Protein AF-A0A380H6P9-F1 (afdb_monomer)

Mean predicted aligned error: 14.3 Å

Nearest PDB structures (foldseek):
  1qdl-assembly1_A-2  TM=8.528E-01  e=1.010E-17  Saccharolobus solfataricus
  7qu9-assembly2_B  TM=8.407E-01  e=1.527E-17  Bacillus subtilis
  7qu9-assembly1_A  TM=8.412E-01  e=8.476E-17  Bacillus subtilis
  5cwa-assembly1_A  TM=7.622E-01  e=5.605E-17  Mycobacterium tuberculosis CDC1551
  3qja-assembly1_A  TM=8.690E-01  e=1.026E-09  Mycobacterium tuberculosis

Solvent-accessible surface area (backbone atoms only — not comparable to full-atom values): 24903 Å² total; per-residue (Å²): 131,98,77,66,63,50,74,51,74,52,70,44,79,69,37,28,34,75,70,40,62,78,56,60,75,56,84,68,94,78,71,69,97,60,50,63,48,73,44,84,36,36,65,40,78,47,76,40,78,90,79,73,42,78,45,80,42,67,54,47,91,88,50,94,62,50,73,66,60,40,50,51,52,49,52,51,50,54,56,49,62,76,69,59,77,90,77,77,82,83,81,89,73,89,66,88,80,64,58,80,42,59,83,61,55,70,70,56,50,52,50,49,51,53,51,52,52,46,38,36,75,71,62,78,38,88,57,79,69,87,82,83,56,77,46,61,76,78,82,45,73,97,44,42,68,60,55,51,50,51,49,47,54,54,41,54,74,73,55,68,38,88,44,66,49,78,46,73,89,57,88,76,67,45,72,52,57,37,81,71,67,81,73,47,77,55,97,62,30,38,39,38,51,44,72,32,51,80,47,66,56,38,98,43,70,71,50,30,53,50,45,52,53,50,53,74,66,32,65,67,41,46,50,54,32,50,53,38,45,53,39,47,46,54,53,41,56,76,57,20,40,88,88,46,65,42,75,84,38,76,72,38,80,45,80,56,97,63,36,31,31,34,33,30,30,38,36,17,38,50,37,86,93,67,52,72,65,56,52,56,27,63,48,39,65,46,52,90,53,58,55,82,73,66,46,79,46,53,46,88,84,41,54,75,66,55,48,48,52,49,51,54,50,39,50,76,69,75,35,49,54,40,40,32,25,73,41,52,67,39,44,57,58,52,55,75,69,64,48,63,32,36,33,33,42,16,53,38,87,90,75,76,47,68,40,46,59,48,42,36,64,39,35,73,77,65,66,88,87,48,42,34,27,42,26,53,73,52,77,47,40,65,48,49,63,66,28,52,82,41,66,53,73,45,75,47,64,56,69,48,59,74,72,43,94,48,60,84,57,51,60,62,57,51,58,73,80,81,76,84,126

Organism: NCBI:txid33028

Secondary structure (DSSP, 8-state):
---SSEEEEEE-GGGHHHH-GGGTTS--TT--S-SEEEEEE-EEEEEETTTTEEEEEE--SSS---HHHHHHHHHHHHHHHHT--S--PPP----TT---EESS-HHHHHHHHHHHHHHHHHTS-S-------EE-----GGGHHHHHHHHHHHHHHHS--SEEEEE-SSSSPEEEEESS---EEETTEEEE--EEEEEEPPSSHHHHHHHHHHHHT-HHHHHHHHHHHHHHHHHHHHHBPTT--EEEEEEEEEE-SSEEEEEEEEEEEBPTT--HHHHHHHTPSPHHHH--SEEEEEGGGS-HHHHHHHHHHHHHTT-EEEEEESSHHHHHHHHTT--SEEEEE-B-TTT--B-TTHHHHHGGG--TT-EEEEES---SHHHHHHHGGG--SEEE--HHHHT-S-HHHHHHHTPPP----

pLDDT: mean 85.21, std 10.58, range [38.94, 96.44]

Structure (mmCIF, N/CA/C/O backbone):
data_AF-A0A380H6P9-F1
#
_entry.id   AF-A0A380H6P9-F1
#
loop_
_atom_site.group_PDB
_atom_site.id
_atom_site.type_symbol
_atom_site.label_atom_id
_atom_site.label_alt_id
_atom_site.label_comp_id
_atom_site.label_asym_id
_atom_site.label_entity_id
_atom_site.label_seq_id
_atom_site.pdbx_PDB_ins_code
_atom_site.Cartn_x
_atom_site.Cartn_y
_atom_site.Cartn_z
_atom_site.occupancy
_atom_site.B_iso_or_equiv
_atom_site.auth_seq_id
_atom_site.auth_comp_id
_atom_site.auth_asym_id
_atom_site.auth_atom_id
_atom_site.pdbx_PDB_model_num
ATOM 1 N N . MET A 1 1 ? 4.011 -20.689 -13.510 1.00 72.81 1 MET A N 1
ATOM 2 C CA . MET A 1 1 ? 4.773 -19.436 -13.699 1.00 72.81 1 MET A CA 1
ATOM 3 C C . MET A 1 1 ? 3.937 -18.264 -13.203 1.00 72.81 1 MET A C 1
ATOM 5 O O . MET A 1 1 ? 2.733 -18.303 -13.427 1.00 72.81 1 MET A O 1
ATOM 9 N N . PRO A 1 2 ? 4.527 -17.280 -12.504 1.00 80.31 2 PRO A N 1
ATOM 10 C CA . PRO A 1 2 ? 3.781 -16.207 -11.836 1.00 80.31 2 PRO A CA 1
ATOM 11 C C . PRO A 1 2 ? 3.196 -15.144 -12.785 1.00 80.31 2 PRO A C 1
ATOM 13 O O . PRO A 1 2 ? 2.153 -14.583 -12.470 1.00 80.31 2 PRO A O 1
ATOM 16 N N . PHE A 1 3 ? 3.813 -14.895 -13.946 1.00 91.06 3 PHE A N 1
ATOM 17 C CA . PHE A 1 3 ? 3.297 -13.999 -14.989 1.00 91.06 3 PHE A CA 1
ATOM 18 C C . PHE A 1 3 ? 3.565 -14.604 -16.375 1.00 91.06 3 PHE A C 1
ATOM 20 O O . PHE A 1 3 ? 4.654 -15.119 -16.618 1.00 91.06 3 PHE A O 1
ATOM 27 N N . ILE A 1 4 ? 2.565 -14.574 -17.259 1.00 91.75 4 ILE A N 1
ATOM 28 C CA . ILE A 1 4 ? 2.620 -15.147 -18.621 1.00 91.75 4 ILE A CA 1
ATOM 29 C C . ILE A 1 4 ? 2.306 -14.059 -19.650 1.00 91.75 4 ILE A C 1
ATOM 31 O O . ILE A 1 4 ? 3.034 -13.883 -20.620 1.00 91.75 4 ILE A O 1
ATOM 35 N N . SER A 1 5 ? 1.212 -13.330 -19.436 1.00 94.38 5 SER A N 1
ATOM 36 C CA . SER A 1 5 ? 0.759 -12.228 -20.276 1.00 94.38 5 SER A CA 1
ATOM 37 C C . SER A 1 5 ? -0.265 -11.404 -19.501 1.00 94.38 5 SER A C 1
ATOM 39 O O . SER A 1 5 ? -0.934 -11.926 -18.607 1.00 94.38 5 SER A O 1
ATOM 41 N N . GLY A 1 6 ? -0.382 -10.123 -19.829 1.00 94.25 6 GLY A N 1
ATOM 42 C CA . GLY A 1 6 ? -1.300 -9.204 -19.172 1.00 94.25 6 GLY A CA 1
ATOM 43 C C . GLY A 1 6 ? -0.827 -7.768 -19.305 1.00 94.25 6 GLY A C 1
ATOM 44 O O . GLY A 1 6 ? -0.029 -7.448 -20.183 1.00 94.25 6 GLY A O 1
ATOM 45 N N . PHE A 1 7 ? -1.302 -6.910 -18.414 1.00 93.69 7 PHE A N 1
ATOM 46 C CA . PHE A 1 7 ? -0.943 -5.499 -18.391 1.00 93.69 7 PHE A CA 1
ATOM 47 C C . PHE A 1 7 ? 0.126 -5.233 -17.328 1.00 93.69 7 PHE A C 1
ATOM 49 O O . PHE A 1 7 ? 0.004 -5.698 -16.197 1.00 93.69 7 PHE A O 1
ATOM 56 N N . ILE A 1 8 ? 1.170 -4.488 -17.689 1.00 93.50 8 ILE A N 1
ATOM 57 C CA . ILE A 1 8 ? 2.215 -4.009 -16.769 1.00 93.50 8 ILE A CA 1
ATOM 58 C C . ILE A 1 8 ? 2.273 -2.494 -16.874 1.00 93.50 8 ILE A C 1
ATOM 60 O O . ILE A 1 8 ? 2.207 -1.967 -17.977 1.00 93.50 8 ILE A O 1
ATOM 64 N N . GLY A 1 9 ? 2.426 -1.777 -15.767 1.00 92.62 9 GLY A N 1
ATOM 65 C CA . GLY A 1 9 ? 2.562 -0.326 -15.807 1.00 92.62 9 GLY A CA 1
ATOM 66 C C . GLY A 1 9 ? 2.320 0.309 -14.450 1.00 92.62 9 GLY A C 1
ATOM 67 O O . GLY A 1 9 ? 2.651 -0.293 -13.430 1.00 92.62 9 GLY A O 1
ATOM 68 N N . THR A 1 10 ? 1.778 1.521 -14.439 1.00 90.94 10 THR A N 1
ATOM 69 C CA . THR A 1 10 ? 1.689 2.349 -13.236 1.00 90.94 10 THR A CA 1
ATOM 70 C C . THR A 1 10 ? 0.341 3.017 -13.073 1.00 90.94 10 THR A C 1
ATOM 72 O O . THR A 1 10 ? -0.297 3.415 -14.046 1.00 90.94 10 THR A O 1
ATOM 75 N N . CYS A 1 11 ? -0.015 3.213 -11.811 1.00 90.38 11 CYS A N 1
ATOM 76 C CA . CYS A 1 11 ? -1.143 4.009 -11.369 1.00 90.38 11 CYS A CA 1
ATOM 77 C C . CYS A 1 11 ? -0.615 5.195 -10.552 1.00 90.38 11 CYS A C 1
ATOM 79 O O . CYS A 1 11 ? 0.262 5.007 -9.704 1.00 90.38 11 CYS A O 1
ATOM 81 N N . SER A 1 12 ? -1.118 6.400 -10.808 1.00 87.12 12 SER A N 1
ATOM 82 C CA . SER A 1 12 ? -0.819 7.590 -10.014 1.00 87.12 12 SER A CA 1
ATOM 83 C C . SER A 1 12 ? -1.532 7.515 -8.660 1.00 87.12 12 SER A C 1
ATOM 85 O O . SER A 1 12 ? -2.525 6.802 -8.487 1.00 87.12 12 SER A O 1
ATOM 87 N N . PHE A 1 13 ? -1.050 8.299 -7.695 1.00 83.88 13 PHE A N 1
ATOM 88 C CA . PHE A 1 13 ? -1.783 8.521 -6.449 1.00 83.88 13 PHE A CA 1
ATOM 89 C C . PHE A 1 13 ? -3.132 9.214 -6.696 1.00 83.88 13 PHE A C 1
ATOM 91 O O . PHE A 1 13 ? -4.102 8.944 -5.994 1.00 83.88 13 PHE A O 1
ATOM 98 N N . ASP A 1 14 ? -3.208 10.064 -7.724 1.00 83.38 14 ASP A N 1
ATOM 99 C CA . ASP A 1 14 ? -4.380 10.873 -8.061 1.00 83.38 14 ASP A CA 1
ATOM 100 C C . ASP A 1 14 ? -5.599 10.038 -8.497 1.00 83.38 14 ASP A C 1
ATOM 102 O O . ASP A 1 14 ? -6.725 10.537 -8.450 1.00 83.38 14 ASP A O 1
ATOM 106 N N . LEU A 1 15 ? -5.436 8.730 -8.751 1.00 84.69 15 LEU A N 1
ATOM 107 C CA . LEU A 1 15 ? -6.558 7.787 -8.853 1.00 84.69 15 LEU A CA 1
ATOM 108 C C . LEU A 1 15 ? -7.512 7.836 -7.655 1.00 84.69 15 LEU A C 1
ATOM 110 O O . LEU A 1 15 ? -8.713 7.624 -7.825 1.00 84.69 15 LEU A O 1
ATOM 114 N N . VAL A 1 16 ? -7.010 8.159 -6.459 1.00 80.50 16 VAL A N 1
ATOM 115 C CA . VAL A 1 16 ? -7.823 8.333 -5.244 1.00 80.50 16 VAL A CA 1
ATOM 116 C C . VAL A 1 16 ? 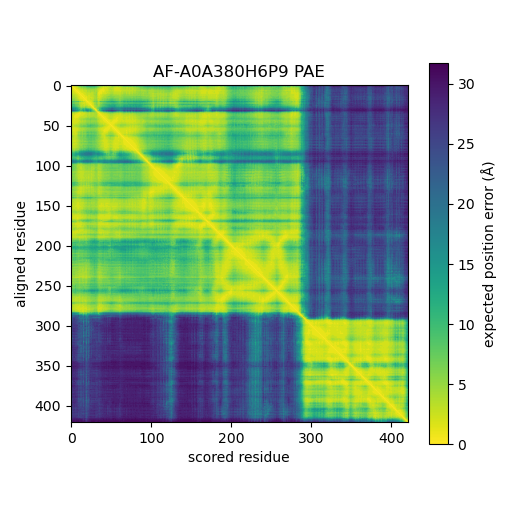-8.967 9.331 -5.450 1.00 80.50 16 VAL A C 1
ATOM 118 O O . VAL A 1 16 ? -10.056 9.195 -4.894 1.00 80.50 16 VAL A O 1
ATOM 121 N N . ARG A 1 17 ? -8.772 10.321 -6.324 1.00 83.12 17 ARG A N 1
ATOM 122 C CA . ARG A 1 17 ? -9.760 11.360 -6.626 1.00 83.12 17 ARG A CA 1
ATOM 123 C C . ARG A 1 17 ? -10.987 10.786 -7.329 1.00 83.12 17 ARG A C 1
ATOM 125 O O . ARG A 1 17 ? -12.057 11.394 -7.285 1.00 83.12 17 ARG A O 1
ATOM 132 N N . HIS A 1 18 ? -10.879 9.613 -7.953 1.00 79.94 18 HIS A N 1
ATOM 133 C CA . HIS A 1 18 ? -12.031 8.923 -8.518 1.00 79.94 18 HIS A CA 1
ATOM 134 C C . HIS A 1 18 ? -12.946 8.330 -7.443 1.00 79.94 18 HIS A C 1
ATOM 136 O O . HIS A 1 18 ? -14.161 8.385 -7.624 1.00 79.94 18 HIS A O 1
ATOM 142 N N . GLU A 1 19 ? -12.402 7.866 -6.321 1.00 76.62 19 GLU A N 1
ATOM 143 C CA . GLU A 1 19 ? -13.194 7.325 -5.208 1.00 76.62 19 GLU A CA 1
ATOM 144 C C . GLU A 1 19 ? -13.699 8.407 -4.250 1.00 76.62 19 GLU A C 1
ATOM 146 O O . GLU A 1 19 ? -14.786 8.273 -3.693 1.00 76.62 19 GLU A O 1
ATOM 151 N N . PHE A 1 20 ? -12.954 9.506 -4.087 1.00 76.25 20 PHE A N 1
ATOM 152 C CA . PHE A 1 20 ? -13.294 10.586 -3.156 1.00 76.25 20 PHE A CA 1
ATOM 153 C C . PHE A 1 20 ? -13.581 11.901 -3.902 1.00 76.25 20 PHE A C 1
ATOM 155 O O . PHE A 1 20 ? -12.661 12.693 -4.132 1.00 76.25 20 PHE A O 1
ATOM 162 N N . PRO A 1 21 ? -14.853 12.192 -4.256 1.00 76.06 21 PRO A N 1
ATOM 163 C CA . PRO A 1 21 ? -15.220 13.349 -5.076 1.00 76.06 21 PRO A CA 1
ATOM 164 C C . PRO A 1 21 ? -14.740 14.702 -4.541 1.00 76.06 21 PRO A C 1
ATOM 166 O O . PRO A 1 21 ? -14.341 15.533 -5.348 1.00 76.06 21 PRO A O 1
ATOM 169 N N . LYS A 1 22 ? -14.680 14.900 -3.211 1.00 76.19 22 LYS A N 1
ATOM 170 C CA . LYS A 1 22 ? -14.146 16.136 -2.592 1.00 76.19 22 LYS A CA 1
ATOM 171 C C . LYS A 1 22 ? -12.708 16.449 -3.050 1.00 76.19 22 LYS A C 1
ATOM 173 O O . LYS A 1 22 ? -12.318 17.608 -3.117 1.00 76.19 22 LYS A O 1
ATOM 178 N N . LEU A 1 23 ? -11.903 15.438 -3.396 1.00 75.75 23 LEU A N 1
ATOM 179 C CA . LEU A 1 23 ? -10.536 15.643 -3.898 1.00 75.75 23 LEU A CA 1
ATOM 180 C C . LEU A 1 23 ? -10.501 16.085 -5.370 1.00 75.75 23 LEU A C 1
ATOM 182 O O . LEU A 1 23 ? -9.478 16.584 -5.848 1.00 75.75 23 LEU A O 1
ATOM 186 N N . ARG A 1 24 ? -11.597 15.918 -6.120 1.00 78.75 24 ARG A N 1
ATOM 187 C CA . ARG A 1 24 ? -11.708 16.423 -7.498 1.00 78.75 24 ARG A CA 1
ATOM 188 C C . ARG A 1 24 ? -11.803 17.946 -7.536 1.00 78.75 24 ARG A C 1
ATOM 190 O O . ARG A 1 24 ? -11.335 18.539 -8.501 1.00 78.75 24 ARG A O 1
ATOM 197 N N . ASP A 1 25 ? -12.289 18.562 -6.461 1.00 80.88 25 ASP A N 1
ATOM 198 C CA . ASP A 1 25 ? -12.392 20.021 -6.328 1.00 80.88 25 ASP A CA 1
ATOM 199 C C . ASP A 1 25 ? -11.017 20.703 -6.176 1.00 80.88 25 ASP A C 1
ATOM 201 O O . ASP A 1 25 ? -10.881 21.911 -6.374 1.00 80.88 25 ASP A O 1
ATOM 205 N N . ILE A 1 26 ? -9.968 19.937 -5.856 1.00 80.00 26 ILE A N 1
ATOM 206 C CA . ILE A 1 26 ? -8.601 20.446 -5.708 1.00 80.00 26 ILE A CA 1
ATOM 207 C C . ILE A 1 26 ? -7.956 20.607 -7.090 1.00 80.00 26 ILE A C 1
ATOM 209 O O . ILE A 1 26 ? -7.712 19.632 -7.799 1.00 80.00 26 ILE A O 1
ATOM 213 N N . HIS A 1 27 ? -7.626 21.836 -7.482 1.00 80.00 27 HIS A N 1
ATOM 214 C CA . HIS A 1 27 ? -6.903 22.074 -8.730 1.00 80.00 27 HIS A CA 1
ATOM 215 C C . HIS A 1 27 ? -5.446 21.591 -8.631 1.00 80.00 27 HIS A C 1
ATOM 217 O O . HIS A 1 27 ? -4.723 21.965 -7.707 1.00 80.00 27 HIS A O 1
ATOM 223 N N . LEU A 1 28 ? -4.999 20.792 -9.604 1.00 75.44 28 LEU A N 1
ATOM 224 C CA . LEU A 1 28 ? -3.625 20.295 -9.675 1.00 75.44 28 LEU A CA 1
ATOM 225 C C . LEU A 1 28 ? -2.847 21.058 -10.744 1.00 75.44 28 LEU A C 1
ATOM 227 O O . LEU A 1 28 ? -3.071 20.878 -11.937 1.00 75.44 28 LEU A O 1
ATOM 231 N N . SER A 1 29 ? -1.899 21.885 -10.310 1.00 68.25 29 SER A N 1
ATOM 232 C CA . SER A 1 29 ? -1.084 22.722 -11.198 1.00 68.25 29 SER A CA 1
ATOM 233 C C . SER A 1 29 ? -0.070 21.940 -12.044 1.00 68.25 29 SER A C 1
ATOM 235 O O . SER A 1 29 ? 0.350 22.434 -13.083 1.00 68.25 29 SER A O 1
ATOM 237 N N . ASN A 1 30 ? 0.313 20.730 -11.614 1.00 64.69 30 ASN A N 1
ATOM 238 C CA . ASN A 1 30 ? 1.366 19.903 -12.222 1.00 64.69 30 ASN A CA 1
ATOM 239 C C . ASN A 1 30 ? 0.916 18.451 -12.486 1.00 64.69 30 ASN A C 1
ATOM 241 O O . ASN A 1 30 ? 1.725 17.526 -12.385 1.00 64.69 30 ASN A O 1
ATOM 245 N N . HIS A 1 31 ? -0.365 18.222 -12.784 1.00 64.88 31 HIS A N 1
ATOM 246 C CA . HIS A 1 31 ? -0.842 16.877 -13.115 1.00 64.88 31 HIS A CA 1
ATOM 247 C C . HIS A 1 31 ? -0.224 16.422 -14.441 1.00 64.88 31 HIS A C 1
ATOM 249 O O . HIS A 1 31 ? -0.501 17.003 -15.491 1.00 64.88 31 HIS A O 1
ATOM 255 N N . ARG A 1 32 ? 0.649 15.409 -14.404 1.00 63.03 32 ARG A N 1
ATOM 256 C CA . ARG A 1 32 ? 1.105 14.757 -15.639 1.00 63.03 32 ARG A CA 1
ATOM 257 C C . ARG A 1 32 ? -0.031 13.917 -16.220 1.00 63.03 32 ARG A C 1
ATOM 259 O O . ARG A 1 32 ? -0.966 13.550 -15.523 1.00 63.03 32 ARG A O 1
ATOM 266 N N . GLU A 1 33 ? 0.049 13.670 -17.520 1.00 61.16 33 GLU A N 1
ATOM 267 C CA . GLU A 1 33 ? -1.098 13.458 -18.413 1.00 61.16 33 GLU A CA 1
ATOM 268 C C . GLU A 1 33 ? -1.995 12.242 -18.102 1.00 61.16 33 GLU A C 1
ATOM 270 O O . GLU A 1 33 ? -3.133 12.215 -18.576 1.00 61.16 33 GLU A O 1
ATOM 275 N N . HIS A 1 34 ? -1.554 11.266 -17.294 1.00 77.69 34 HIS A N 1
ATOM 276 C CA . HIS A 1 34 ? -2.290 10.014 -17.079 1.00 77.69 34 HIS A CA 1
ATOM 277 C C . HIS A 1 34 ? -2.247 9.500 -15.632 1.00 77.69 34 HIS A C 1
ATOM 279 O O . HIS A 1 34 ? -1.174 9.279 -15.071 1.00 77.69 34 HIS A O 1
ATOM 285 N N . ASP A 1 35 ? -3.425 9.197 -15.078 1.00 85.62 35 ASP A N 1
ATOM 286 C CA . ASP A 1 35 ? -3.566 8.497 -13.793 1.00 85.62 35 ASP A CA 1
ATOM 287 C C . ASP A 1 35 ? -3.260 7.002 -13.880 1.00 85.62 35 ASP A C 1
ATOM 289 O O . ASP A 1 35 ? -2.967 6.350 -12.881 1.00 85.62 35 ASP A O 1
ATOM 293 N N . VAL A 1 36 ? -3.325 6.441 -15.085 1.00 89.50 36 VAL A N 1
ATOM 294 C CA . VAL A 1 36 ? -3.056 5.032 -15.359 1.00 89.50 36 VAL A CA 1
ATOM 295 C C . VAL A 1 36 ? -2.320 4.930 -16.679 1.00 89.50 36 VAL A C 1
ATOM 297 O O . VAL A 1 36 ? -2.781 5.451 -17.692 1.00 89.50 36 VAL A O 1
ATOM 300 N N . GLN A 1 37 ? -1.209 4.205 -16.685 1.00 90.69 37 GLN A N 1
ATOM 301 C CA . GLN A 1 37 ? -0.482 3.862 -17.898 1.00 90.69 37 GLN A CA 1
ATOM 302 C C . GLN A 1 37 ? -0.132 2.383 -17.849 1.00 90.69 37 GLN A C 1
ATOM 304 O O . GLN A 1 37 ? 0.648 1.961 -16.999 1.00 90.69 37 GLN A O 1
ATOM 309 N N . PHE A 1 38 ? -0.701 1.597 -18.761 1.00 92.75 38 PHE A N 1
ATOM 310 C CA . PHE A 1 38 ? -0.464 0.161 -18.853 1.00 92.75 38 PHE A CA 1
ATOM 311 C C . PHE A 1 38 ? -0.017 -0.249 -20.252 1.00 92.75 38 PHE A C 1
ATOM 313 O O . PHE A 1 38 ? -0.554 0.199 -21.261 1.00 92.75 38 PHE A O 1
ATOM 320 N N . TYR A 1 39 ? 0.927 -1.178 -20.288 1.00 92.94 39 TYR A N 1
ATOM 321 C CA . TYR A 1 39 ? 1.436 -1.831 -21.478 1.00 92.94 39 TYR A CA 1
ATOM 322 C C . TYR A 1 39 ? 0.857 -3.234 -21.548 1.00 92.94 39 TYR A C 1
ATOM 324 O O . TYR A 1 39 ? 1.022 -4.019 -20.613 1.00 92.94 39 TYR A O 1
ATOM 332 N N . LEU A 1 40 ? 0.209 -3.563 -22.662 1.00 94.50 40 LEU A N 1
ATOM 333 C CA . LEU A 1 40 ? -0.167 -4.938 -22.953 1.00 94.50 40 LEU A CA 1
ATOM 334 C C . LEU A 1 40 ? 1.094 -5.747 -23.280 1.00 94.50 40 LEU A C 1
ATOM 336 O O . LEU A 1 40 ? 1.834 -5.433 -24.214 1.00 94.50 40 LEU A O 1
ATOM 340 N N . VAL A 1 41 ? 1.332 -6.800 -22.508 1.00 94.31 41 VAL A N 1
ATOM 341 C CA . VAL A 1 41 ? 2.491 -7.678 -22.625 1.00 94.31 41 VAL A CA 1
ATOM 342 C C . VAL A 1 41 ? 2.025 -9.075 -23.004 1.00 94.31 41 VAL A C 1
ATOM 344 O O . VAL A 1 41 ? 1.386 -9.778 -22.221 1.00 94.31 41 VAL A O 1
ATOM 347 N N . GLU A 1 42 ? 2.380 -9.495 -24.213 1.00 93.81 42 GLU A N 1
ATOM 348 C CA . GLU A 1 42 ? 2.120 -10.849 -24.718 1.00 93.81 42 GLU A CA 1
ATOM 349 C C . GLU A 1 42 ? 3.383 -11.689 -24.880 1.00 93.81 42 GLU A C 1
ATOM 351 O O . GLU A 1 42 ? 3.300 -12.898 -25.053 1.00 93.81 42 GLU A O 1
ATOM 356 N N . ASN A 1 43 ? 4.559 -11.070 -24.805 1.00 92.31 43 ASN A N 1
ATOM 357 C CA . ASN A 1 43 ? 5.824 -11.780 -24.901 1.00 92.31 43 ASN A CA 1
ATOM 358 C C . ASN A 1 43 ? 6.670 -11.459 -23.673 1.00 92.31 43 ASN A C 1
ATOM 360 O O . ASN A 1 43 ? 6.889 -10.281 -23.376 1.00 92.31 43 ASN A O 1
ATOM 364 N N . VAL A 1 44 ? 7.148 -12.490 -22.979 1.00 94.25 44 VAL A N 1
ATOM 365 C CA . VAL A 1 44 ? 7.920 -12.341 -21.741 1.00 94.25 44 VAL A CA 1
ATOM 366 C C . VAL A 1 44 ? 9.106 -13.292 -21.687 1.00 94.25 44 VAL A C 1
ATOM 368 O O . VAL A 1 44 ? 9.058 -14.414 -22.191 1.00 94.25 44 VAL A O 1
ATOM 371 N N . TYR A 1 45 ? 10.152 -12.826 -21.014 1.00 93.69 45 TYR A N 1
ATOM 372 C CA . TYR A 1 45 ? 11.253 -13.644 -20.531 1.00 93.69 45 TYR A CA 1
ATOM 373 C C . TYR A 1 45 ? 11.090 -13.807 -19.022 1.00 93.69 45 TYR A C 1
ATOM 375 O O . TYR A 1 45 ? 11.006 -12.807 -18.307 1.00 93.69 45 TYR A O 1
ATOM 383 N N . VAL A 1 46 ? 11.029 -15.046 -18.538 1.00 94.75 46 VAL A N 1
ATOM 384 C CA . VAL A 1 46 ? 10.940 -15.346 -17.103 1.00 94.75 46 VAL A CA 1
ATOM 385 C C . VAL A 1 46 ? 12.211 -16.068 -16.685 1.00 94.75 46 VAL A C 1
ATOM 387 O O . VAL A 1 46 ? 12.476 -17.173 -17.147 1.00 94.75 46 VAL A O 1
ATOM 390 N N . PHE A 1 47 ? 12.988 -15.429 -15.816 1.00 93.31 47 PHE A N 1
ATOM 391 C CA . PHE A 1 47 ? 14.183 -16.013 -15.216 1.00 93.31 47 PHE A CA 1
ATOM 392 C C . PHE A 1 47 ? 13.800 -16.651 -13.879 1.00 93.31 47 PHE A C 1
ATOM 394 O O . PHE A 1 47 ? 13.429 -15.946 -12.939 1.00 93.31 47 PHE A O 1
ATOM 401 N N . ASP A 1 48 ? 13.878 -17.976 -13.796 1.00 94.19 48 ASP A N 1
ATOM 402 C CA . ASP A 1 48 ? 13.782 -18.709 -12.536 1.00 94.19 48 ASP A CA 1
ATOM 403 C C . ASP A 1 48 ? 15.196 -18.874 -11.974 1.00 94.19 48 ASP A C 1
ATOM 405 O O . ASP A 1 48 ? 15.942 -19.767 -12.365 1.00 94.19 48 ASP A O 1
ATOM 409 N N . HIS A 1 49 ? 15.585 -17.974 -11.072 1.00 91.00 49 HIS A N 1
ATOM 410 C CA . HIS A 1 49 ? 16.918 -17.990 -10.468 1.00 91.00 49 HIS A CA 1
ATOM 411 C C . HIS A 1 49 ? 17.159 -19.191 -9.548 1.00 91.00 49 HIS A C 1
ATOM 413 O O . HIS A 1 49 ? 18.312 -19.513 -9.295 1.00 91.00 49 HIS A O 1
ATOM 419 N N . TYR A 1 50 ? 16.105 -19.836 -9.038 1.00 90.56 50 TYR A N 1
ATOM 420 C CA . TYR A 1 50 ? 16.256 -21.012 -8.182 1.00 90.56 50 TYR A CA 1
ATOM 421 C C . TYR A 1 50 ? 16.578 -22.257 -9.009 1.00 90.56 50 TYR A C 1
ATOM 423 O O . TYR A 1 50 ? 17.401 -23.072 -8.606 1.00 90.56 50 TYR A O 1
ATOM 431 N N . LYS A 1 51 ? 15.935 -22.392 -10.173 1.00 93.62 51 LYS A N 1
ATOM 432 C CA . LYS A 1 51 ? 16.186 -23.498 -11.109 1.00 93.62 51 LYS A CA 1
ATOM 433 C C . LYS A 1 51 ? 17.274 -23.209 -12.137 1.00 93.62 51 LYS A C 1
ATOM 435 O O . LYS A 1 51 ? 17.637 -24.108 -12.884 1.00 93.62 51 LYS A O 1
ATOM 440 N N . GLU A 1 52 ? 17.748 -21.967 -12.193 1.00 94.19 52 GLU A N 1
ATOM 441 C CA . GLU A 1 52 ? 18.663 -21.466 -13.223 1.00 94.19 52 GLU A CA 1
ATOM 442 C C . GLU A 1 52 ? 18.097 -21.618 -14.651 1.00 94.19 52 GLU A C 1
ATOM 444 O O . GLU A 1 52 ? 18.821 -21.851 -15.616 1.00 94.19 52 GLU A O 1
ATOM 449 N N . GLU A 1 53 ? 16.779 -21.450 -14.803 1.00 94.69 53 GLU A N 1
ATOM 450 C CA . GLU A 1 53 ? 16.068 -21.623 -16.075 1.00 94.69 53 GLU A CA 1
ATOM 451 C C . GLU A 1 53 ? 15.592 -20.281 -16.656 1.00 94.69 53 GLU A C 1
ATOM 453 O O . GLU A 1 53 ? 15.119 -19.395 -15.938 1.00 94.69 53 GLU A O 1
ATOM 458 N N . LEU A 1 54 ? 15.657 -20.150 -17.985 1.00 92.88 54 LEU A N 1
ATOM 459 C CA . LEU A 1 54 ? 15.041 -19.057 -18.740 1.00 92.88 54 LEU A CA 1
ATOM 460 C C . LEU A 1 54 ? 13.863 -19.590 -19.555 1.00 92.88 54 LEU A C 1
ATOM 462 O O . LEU A 1 54 ? 14.034 -20.392 -20.472 1.00 92.88 54 LEU A O 1
ATOM 466 N N . TYR A 1 55 ? 12.672 -19.077 -19.271 1.00 94.38 55 TYR A N 1
ATOM 467 C CA . TYR A 1 55 ? 11.474 -19.340 -20.056 1.00 94.38 55 TYR A CA 1
ATOM 468 C C . TYR A 1 55 ? 11.239 -18.200 -21.048 1.00 94.38 55 TYR A C 1
ATOM 470 O O . TYR A 1 55 ? 11.165 -17.032 -20.660 1.00 94.38 55 TYR A O 1
ATOM 478 N N . ILE A 1 56 ? 11.073 -18.547 -22.324 1.00 94.69 56 ILE A N 1
ATOM 479 C CA . ILE A 1 56 ? 10.684 -17.623 -23.394 1.00 94.69 56 ILE A CA 1
ATOM 480 C C . ILE A 1 56 ? 9.233 -17.916 -23.735 1.00 94.69 56 ILE A C 1
ATOM 482 O O . ILE A 1 56 ? 8.902 -19.014 -24.183 1.00 94.69 56 ILE A O 1
ATOM 486 N N . ILE A 1 57 ? 8.361 -16.944 -23.503 1.00 94.38 57 ILE A N 1
ATOM 487 C CA . ILE A 1 57 ? 6.921 -17.135 -23.633 1.00 94.38 57 ILE A CA 1
ATOM 488 C C . ILE A 1 57 ? 6.388 -16.133 -24.646 1.00 94.38 57 ILE A C 1
ATOM 490 O O . ILE A 1 57 ? 6.628 -14.932 -24.524 1.00 94.38 57 ILE A O 1
ATOM 494 N N . ALA A 1 58 ? 5.634 -16.641 -25.617 1.00 95.06 58 ALA A N 1
ATOM 495 C CA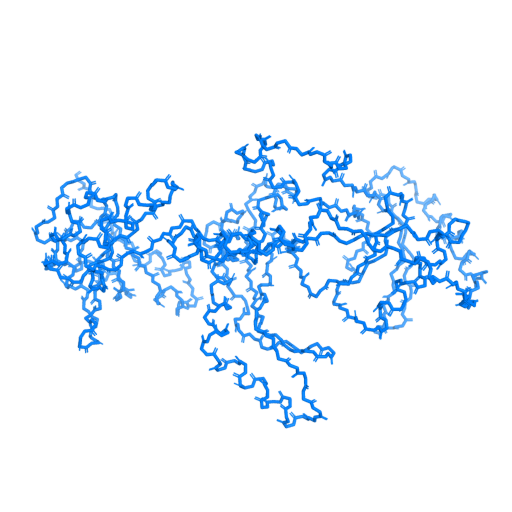 . ALA A 1 58 ? 4.794 -15.854 -26.504 1.00 95.06 58 ALA A CA 1
ATOM 496 C C . ALA A 1 58 ? 3.337 -16.283 -26.304 1.00 95.06 58 ALA A C 1
ATOM 498 O O . ALA A 1 58 ? 3.024 -17.474 -26.282 1.00 95.06 58 ALA A O 1
ATOM 499 N N . SER A 1 59 ? 2.460 -15.302 -26.140 1.00 93.75 59 SER A N 1
ATOM 500 C CA . SER A 1 59 ? 1.037 -15.453 -25.860 1.00 93.75 59 SER A CA 1
ATOM 501 C C . SER A 1 59 ? 0.211 -14.787 -26.959 1.00 93.75 59 SER A C 1
ATOM 503 O O . SER A 1 59 ? 0.662 -13.853 -27.620 1.00 93.75 59 SER A O 1
ATOM 505 N N . ASN A 1 60 ? -1.010 -15.277 -27.136 1.00 93.56 60 ASN A N 1
ATOM 506 C CA . ASN A 1 60 ? -2.070 -14.669 -27.937 1.00 93.56 60 ASN A CA 1
ATOM 507 C C . ASN A 1 60 ? -3.356 -14.524 -27.103 1.00 93.56 60 ASN A C 1
ATOM 509 O O . ASN A 1 60 ? -4.463 -14.661 -27.610 1.00 93.56 60 ASN A O 1
ATOM 513 N N . LEU A 1 61 ? 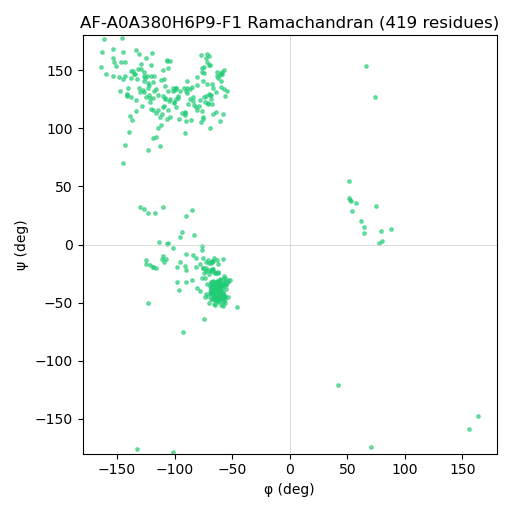-3.218 -14.329 -25.787 1.00 92.62 61 LEU A N 1
ATOM 514 C CA . LEU A 1 61 ? -4.362 -14.192 -24.880 1.00 92.62 61 LEU A CA 1
ATOM 515 C C . LEU A 1 61 ? -5.194 -12.933 -25.160 1.00 92.62 61 LEU A C 1
ATOM 517 O O . LEU A 1 61 ? -6.375 -12.906 -24.823 1.00 92.62 61 LEU A O 1
ATOM 521 N N . PHE A 1 62 ? -4.588 -11.906 -25.757 1.00 92.44 62 PHE A N 1
ATOM 522 C CA . PHE A 1 62 ? -5.243 -10.633 -26.052 1.00 92.44 62 PHE A CA 1
ATOM 523 C C . PHE A 1 62 ? -5.229 -10.294 -27.547 1.00 92.44 62 PHE A C 1
ATOM 525 O O . PHE A 1 62 ? -6.016 -9.460 -27.992 1.00 92.44 62 PHE A O 1
ATOM 532 N N . SER A 1 63 ? -4.360 -10.933 -28.329 1.00 90.44 63 SER A N 1
ATOM 533 C CA . SER A 1 63 ? -4.293 -10.793 -29.781 1.00 90.44 63 SER A CA 1
ATOM 534 C C . SER A 1 63 ? -4.826 -12.019 -30.520 1.00 90.44 63 SER A C 1
ATOM 536 O O . SER A 1 63 ? -4.792 -13.143 -30.040 1.00 90.44 63 SER A O 1
ATOM 538 N N . ASN A 1 64 ? -5.235 -11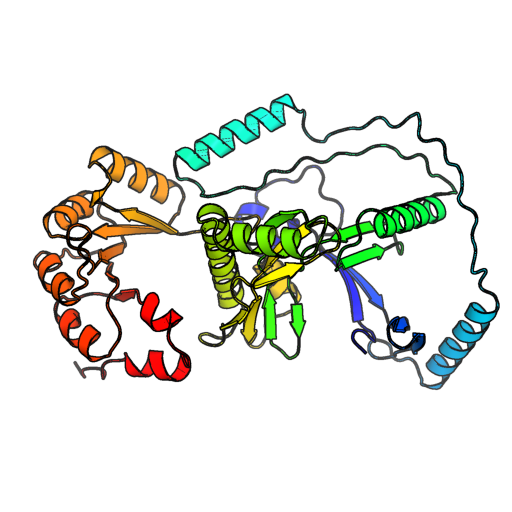.827 -31.773 1.00 93.19 64 ASN A N 1
ATOM 539 C CA . ASN A 1 64 ? -5.671 -12.921 -32.649 1.00 93.19 64 ASN A CA 1
ATOM 540 C C . ASN A 1 64 ? -4.496 -13.613 -33.370 1.00 93.19 64 ASN A C 1
ATOM 542 O O . ASN A 1 64 ? -4.640 -14.079 -34.500 1.00 93.19 64 ASN A O 1
ATOM 546 N N . ARG A 1 65 ? -3.302 -13.638 -32.762 1.00 93.19 65 ARG A N 1
ATOM 547 C CA . ARG A 1 65 ? -2.104 -14.224 -33.380 1.00 93.19 65 ARG A CA 1
ATOM 548 C C . ARG A 1 65 ? -2.243 -15.740 -33.509 1.00 93.19 65 ARG A C 1
ATOM 550 O O . ARG A 1 65 ? -2.704 -16.418 -32.590 1.00 93.19 65 ARG A O 1
ATOM 557 N N . THR A 1 66 ? -1.814 -16.272 -34.650 1.00 96.31 66 THR A N 1
ATOM 558 C CA . THR A 1 66 ? -1.841 -17.717 -34.926 1.00 96.31 66 THR A CA 1
ATOM 559 C C . THR A 1 66 ? -0.705 -18.444 -34.206 1.00 96.31 66 THR A C 1
ATOM 561 O O . THR A 1 66 ? 0.280 -17.828 -33.791 1.00 96.31 66 THR A O 1
ATOM 564 N N . LYS A 1 67 ? -0.803 -19.775 -34.082 1.00 94.88 67 LYS A N 1
ATOM 565 C CA . LYS A 1 67 ? 0.275 -20.595 -33.498 1.00 94.88 67 LYS A CA 1
ATOM 566 C C . LYS A 1 67 ? 1.573 -20.466 -34.292 1.00 94.88 67 LYS A C 1
ATOM 568 O O . LYS A 1 67 ? 2.652 -20.505 -33.708 1.00 94.88 67 LYS A O 1
ATOM 573 N N . GLU A 1 68 ? 1.466 -20.299 -35.602 1.00 96.19 68 GLU A N 1
ATOM 574 C CA . GLU A 1 68 ? 2.578 -20.087 -36.520 1.00 96.19 68 GLU A CA 1
ATOM 575 C C . GLU A 1 68 ? 3.288 -18.768 -36.187 1.00 96.19 68 GLU A C 1
ATOM 577 O O . GLU A 1 68 ? 4.492 -18.780 -35.940 1.00 96.19 68 GLU A O 1
ATOM 582 N N . ASN A 1 69 ? 2.540 -17.668 -36.021 1.00 95.00 69 ASN A N 1
ATOM 583 C CA . ASN A 1 69 ? 3.123 -16.381 -35.624 1.00 95.00 69 ASN A CA 1
ATOM 584 C C . ASN A 1 69 ? 3.784 -16.426 -34.240 1.00 95.00 69 ASN A C 1
ATOM 586 O O . ASN A 1 69 ? 4.758 -15.714 -34.011 1.00 95.00 69 ASN A O 1
ATOM 590 N N . LEU A 1 70 ? 3.252 -17.214 -33.298 1.00 95.56 70 LEU A N 1
ATOM 591 C CA . LEU A 1 70 ? 3.869 -17.389 -31.977 1.00 95.56 70 LEU A CA 1
ATOM 592 C C . LEU A 1 70 ? 5.191 -18.160 -32.072 1.00 95.56 70 LEU A C 1
ATOM 594 O O . LEU A 1 70 ? 6.168 -17.776 -31.433 1.00 95.56 70 LEU A O 1
ATOM 598 N N . LYS A 1 71 ? 5.244 -19.221 -32.888 1.00 96.12 71 LYS A N 1
ATOM 599 C CA . LYS A 1 71 ? 6.473 -19.995 -33.126 1.00 96.12 71 LYS A CA 1
ATOM 600 C C . LYS A 1 71 ? 7.559 -19.148 -33.777 1.00 96.12 71 LYS A C 1
ATOM 602 O O . LYS A 1 71 ? 8.702 -19.195 -33.332 1.00 96.12 71 LYS A O 1
ATOM 607 N N . GLU A 1 72 ? 7.208 -18.365 -34.794 1.00 95.12 72 GLU A N 1
ATOM 608 C CA . GLU A 1 72 ? 8.136 -17.431 -35.444 1.00 95.12 72 GLU A CA 1
ATOM 609 C C . GLU A 1 72 ? 8.730 -16.443 -34.436 1.00 95.12 72 GLU A C 1
ATOM 611 O O . GLU A 1 72 ? 9.941 -16.237 -34.404 1.00 95.12 72 GLU A O 1
ATOM 616 N N . ASP A 1 73 ? 7.898 -15.897 -33.551 1.00 93.12 73 ASP A N 1
ATOM 617 C CA . ASP A 1 73 ? 8.322 -14.946 -32.528 1.00 93.12 73 ASP A CA 1
ATOM 618 C C . ASP A 1 73 ? 9.225 -15.551 -31.451 1.00 93.12 73 ASP A C 1
ATOM 620 O O . ASP A 1 73 ? 10.117 -14.865 -30.943 1.00 93.12 73 ASP A O 1
ATOM 624 N N . ILE A 1 74 ? 8.984 -16.809 -31.076 1.00 95.94 74 ILE A N 1
ATOM 625 C CA . ILE A 1 74 ? 9.856 -17.556 -30.163 1.00 95.94 74 ILE A CA 1
ATOM 626 C C . ILE A 1 74 ? 11.200 -17.817 -30.843 1.00 95.94 74 ILE A C 1
ATOM 628 O O . ILE A 1 74 ? 12.241 -17.544 -30.249 1.00 95.94 74 ILE A O 1
ATOM 632 N N . ASN A 1 75 ? 11.190 -18.279 -32.096 1.00 95.12 75 ASN A N 1
ATOM 633 C CA . ASN A 1 75 ? 12.410 -18.542 -32.858 1.00 95.12 75 ASN A CA 1
ATOM 634 C C . ASN A 1 75 ? 13.241 -17.268 -33.039 1.00 95.12 75 ASN A C 1
ATOM 636 O O . ASN A 1 75 ? 14.440 -17.281 -32.785 1.00 95.12 75 ASN A O 1
ATOM 640 N N . LYS A 1 76 ? 12.604 -16.145 -33.390 1.00 93.50 76 LYS A N 1
ATOM 641 C CA . LYS A 1 76 ? 13.274 -14.845 -33.500 1.00 93.50 76 LYS A CA 1
ATOM 642 C C . LYS A 1 76 ? 13.979 -14.462 -32.196 1.00 93.50 76 LYS A C 1
ATOM 644 O O . LYS A 1 76 ? 15.143 -14.081 -32.215 1.00 93.50 76 LYS A O 1
ATOM 649 N N . ARG A 1 77 ? 13.291 -14.602 -31.063 1.00 92.38 77 ARG A N 1
ATOM 650 C CA . ARG A 1 77 ? 13.833 -14.306 -29.729 1.00 92.38 77 ARG A CA 1
ATOM 651 C C . ARG A 1 77 ? 14.979 -15.231 -29.331 1.00 92.38 77 ARG A C 1
ATOM 653 O O . ARG A 1 77 ? 15.944 -14.780 -28.726 1.00 92.38 77 ARG A O 1
ATOM 660 N N . LEU A 1 78 ? 14.894 -16.510 -29.692 1.00 93.81 78 LEU A N 1
ATOM 661 C CA . LEU A 1 78 ? 15.988 -17.462 -29.504 1.00 93.81 78 LEU A CA 1
ATOM 662 C C . LEU A 1 78 ? 17.235 -17.047 -30.287 1.00 93.81 78 LEU A C 1
ATOM 664 O O . LEU A 1 78 ? 18.331 -17.096 -29.735 1.00 93.81 78 LEU A O 1
ATOM 668 N N . GLU A 1 79 ? 17.079 -16.612 -31.539 1.00 93.12 79 GLU A N 1
ATOM 669 C CA . GLU A 1 79 ? 18.207 -16.099 -32.322 1.00 93.12 79 GLU A CA 1
ATOM 670 C C . GLU A 1 79 ? 18.768 -14.796 -31.737 1.00 93.12 79 GLU A C 1
ATOM 672 O O . GLU A 1 79 ? 19.984 -14.659 -31.626 1.00 93.12 79 GLU A O 1
ATOM 677 N N . GLU A 1 80 ? 17.912 -13.875 -31.277 1.00 90.31 80 GLU A N 1
ATOM 678 C CA . GLU A 1 80 ? 18.351 -12.651 -30.593 1.00 90.31 80 GLU A CA 1
ATOM 679 C C . GLU A 1 80 ? 19.219 -12.985 -29.370 1.00 90.31 80 GLU A C 1
ATOM 681 O O . GLU A 1 80 ? 20.341 -12.490 -29.278 1.00 90.31 80 GLU A O 1
ATOM 686 N N . LEU A 1 81 ? 18.762 -13.884 -28.485 1.00 89.12 81 LEU A N 1
ATOM 687 C CA . LEU A 1 81 ? 19.492 -14.293 -27.275 1.00 89.12 81 LEU A CA 1
ATOM 688 C C . LEU A 1 81 ? 20.891 -14.859 -27.561 1.00 89.12 81 LEU A C 1
ATOM 690 O O . LEU A 1 81 ? 21.796 -14.646 -26.759 1.00 89.12 81 LEU A O 1
ATOM 694 N N . LYS A 1 82 ? 21.093 -15.547 -28.694 1.00 88.50 82 LYS A N 1
ATOM 695 C CA . LYS A 1 82 ? 22.413 -16.082 -29.089 1.00 88.50 82 LYS A CA 1
ATOM 696 C C . LYS A 1 82 ? 23.425 -14.988 -29.425 1.00 88.50 82 LYS A C 1
ATOM 698 O O . LYS A 1 82 ? 24.625 -15.239 -29.402 1.00 88.50 82 LYS A O 1
ATOM 703 N N . THR A 1 83 ? 22.938 -13.800 -29.767 1.00 88.44 83 THR A N 1
ATOM 704 C CA . THR A 1 83 ? 23.750 -12.657 -30.206 1.00 88.44 83 THR A CA 1
ATOM 705 C C . THR A 1 83 ? 23.851 -11.553 -29.156 1.00 88.44 83 THR A C 1
ATOM 707 O O . THR A 1 83 ? 24.497 -10.535 -29.403 1.00 88.44 83 THR A O 1
ATOM 710 N N . ILE A 1 84 ? 23.218 -11.728 -27.990 1.00 85.81 84 ILE A N 1
ATOM 711 C CA . ILE A 1 84 ? 23.267 -10.737 -26.916 1.00 85.81 84 ILE A CA 1
ATOM 712 C C . ILE A 1 84 ? 24.672 -10.678 -26.331 1.00 85.81 84 ILE A C 1
ATOM 714 O O . ILE A 1 84 ? 25.234 -11.679 -25.893 1.00 85.81 84 ILE A O 1
ATOM 718 N N . ASP A 1 85 ? 25.192 -9.459 -26.251 1.00 81.06 85 ASP A N 1
ATOM 719 C CA . ASP A 1 85 ? 26.354 -9.167 -25.434 1.00 81.06 85 ASP A CA 1
ATOM 720 C C . ASP A 1 85 ? 25.951 -9.112 -23.954 1.00 81.06 85 ASP A C 1
ATOM 722 O O . ASP A 1 85 ? 25.151 -8.265 -23.534 1.00 81.06 85 ASP A O 1
ATOM 726 N N . PHE A 1 86 ? 26.477 -10.053 -23.169 1.00 72.38 86 PHE A N 1
ATOM 727 C CA . PHE A 1 86 ? 26.179 -10.189 -21.744 1.00 72.38 86 PHE A CA 1
ATOM 728 C C . PHE A 1 86 ? 26.836 -9.096 -20.898 1.00 72.38 86 PHE A C 1
ATOM 730 O O . PHE A 1 86 ? 26.365 -8.815 -19.793 1.00 72.38 86 PHE A O 1
ATOM 737 N N . TRP A 1 87 ? 27.910 -8.483 -21.401 1.00 74.50 87 TRP A N 1
ATOM 738 C CA . TRP A 1 87 ? 28.697 -7.507 -20.664 1.00 74.50 87 TRP A CA 1
ATOM 739 C C . TRP A 1 87 ? 28.679 -6.163 -21.372 1.00 74.50 87 TRP A C 1
ATOM 741 O O . TRP A 1 87 ? 29.206 -5.997 -22.461 1.00 74.50 87 TRP A O 1
ATOM 751 N N . ARG A 1 88 ? 28.093 -5.165 -20.712 1.00 74.50 88 ARG A N 1
ATOM 752 C CA . ARG A 1 88 ? 28.227 -3.770 -21.128 1.00 74.50 88 ARG A CA 1
ATOM 753 C C . ARG A 1 88 ? 29.079 -3.040 -20.118 1.00 74.50 88 ARG A C 1
ATOM 755 O O . ARG A 1 88 ? 28.776 -3.078 -18.924 1.00 74.50 88 ARG A O 1
ATOM 762 N N . ASP A 1 89 ? 30.105 -2.362 -20.611 1.00 80.88 89 ASP A N 1
ATOM 763 C CA . ASP A 1 89 ? 30.939 -1.521 -19.770 1.00 80.88 89 ASP A CA 1
ATOM 764 C C . ASP A 1 89 ? 30.128 -0.383 -19.151 1.00 80.88 89 ASP A C 1
ATOM 766 O O . ASP A 1 89 ? 29.230 0.214 -19.763 1.00 80.88 89 ASP A O 1
ATOM 770 N N . ASP A 1 90 ? 30.479 -0.076 -17.906 1.00 85.50 90 ASP A N 1
ATOM 771 C CA . ASP A 1 90 ? 29.911 1.053 -17.201 1.00 85.50 90 ASP A CA 1
ATOM 772 C C . ASP A 1 90 ? 30.383 2.359 -17.856 1.00 85.50 90 ASP A C 1
ATOM 774 O O . ASP A 1 90 ? 31.575 2.675 -17.857 1.00 85.50 90 ASP A O 1
ATOM 778 N N . ILE A 1 91 ? 29.445 3.183 -18.332 1.00 87.94 91 ILE A N 1
ATOM 779 C CA . ILE A 1 91 ? 29.777 4.554 -18.723 1.00 87.94 91 ILE A CA 1
ATOM 780 C C . ILE A 1 91 ? 30.123 5.345 -17.463 1.00 87.94 91 ILE A C 1
ATOM 782 O O . ILE A 1 91 ? 29.329 5.442 -16.519 1.00 87.94 91 ILE A O 1
ATOM 786 N N . LYS A 1 92 ? 31.307 5.961 -17.468 1.00 86.81 92 LYS A N 1
ATOM 787 C CA . LYS A 1 92 ? 31.644 7.029 -16.527 1.00 86.81 92 LYS A CA 1
ATOM 788 C C . LYS A 1 92 ? 30.958 8.306 -16.994 1.00 86.81 92 LYS A C 1
ATOM 790 O O . LYS A 1 92 ? 31.380 8.918 -17.967 1.00 86.81 92 LYS A O 1
ATOM 795 N N . PHE A 1 93 ? 29.894 8.687 -16.300 1.00 85.56 93 PHE A N 1
ATOM 796 C CA . PHE A 1 93 ? 29.173 9.925 -16.560 1.00 85.56 93 PHE A CA 1
ATOM 797 C C . PHE A 1 93 ? 29.425 10.909 -15.421 1.00 85.56 93 PHE A C 1
ATOM 799 O O . PHE A 1 93 ? 29.108 10.605 -14.266 1.00 85.56 93 PHE A O 1
ATOM 806 N N . ASP A 1 94 ? 30.019 12.061 -15.740 1.00 80.81 94 ASP A N 1
ATOM 807 C CA . ASP A 1 94 ? 30.199 13.123 -14.759 1.00 80.81 94 ASP A CA 1
ATOM 808 C C . ASP A 1 94 ? 28.856 13.794 -14.479 1.00 80.81 94 ASP A C 1
ATOM 810 O O . ASP A 1 94 ? 28.183 14.313 -15.363 1.00 80.81 94 ASP A O 1
ATOM 814 N N . SER A 1 95 ? 28.472 13.774 -13.212 1.00 72.62 95 SER A N 1
ATOM 815 C CA . SER A 1 95 ? 27.257 14.403 -12.730 1.00 72.62 95 SER A CA 1
ATOM 816 C C . SER A 1 95 ? 27.551 15.523 -11.736 1.00 72.62 95 SER A C 1
ATOM 818 O O . SER A 1 95 ? 26.746 15.781 -10.841 1.00 72.62 95 SER A O 1
ATOM 820 N N . SER A 1 96 ? 28.724 16.144 -11.837 1.00 71.06 96 SER A N 1
ATOM 821 C CA . SER A 1 96 ? 29.183 17.230 -10.968 1.00 71.06 96 SER A CA 1
ATOM 822 C C . SER A 1 96 ? 28.228 18.433 -10.946 1.00 71.06 96 SER A C 1
ATOM 824 O O . SER A 1 96 ? 28.109 19.101 -9.924 1.00 71.06 96 SER A O 1
ATOM 826 N N . GLN A 1 97 ? 27.464 18.665 -12.019 1.00 71.12 97 GLN A N 1
ATOM 827 C CA . GLN A 1 97 ? 26.533 1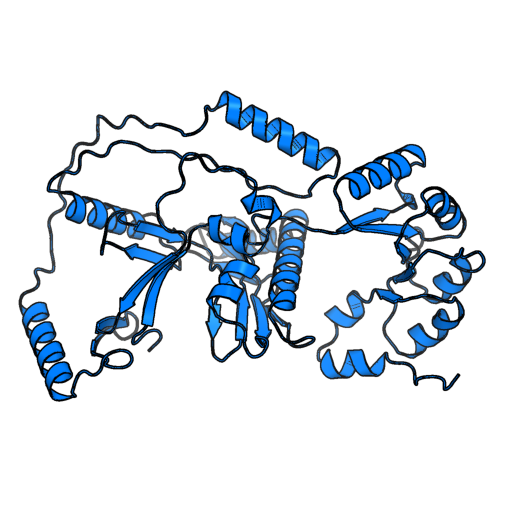9.796 -12.152 1.00 71.12 97 GLN A CA 1
ATOM 828 C C . GLN A 1 97 ? 25.095 19.524 -11.658 1.00 71.12 97 GLN A C 1
ATOM 830 O O . GLN A 1 97 ? 24.142 20.166 -12.102 1.00 71.12 97 GLN A O 1
ATOM 835 N N . ARG A 1 98 ? 24.884 18.578 -10.733 1.00 84.75 98 ARG A N 1
ATOM 836 C CA . ARG A 1 98 ? 23.540 18.301 -10.190 1.00 84.75 98 ARG A CA 1
ATOM 837 C C . ARG A 1 98 ? 23.035 19.450 -9.315 1.00 84.75 98 ARG A C 1
ATOM 839 O O . ARG A 1 98 ? 23.343 19.525 -8.128 1.00 84.75 98 ARG A O 1
ATOM 846 N N . ARG A 1 99 ? 22.168 20.294 -9.874 1.00 89.75 99 ARG A N 1
ATOM 847 C CA . ARG A 1 99 ? 21.367 21.244 -9.094 1.00 89.75 99 ARG A CA 1
ATOM 848 C C . ARG A 1 99 ? 20.044 20.602 -8.687 1.00 89.75 99 ARG A C 1
ATOM 850 O O . ARG A 1 99 ? 19.152 20.436 -9.515 1.00 89.75 99 ARG A O 1
ATOM 857 N N . ILE A 1 100 ? 19.926 20.259 -7.406 1.00 91.19 100 ILE A N 1
ATOM 858 C CA . ILE A 1 100 ? 18.688 19.726 -6.833 1.00 91.19 100 ILE A CA 1
ATOM 859 C C . ILE A 1 100 ? 17.675 20.867 -6.664 1.00 91.19 100 ILE A C 1
ATOM 861 O O . ILE A 1 100 ? 17.966 21.895 -6.055 1.00 91.19 100 ILE A O 1
ATOM 865 N N . LEU A 1 101 ? 16.484 20.665 -7.212 1.00 92.62 101 LEU A N 1
ATOM 866 C CA . LEU A 1 101 ? 15.308 21.519 -7.116 1.00 92.62 101 LEU A CA 1
ATOM 867 C C . LEU A 1 101 ? 14.252 20.830 -6.253 1.00 92.62 101 LEU A C 1
ATOM 869 O O . LEU A 1 101 ? 14.150 19.601 -6.251 1.00 92.62 101 LEU A O 1
ATOM 873 N N . THR A 1 102 ? 13.432 21.619 -5.565 1.00 93.00 102 THR A N 1
ATOM 874 C CA . THR A 1 102 ? 12.305 21.119 -4.773 1.00 93.00 102 THR A CA 1
ATOM 875 C C . THR A 1 102 ? 11.006 21.805 -5.167 1.00 93.00 102 THR A C 1
ATOM 877 O O . THR A 1 102 ? 11.008 22.973 -5.548 1.00 93.00 102 THR A O 1
ATOM 880 N N . ASN A 1 103 ? 9.882 21.090 -5.069 1.00 90.94 103 ASN A N 1
ATOM 881 C CA . ASN A 1 103 ? 8.555 21.669 -5.333 1.00 90.94 103 ASN A CA 1
ATOM 882 C C . ASN A 1 103 ? 8.083 22.623 -4.220 1.00 90.94 103 ASN A C 1
ATOM 884 O O . ASN A 1 103 ? 7.202 23.446 -4.435 1.00 90.94 103 ASN A O 1
ATOM 888 N N . ILE A 1 104 ? 8.661 22.495 -3.028 1.00 91.50 104 ILE A N 1
ATOM 889 C CA . ILE A 1 104 ? 8.365 23.291 -1.838 1.00 91.50 104 ILE A CA 1
ATOM 890 C C . ILE A 1 104 ? 9.684 23.653 -1.149 1.00 91.50 104 ILE A C 1
ATOM 892 O O . ILE A 1 104 ? 10.628 22.855 -1.142 1.00 91.50 104 ILE A O 1
ATOM 896 N N . SER A 1 105 ? 9.778 24.862 -0.591 1.00 93.81 105 SER A N 1
ATOM 897 C CA . SER A 1 105 ? 10.954 25.264 0.185 1.00 93.81 105 SER A CA 1
ATOM 898 C C . SER A 1 105 ? 11.004 24.511 1.515 1.00 93.81 105 SER A C 1
ATOM 900 O O . SER A 1 105 ? 9.978 24.090 2.050 1.00 93.81 105 SER A O 1
ATOM 902 N N . GLU A 1 106 ? 12.196 24.355 2.083 1.00 93.88 106 GLU A N 1
ATOM 903 C CA . GLU A 1 106 ? 12.357 23.693 3.379 1.00 93.88 106 GLU A CA 1
ATOM 904 C C . GLU A 1 106 ? 11.575 24.401 4.492 1.00 93.88 106 GLU A C 1
ATOM 906 O O . GLU A 1 106 ? 10.843 23.753 5.237 1.00 93.88 106 GLU A O 1
ATOM 911 N N . ASN A 1 107 ? 11.644 25.734 4.543 1.00 95.88 107 ASN A N 1
ATOM 912 C CA . ASN A 1 107 ? 10.900 26.531 5.517 1.00 95.88 107 ASN A CA 1
ATOM 913 C C . ASN A 1 107 ? 9.388 26.318 5.397 1.00 95.88 107 ASN A C 1
ATOM 915 O O . ASN A 1 107 ? 8.719 26.125 6.413 1.00 95.88 107 ASN A O 1
ATOM 919 N N . GLN A 1 108 ? 8.856 26.302 4.170 1.00 93.81 108 GLN A N 1
ATOM 920 C CA . GLN A 1 108 ? 7.435 26.053 3.945 1.00 93.81 108 GLN A CA 1
ATOM 921 C C . GLN A 1 108 ? 7.057 24.617 4.322 1.00 93.81 108 GLN A C 1
ATOM 923 O O . GLN A 1 108 ? 6.033 24.402 4.963 1.00 93.81 108 GLN A O 1
ATOM 928 N N . PHE A 1 109 ? 7.897 23.630 3.994 1.00 92.38 109 PHE A N 1
ATOM 929 C CA . PHE A 1 109 ? 7.658 22.242 4.384 1.00 92.38 109 PHE A CA 1
ATOM 930 C C . PHE A 1 109 ? 7.608 22.100 5.910 1.00 92.38 109 PHE A C 1
ATOM 932 O O . PHE A 1 109 ? 6.648 21.549 6.437 1.00 92.38 109 PHE A O 1
ATOM 939 N N . ILE A 1 110 ? 8.563 22.685 6.641 1.00 92.88 110 ILE A N 1
ATOM 940 C CA . ILE A 1 110 ? 8.579 22.683 8.112 1.00 92.88 110 ILE A CA 1
ATOM 941 C C . ILE A 1 110 ? 7.334 23.375 8.686 1.00 92.88 110 ILE A C 1
ATOM 943 O O . ILE A 1 110 ? 6.764 22.897 9.669 1.00 92.88 110 ILE A O 1
ATOM 947 N N . GLN A 1 111 ? 6.887 24.486 8.097 1.00 94.44 111 GLN A N 1
ATOM 948 C CA . GLN A 1 111 ? 5.641 25.143 8.506 1.00 94.44 111 GLN A CA 1
ATOM 949 C C . GLN A 1 111 ? 4.426 24.230 8.301 1.00 94.44 111 GLN A C 1
ATOM 951 O O . GLN A 1 111 ? 3.617 24.103 9.220 1.00 94.44 111 GLN A O 1
ATOM 956 N N . ASN A 1 112 ? 4.345 23.528 7.167 1.00 86.62 112 ASN A N 1
ATOM 957 C CA . ASN A 1 112 ? 3.294 22.542 6.916 1.00 86.62 112 ASN A CA 1
ATOM 958 C C . ASN A 1 112 ? 3.338 21.411 7.957 1.00 86.62 112 ASN A C 1
ATOM 960 O O . ASN A 1 112 ? 2.302 21.074 8.520 1.00 86.62 112 ASN A O 1
ATOM 964 N N . ILE A 1 113 ? 4.525 20.888 8.299 1.00 88.25 113 ILE A N 1
ATOM 965 C CA . ILE A 1 113 ? 4.677 19.893 9.377 1.00 88.25 113 ILE A CA 1
ATOM 966 C C . ILE A 1 113 ? 4.155 20.436 10.711 1.00 88.25 113 ILE A C 1
ATOM 968 O O . ILE A 1 113 ? 3.461 19.724 11.430 1.00 88.25 113 ILE A O 1
ATOM 972 N N . ARG A 1 114 ? 4.469 21.688 11.071 1.00 90.12 114 ARG A N 1
ATOM 973 C CA . ARG A 1 114 ? 3.971 22.294 12.319 1.00 90.12 114 ARG A CA 1
ATOM 974 C C . ARG A 1 114 ? 2.449 22.411 12.324 1.00 90.12 114 ARG A C 1
ATOM 976 O O . ARG A 1 114 ? 1.840 22.107 13.346 1.00 90.12 114 ARG A O 1
ATOM 983 N N . ALA A 1 115 ? 1.851 22.809 11.203 1.00 82.50 115 ALA A N 1
ATOM 984 C CA . ALA A 1 115 ? 0.400 22.875 11.057 1.00 82.50 115 ALA A CA 1
ATOM 985 C C . ALA A 1 115 ? -0.240 21.484 11.194 1.00 82.50 115 ALA A C 1
ATOM 987 O O . ALA A 1 115 ? -1.163 21.318 11.980 1.00 82.50 115 ALA A O 1
ATOM 988 N N . LEU A 1 116 ? 0.304 20.467 10.521 1.00 79.19 116 LEU A N 1
ATOM 989 C CA . LEU A 1 116 ? -0.165 19.082 10.622 1.00 79.19 116 LEU A CA 1
ATOM 990 C C . LEU A 1 116 ? -0.017 18.515 12.042 1.00 79.19 116 LEU A C 1
ATOM 992 O O . LEU A 1 116 ? -0.936 17.894 12.560 1.00 79.19 116 LEU A O 1
ATOM 996 N N . LYS A 1 117 ? 1.097 18.793 12.727 1.00 74.75 117 LYS A N 1
ATOM 997 C CA . LYS A 1 117 ? 1.280 18.415 14.139 1.00 74.75 117 LYS A CA 1
ATOM 998 C C . LYS A 1 117 ? 0.278 19.101 15.060 1.00 74.75 117 LYS A C 1
ATOM 1000 O O . LYS A 1 117 ? -0.135 18.503 16.047 1.00 74.75 117 LYS A O 1
ATOM 1005 N N . LYS A 1 118 ? -0.081 20.354 14.773 1.00 74.50 118 LYS A N 1
ATOM 1006 C CA . LYS A 1 118 ? -1.126 21.065 15.511 1.00 74.50 118 LYS A CA 1
ATOM 1007 C C . LYS A 1 118 ? -2.473 20.358 15.322 1.00 74.50 118 LYS A C 1
ATOM 1009 O O . LYS A 1 118 ? -3.084 20.016 16.321 1.00 74.50 118 LYS A O 1
ATOM 1014 N N . LYS A 1 119 ? -2.827 20.014 14.082 1.00 61.94 119 LYS A N 1
ATOM 1015 C CA . LYS A 1 119 ? -4.026 19.229 13.756 1.00 61.94 119 LYS A CA 1
ATOM 1016 C C . LYS A 1 119 ? -4.075 17.878 14.478 1.00 61.94 119 LYS A C 1
ATOM 1018 O O . LYS A 1 119 ? -5.093 17.542 15.069 1.00 61.94 119 LYS A O 1
ATOM 1023 N N . ILE A 1 120 ? -2.956 17.148 14.524 1.00 64.69 120 ILE A N 1
ATOM 1024 C CA . ILE A 1 120 ? -2.853 15.899 15.302 1.00 64.69 120 ILE A CA 1
ATOM 1025 C C . ILE A 1 120 ? -3.129 16.149 16.791 1.00 64.69 120 ILE A C 1
ATOM 1027 O O . ILE A 1 120 ? -3.897 15.421 17.409 1.00 64.69 120 ILE A O 1
ATOM 1031 N N . LYS A 1 121 ? -2.540 17.201 17.375 1.00 61.47 121 LYS A N 1
ATOM 1032 C CA . LYS A 1 121 ? -2.767 17.564 18.786 1.00 61.47 121 LYS A CA 1
ATOM 1033 C C . LYS A 1 121 ? -4.201 18.001 19.077 1.00 61.47 121 LYS A C 1
ATOM 1035 O O . LYS A 1 121 ? -4.669 17.792 20.188 1.00 61.47 121 LYS A O 1
ATOM 1040 N N . GLU A 1 122 ? -4.858 18.631 18.109 1.00 64.38 122 GLU A N 1
ATOM 1041 C CA . GLU A 1 122 ? -6.264 19.037 18.189 1.00 64.38 122 GLU A CA 1
ATOM 1042 C C . GLU A 1 122 ? -7.218 17.842 18.010 1.00 64.38 122 GLU A C 1
ATOM 1044 O O . GLU A 1 122 ? -8.401 17.962 18.301 1.00 64.38 122 GLU A O 1
ATOM 1049 N N . GLY A 1 123 ? -6.707 16.679 17.588 1.00 53.34 123 GLY A N 1
ATOM 1050 C CA . GLY A 1 123 ? -7.498 15.468 17.378 1.00 53.34 123 GLY A CA 1
ATOM 1051 C C . GLY A 1 123 ? -8.118 15.349 15.983 1.00 53.34 123 GLY A C 1
ATOM 1052 O O . GLY A 1 123 ? -8.958 14.481 15.783 1.00 53.34 123 GLY A O 1
ATOM 1053 N N . ASP A 1 124 ? -7.697 16.169 15.008 1.00 52.00 124 ASP A N 1
ATOM 1054 C CA . ASP A 1 124 ? -8.184 16.093 13.613 1.00 52.00 124 ASP A CA 1
ATOM 1055 C C . ASP A 1 124 ? -7.862 14.763 12.934 1.00 52.00 124 ASP A C 1
ATOM 1057 O O . ASP A 1 124 ? -8.548 14.328 12.013 1.00 52.00 124 ASP A O 1
ATOM 1061 N N . MET A 1 125 ? -6.703 14.210 13.280 1.00 58.59 125 MET A N 1
ATOM 1062 C CA . MET A 1 125 ? -6.103 13.060 12.623 1.00 58.59 125 MET A CA 1
ATOM 1063 C C . MET A 1 125 ? -5.092 12.421 13.568 1.00 58.59 125 MET A C 1
ATOM 1065 O O . MET A 1 125 ? -4.412 13.115 14.320 1.00 58.59 125 MET A O 1
ATOM 1069 N N . PHE A 1 126 ? -4.946 11.103 13.496 1.00 58.22 126 PHE A N 1
ATOM 1070 C CA . PHE A 1 126 ? -3.954 10.382 14.298 1.00 58.22 126 PHE A CA 1
ATOM 1071 C C . PHE A 1 126 ? -2.550 10.466 13.686 1.00 58.22 126 PHE A C 1
ATOM 1073 O O . PHE A 1 126 ? -1.560 10.620 14.396 1.00 58.22 126 PHE A O 1
ATOM 1080 N N . GLN A 1 127 ? -2.470 10.415 12.355 1.00 63.59 127 GLN A N 1
ATOM 1081 C CA . GLN A 1 127 ? -1.222 10.390 11.600 1.00 63.59 127 GLN A CA 1
ATOM 1082 C C . GLN A 1 127 ? -1.412 11.028 10.222 1.00 63.59 127 GLN A C 1
ATOM 1084 O O . GLN A 1 127 ? -2.503 11.012 9.656 1.00 63.59 127 GLN A O 1
ATOM 1089 N N . VAL A 1 128 ? -0.321 11.559 9.667 1.00 69.94 128 VAL A N 1
ATOM 1090 C CA . VAL A 1 128 ? -0.227 12.012 8.275 1.00 69.94 128 VAL A CA 1
ATOM 1091 C C . VAL A 1 128 ? 1.197 11.814 7.764 1.00 69.94 128 VAL A C 1
ATOM 1093 O O . VAL A 1 128 ? 2.156 12.024 8.508 1.00 69.94 128 VAL A O 1
ATOM 1096 N N . VAL A 1 129 ? 1.339 11.452 6.486 1.00 76.00 129 VAL A N 1
ATOM 1097 C CA . VAL A 1 129 ? 2.639 11.249 5.825 1.00 76.00 129 VAL A CA 1
ATOM 1098 C C . VAL A 1 129 ? 2.862 12.319 4.747 1.00 76.00 129 VAL A C 1
ATOM 1100 O O . VAL A 1 129 ? 2.555 12.111 3.574 1.00 76.00 129 VAL A O 1
ATOM 1103 N N . PRO A 1 130 ? 3.367 13.508 5.120 1.00 80.38 130 PRO A N 1
ATOM 1104 C CA . PRO A 1 130 ? 3.667 14.567 4.167 1.00 80.38 130 PRO A CA 1
ATOM 1105 C C . PRO A 1 130 ? 4.948 14.258 3.387 1.00 80.38 130 PRO A C 1
ATOM 1107 O O . PRO A 1 130 ? 5.951 13.821 3.951 1.00 80.38 130 PRO A O 1
ATOM 1110 N N . SER A 1 131 ? 4.951 14.567 2.091 1.00 83.56 131 SER A N 1
ATOM 1111 C CA . SER A 1 131 ? 6.107 14.375 1.214 1.00 83.56 131 SER A CA 1
ATOM 1112 C C . SER A 1 131 ? 6.511 15.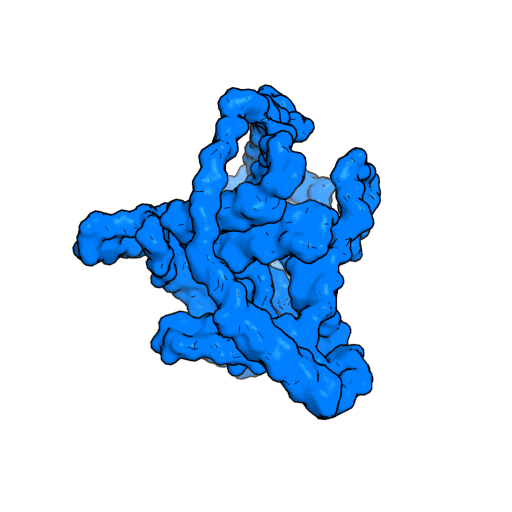669 0.501 1.00 83.56 131 SER A C 1
ATOM 1114 O O . SER A 1 131 ? 5.746 16.632 0.400 1.00 83.56 131 SER A O 1
ATOM 1116 N N . ARG A 1 132 ? 7.756 15.706 0.018 1.00 89.38 132 ARG A N 1
ATOM 1117 C CA . ARG A 1 132 ? 8.277 16.749 -0.875 1.00 89.38 132 ARG A CA 1
ATOM 1118 C C . ARG A 1 132 ? 9.070 16.104 -2.001 1.00 89.38 132 ARG A C 1
ATOM 1120 O O . ARG A 1 132 ? 9.729 15.088 -1.798 1.00 89.38 132 ARG A O 1
ATOM 1127 N N . ILE A 1 133 ? 9.022 16.713 -3.176 1.00 90.56 133 ILE A N 1
ATOM 1128 C CA . ILE A 1 133 ? 9.654 16.207 -4.392 1.00 90.56 133 ILE A CA 1
ATOM 1129 C C . ILE A 1 133 ? 11.019 16.866 -4.544 1.00 90.56 133 ILE A C 1
ATOM 1131 O O . ILE A 1 133 ? 11.137 18.089 -4.460 1.00 90.56 133 ILE A O 1
ATOM 1135 N N . TYR A 1 134 ? 12.032 16.047 -4.816 1.00 91.94 134 TYR A N 1
ATOM 1136 C CA . TYR A 1 134 ? 13.351 16.484 -5.255 1.00 91.94 134 TYR A CA 1
ATOM 1137 C C . TYR A 1 134 ? 13.530 16.116 -6.725 1.00 91.94 134 TYR A C 1
ATOM 1139 O O . TYR A 1 134 ? 13.187 15.012 -7.141 1.00 91.94 134 TYR A O 1
ATOM 1147 N N . SER A 1 135 ? 14.076 17.030 -7.515 1.00 92.31 135 SER A N 1
ATOM 1148 C CA . SER A 1 135 ? 14.321 16.821 -8.943 1.00 92.31 135 SER A CA 1
ATOM 1149 C C . SER A 1 135 ? 15.623 17.490 -9.364 1.00 92.31 135 SER A C 1
ATOM 1151 O O . SER A 1 135 ? 16.104 18.392 -8.690 1.00 92.31 135 SER A O 1
ATOM 1153 N N . TYR A 1 136 ? 16.228 17.042 -10.456 1.00 92.56 136 TYR A N 1
ATOM 1154 C CA . TYR A 1 136 ? 17.379 17.702 -11.068 1.00 92.56 136 TYR A CA 1
ATOM 1155 C C . TYR A 1 136 ? 17.397 17.384 -12.563 1.00 92.56 136 TYR A C 1
ATOM 1157 O O . TYR A 1 136 ? 16.831 16.378 -12.995 1.00 92.56 136 TYR A O 1
ATOM 1165 N N . ILE A 1 137 ? 18.054 18.232 -13.351 1.00 90.81 137 ILE A N 1
ATOM 1166 C CA . ILE A 1 137 ? 18.272 17.970 -14.775 1.00 90.81 137 ILE A CA 1
ATOM 1167 C C . ILE A 1 137 ? 19.503 17.071 -14.895 1.00 90.81 137 ILE A C 1
ATOM 1169 O O . ILE A 1 137 ? 20.583 17.416 -14.420 1.00 90.81 137 ILE A O 1
ATOM 1173 N N . HIS A 1 138 ? 19.322 15.885 -15.471 1.00 90.62 138 HIS A N 1
ATOM 1174 C CA . HIS A 1 138 ? 20.346 14.839 -15.472 1.00 90.62 138 HIS A CA 1
ATOM 1175 C C . HIS A 1 138 ? 21.285 14.880 -16.689 1.00 90.62 138 HIS A C 1
ATOM 1177 O O . HIS A 1 138 ? 22.354 14.283 -16.615 1.00 90.62 138 HIS A O 1
ATOM 1183 N N . HIS A 1 139 ? 20.905 15.558 -17.782 1.00 89.56 139 HIS A N 1
ATOM 1184 C CA . HIS A 1 139 ? 21.704 15.700 -19.015 1.00 89.56 139 HIS A CA 1
ATOM 1185 C C . HIS A 1 139 ? 22.205 14.366 -19.599 1.00 89.56 139 HIS A C 1
ATOM 1187 O O . HIS A 1 139 ? 23.334 14.252 -20.057 1.00 89.56 139 HIS A O 1
ATOM 1193 N N . PHE A 1 140 ? 21.379 13.315 -19.538 1.00 90.88 140 PHE A N 1
ATOM 1194 C CA . PHE A 1 140 ? 21.799 11.999 -20.039 1.00 90.88 140 PHE A CA 1
ATOM 1195 C C . PHE A 1 140 ? 21.783 11.930 -21.567 1.00 90.88 140 PHE A C 1
ATOM 1197 O O . PHE A 1 140 ? 22.453 11.061 -22.109 1.00 90.88 140 PHE A O 1
ATOM 1204 N N . ASP A 1 141 ? 21.046 12.816 -22.242 1.00 88.44 141 ASP A N 1
ATOM 1205 C CA . ASP A 1 141 ? 21.000 12.959 -23.700 1.00 88.44 141 ASP A CA 1
ATOM 1206 C C . ASP A 1 141 ? 20.961 11.600 -24.431 1.00 88.44 141 ASP A C 1
ATOM 1208 O O . ASP A 1 141 ? 20.073 10.782 -24.176 1.00 88.44 141 ASP A O 1
ATOM 1212 N N . CYS A 1 142 ? 21.936 11.315 -25.300 1.00 90.94 142 CYS A N 1
ATOM 1213 C CA . CYS A 1 142 ? 22.021 10.055 -26.044 1.00 90.94 142 CYS A CA 1
ATOM 1214 C C . CYS A 1 142 ? 22.303 8.815 -25.170 1.00 90.94 142 CYS A C 1
ATOM 1216 O O . CYS A 1 142 ? 22.079 7.690 -25.615 1.00 90.94 142 CYS A O 1
ATOM 1218 N N . TYR A 1 143 ? 22.740 8.995 -23.922 1.00 91.62 143 TYR A N 1
ATOM 1219 C CA . TYR A 1 143 ? 23.024 7.930 -22.958 1.00 91.62 143 TYR A CA 1
ATOM 1220 C C . TYR A 1 143 ? 21.850 7.622 -22.013 1.00 91.62 143 TYR A C 1
ATOM 1222 O O . TYR A 1 143 ? 22.011 6.815 -21.095 1.00 91.62 143 TYR A O 1
ATOM 1230 N N . LEU A 1 144 ? 20.668 8.223 -22.220 1.00 92.06 144 LEU A N 1
ATOM 1231 C CA . LEU A 1 144 ? 19.493 8.086 -21.346 1.00 92.06 144 LEU A CA 1
ATOM 1232 C C . LEU A 1 144 ? 19.203 6.636 -20.932 1.00 92.06 144 LEU A C 1
ATOM 1234 O O . LEU A 1 144 ? 19.120 6.336 -19.740 1.00 92.06 144 LEU A O 1
ATOM 1238 N N . HIS A 1 145 ? 19.074 5.719 -21.891 1.00 92.19 145 HIS A N 1
ATOM 1239 C CA . HIS A 1 145 ? 18.725 4.326 -21.596 1.00 92.19 145 HIS A CA 1
ATOM 1240 C C . HIS A 1 145 ? 19.849 3.573 -20.877 1.00 92.19 145 HIS A C 1
ATOM 1242 O O . HIS A 1 145 ? 19.584 2.833 -19.931 1.00 92.19 145 HIS A O 1
ATOM 1248 N N . GLN A 1 146 ? 21.104 3.783 -21.279 1.00 91.75 146 GLN A N 1
ATOM 1249 C CA . GLN A 1 146 ? 22.241 3.103 -20.661 1.00 91.75 146 GLN A CA 1
ATOM 1250 C C . GLN A 1 146 ? 22.455 3.578 -19.221 1.00 91.75 146 GLN A C 1
ATOM 1252 O O . GLN A 1 146 ? 22.538 2.753 -18.316 1.00 91.75 146 GLN A O 1
ATOM 1257 N N . LEU A 1 147 ? 22.436 4.892 -18.979 1.00 93.00 147 LEU A N 1
ATOM 1258 C CA . LEU A 1 147 ? 22.630 5.457 -17.642 1.00 93.00 147 LEU A CA 1
ATOM 1259 C C . LEU A 1 147 ? 21.458 5.168 -16.701 1.00 93.00 147 LEU A C 1
ATOM 1261 O O . LEU A 1 147 ? 21.681 4.920 -15.516 1.00 93.00 147 LEU A O 1
ATOM 1265 N N . THR A 1 148 ? 20.216 5.144 -17.197 1.00 94.62 148 THR A N 1
ATOM 1266 C CA . THR A 1 148 ? 19.057 4.739 -16.378 1.00 94.62 148 THR A CA 1
ATOM 1267 C C . THR A 1 148 ? 19.090 3.252 -16.033 1.00 94.62 148 THR A C 1
ATOM 1269 O O . THR A 1 148 ? 18.800 2.887 -14.894 1.00 94.62 148 THR A O 1
ATOM 1272 N N . PHE A 1 149 ? 19.518 2.387 -16.953 1.00 93.75 149 PHE A N 1
ATOM 1273 C CA . PHE A 1 149 ? 19.718 0.973 -16.641 1.00 93.75 149 PHE A CA 1
ATOM 1274 C C . PHE A 1 149 ? 20.866 0.759 -15.640 1.00 93.75 149 PHE A C 1
ATOM 1276 O O . PHE A 1 149 ? 20.696 0.034 -14.660 1.00 93.75 149 PHE A O 1
ATOM 1283 N N . GLN A 1 150 ? 21.997 1.456 -15.801 1.00 93.12 150 GLN A N 1
ATOM 1284 C CA . GLN A 1 150 ? 23.088 1.438 -14.818 1.00 93.12 150 GLN A CA 1
ATOM 1285 C C . GLN A 1 150 ? 22.636 1.957 -13.445 1.00 93.12 150 GLN A C 1
ATOM 1287 O O . GLN A 1 150 ? 23.051 1.431 -12.411 1.00 93.12 150 GLN A O 1
ATOM 1292 N N . LEU A 1 151 ? 21.769 2.976 -13.407 1.00 93.38 151 LEU A N 1
ATOM 1293 C CA . LEU A 1 151 ? 21.166 3.470 -12.170 1.00 93.38 151 LEU A CA 1
ATOM 1294 C C . LEU A 1 151 ? 20.314 2.384 -11.498 1.00 93.38 151 LEU A C 1
ATOM 1296 O O . LEU A 1 151 ? 20.473 2.156 -10.301 1.00 93.38 151 LEU A O 1
ATOM 1300 N N . TYR A 1 152 ? 19.485 1.669 -12.262 1.00 95.25 152 TYR A N 1
ATOM 1301 C CA . TYR A 1 152 ? 18.728 0.518 -11.764 1.00 95.25 152 TYR A CA 1
ATOM 1302 C C . TYR A 1 152 ? 19.644 -0.593 -11.224 1.00 95.25 152 TYR A C 1
ATOM 1304 O O . TYR A 1 152 ? 19.425 -1.088 -10.119 1.00 95.25 152 TYR A O 1
ATOM 1312 N N . GLN A 1 153 ? 20.712 -0.952 -11.943 1.00 92.81 153 GLN A N 1
ATOM 1313 C CA . GLN A 1 153 ? 21.678 -1.960 -11.488 1.00 92.81 153 GLN A CA 1
ATOM 1314 C C . GLN A 1 153 ? 22.366 -1.547 -10.179 1.00 92.81 153 GLN A C 1
ATOM 1316 O O . GLN A 1 153 ? 22.515 -2.364 -9.269 1.00 92.81 153 GLN A O 1
ATOM 1321 N N . LYS A 1 154 ? 22.763 -0.273 -10.058 1.00 92.00 154 LYS A N 1
ATOM 1322 C CA . LYS A 1 154 ? 23.352 0.281 -8.829 1.00 92.00 154 LYS A CA 1
ATOM 1323 C C . LYS A 1 154 ? 22.349 0.294 -7.677 1.00 92.00 154 LYS A C 1
ATOM 1325 O O . LYS A 1 154 ? 22.741 -0.029 -6.559 1.00 92.00 154 LYS A O 1
ATOM 1330 N N . LEU A 1 155 ? 21.080 0.616 -7.941 1.00 92.50 155 LEU A N 1
ATOM 1331 C CA . LEU A 1 155 ? 20.005 0.553 -6.949 1.00 92.50 155 LEU A CA 1
ATOM 1332 C C . LEU A 1 155 ? 19.798 -0.885 -6.459 1.00 92.50 155 LEU A C 1
ATOM 1334 O O . LEU A 1 155 ? 19.867 -1.119 -5.258 1.00 92.50 155 LEU A O 1
ATOM 1338 N N . LYS A 1 156 ? 19.676 -1.852 -7.379 1.00 90.62 156 LYS A N 1
ATOM 1339 C CA . LYS A 1 156 ? 19.524 -3.282 -7.066 1.00 90.62 156 LYS A CA 1
ATOM 1340 C C . LYS A 1 156 ? 20.649 -3.820 -6.180 1.00 90.62 156 LYS A C 1
ATOM 1342 O O . LYS A 1 156 ? 20.393 -4.641 -5.315 1.00 90.62 156 LYS A O 1
ATOM 1347 N N . ARG A 1 157 ? 21.892 -3.375 -6.403 1.00 89.00 157 ARG A N 1
ATOM 1348 C CA . ARG A 1 157 ? 23.057 -3.796 -5.605 1.00 89.00 157 ARG A CA 1
ATOM 1349 C C . ARG A 1 157 ? 23.135 -3.128 -4.230 1.00 89.00 157 ARG A C 1
ATOM 1351 O O . ARG A 1 157 ? 23.754 -3.693 -3.344 1.00 89.00 157 ARG A O 1
ATOM 1358 N N . ARG A 1 158 ? 22.614 -1.904 -4.079 1.00 87.25 158 ARG A N 1
ATOM 1359 C CA . ARG A 1 158 ? 22.760 -1.105 -2.846 1.00 87.25 158 ARG A CA 1
ATOM 1360 C C . ARG A 1 158 ? 21.566 -1.187 -1.907 1.00 87.25 158 ARG A C 1
ATOM 1362 O O . ARG A 1 158 ? 21.745 -1.006 -0.714 1.00 87.25 158 ARG A O 1
ATOM 1369 N N . ASN A 1 159 ? 20.368 -1.345 -2.450 1.00 80.81 159 ASN A N 1
ATOM 1370 C CA . ASN A 1 159 ? 19.137 -1.420 -1.679 1.00 80.81 159 ASN A CA 1
ATOM 1371 C C . ASN A 1 159 ? 18.182 -2.400 -2.370 1.00 80.81 159 ASN A C 1
ATOM 1373 O O . ASN A 1 159 ? 17.231 -1.961 -3.012 1.00 80.81 159 ASN A O 1
ATOM 1377 N N . PRO A 1 160 ? 18.475 -3.708 -2.348 1.00 84.44 160 PRO A N 1
ATOM 1378 C CA . PRO A 1 160 ? 17.563 -4.695 -2.898 1.00 84.44 160 PRO A CA 1
ATOM 1379 C C . PRO A 1 160 ? 16.282 -4.742 -2.065 1.00 84.44 160 PRO A C 1
ATOM 1381 O O . PRO A 1 160 ? 16.303 -4.770 -0.835 1.00 84.44 160 PRO A O 1
ATOM 1384 N N . SER A 1 161 ? 15.144 -4.763 -2.746 1.00 84.75 161 SER A N 1
ATOM 1385 C CA . SER A 1 161 ? 13.831 -4.902 -2.119 1.00 84.75 161 SER A CA 1
ATOM 1386 C C . SER A 1 161 ? 13.012 -5.986 -2.828 1.00 84.75 161 SER A C 1
ATOM 1388 O O . SER A 1 161 ? 13.358 -6.372 -3.949 1.00 84.75 161 SER A O 1
ATOM 1390 N N . PRO A 1 162 ? 11.923 -6.493 -2.219 1.00 84.38 162 PRO A N 1
ATOM 1391 C CA . PRO A 1 162 ? 11.095 -7.534 -2.828 1.00 84.38 162 PRO A CA 1
ATOM 1392 C C . PRO A 1 162 ? 10.512 -7.129 -4.189 1.00 84.38 162 PRO A C 1
ATOM 1394 O O . PRO A 1 162 ? 10.322 -7.983 -5.054 1.00 84.38 162 PRO A O 1
ATOM 1397 N N . TYR A 1 163 ? 10.265 -5.830 -4.397 1.00 90.19 163 TYR A N 1
ATOM 1398 C CA . TYR A 1 163 ? 9.689 -5.292 -5.626 1.00 90.19 163 TYR A CA 1
ATOM 1399 C C . TYR A 1 163 ? 10.656 -4.311 -6.299 1.00 90.19 163 TYR A C 1
ATOM 1401 O O . TYR A 1 163 ? 10.655 -3.110 -6.034 1.00 90.19 163 TYR A O 1
ATOM 1409 N N . MET A 1 164 ? 11.479 -4.834 -7.205 1.00 93.62 164 MET A N 1
ATOM 1410 C CA . MET A 1 164 ? 12.383 -4.055 -8.057 1.00 93.62 164 MET A CA 1
ATOM 1411 C C . MET A 1 164 ? 11.762 -3.858 -9.440 1.00 93.62 164 MET A C 1
ATOM 1413 O O . MET A 1 164 ? 11.283 -4.823 -10.037 1.00 93.62 164 MET A O 1
ATOM 1417 N N . TYR A 1 165 ? 11.816 -2.644 -9.990 1.00 94.94 165 TYR A N 1
ATOM 1418 C CA . TYR A 1 165 ? 11.270 -2.377 -11.322 1.00 94.94 165 TYR A CA 1
ATOM 1419 C C . TYR A 1 165 ? 12.083 -1.350 -12.116 1.00 94.94 165 TYR A C 1
ATOM 1421 O O . TYR A 1 165 ? 12.591 -0.360 -11.587 1.00 94.94 165 TYR A O 1
ATOM 1429 N N . TYR A 1 166 ? 12.174 -1.610 -13.421 1.00 96.44 166 TYR A N 1
ATOM 1430 C CA . TYR A 1 166 ? 12.726 -0.729 -14.446 1.00 96.44 166 TYR A CA 1
ATOM 1431 C C . TYR A 1 166 ? 11.791 -0.775 -15.657 1.00 96.44 166 TYR A C 1
ATOM 1433 O O . TYR A 1 166 ? 11.726 -1.786 -16.356 1.00 96.44 166 TYR A O 1
ATOM 1441 N N . ILE A 1 167 ? 11.035 0.298 -15.878 1.00 94.62 167 ILE A N 1
ATOM 1442 C CA . ILE A 1 167 ? 10.078 0.422 -16.981 1.00 94.62 167 ILE A CA 1
ATOM 1443 C C . ILE A 1 167 ? 10.614 1.488 -17.930 1.00 94.62 167 ILE A C 1
ATOM 1445 O O . ILE A 1 167 ? 10.639 2.668 -17.590 1.00 94.62 167 ILE A O 1
ATOM 1449 N N . ASN A 1 168 ? 11.061 1.067 -19.113 1.00 93.62 168 ASN A N 1
ATOM 1450 C CA . ASN A 1 168 ? 11.693 1.929 -20.116 1.00 93.62 168 ASN A CA 1
ATOM 1451 C C . ASN A 1 168 ? 10.982 1.897 -21.476 1.00 93.62 168 ASN A C 1
ATOM 1453 O O . ASN A 1 168 ? 11.629 2.067 -22.509 1.00 93.62 168 ASN A O 1
ATOM 1457 N N . LYS A 1 169 ? 9.674 1.616 -21.477 1.00 89.44 169 LYS A N 1
ATOM 1458 C CA . LYS A 1 169 ? 8.878 1.533 -22.705 1.00 89.44 169 LYS A CA 1
ATOM 1459 C C . LYS A 1 169 ? 8.608 2.904 -23.318 1.00 89.44 169 LYS A C 1
ATOM 1461 O O . LYS A 1 169 ? 8.849 3.046 -24.508 1.00 89.44 169 LYS A O 1
ATOM 1466 N N . ASP A 1 170 ? 8.231 3.878 -22.493 1.00 85.44 170 ASP A N 1
ATOM 1467 C CA . ASP A 1 170 ? 8.023 5.277 -22.877 1.00 85.44 170 ASP A CA 1
ATOM 1468 C C . ASP A 1 170 ? 8.719 6.229 -21.887 1.00 85.44 170 ASP A C 1
ATOM 1470 O O . ASP A 1 170 ? 9.416 5.809 -20.957 1.00 85.44 170 ASP A O 1
ATOM 1474 N N . ILE A 1 171 ? 8.526 7.533 -22.092 1.00 83.31 171 ILE A N 1
ATOM 1475 C CA . ILE A 1 171 ? 8.871 8.579 -21.129 1.00 83.31 171 ILE A CA 1
ATOM 1476 C C . ILE A 1 171 ? 7.636 8.847 -20.246 1.00 83.31 171 ILE A C 1
ATOM 1478 O O . ILE A 1 171 ? 6.546 9.020 -20.787 1.00 83.31 171 ILE A O 1
ATOM 1482 N N . PRO A 1 172 ? 7.784 8.946 -18.911 1.00 88.69 172 PRO A N 1
ATOM 1483 C CA . PRO A 1 172 ? 9.033 8.836 -18.159 1.00 88.69 172 PRO A CA 1
ATOM 1484 C C . PRO A 1 172 ? 9.521 7.387 -18.006 1.00 88.69 172 PRO A C 1
ATOM 1486 O O . PRO A 1 172 ? 8.731 6.463 -17.848 1.00 88.69 172 PRO A O 1
ATOM 1489 N N . ILE A 1 173 ? 10.847 7.216 -17.952 1.00 92.94 173 ILE A N 1
ATOM 1490 C CA . ILE A 1 173 ? 11.461 5.962 -17.499 1.00 92.94 173 ILE A CA 1
ATOM 1491 C C . ILE A 1 173 ? 11.281 5.868 -15.984 1.00 92.94 173 ILE A C 1
ATOM 1493 O O . ILE A 1 173 ? 11.660 6.787 -15.253 1.00 92.94 173 ILE A O 1
ATOM 1497 N N . ILE A 1 174 ? 10.736 4.749 -15.515 1.00 93.62 174 ILE A N 1
ATOM 1498 C CA . ILE A 1 174 ? 10.423 4.533 -14.101 1.00 93.62 174 ILE A CA 1
ATOM 1499 C C . ILE A 1 174 ? 11.399 3.517 -13.525 1.00 93.62 174 ILE A C 1
ATOM 1501 O O . ILE A 1 174 ? 11.558 2.416 -14.051 1.00 93.62 174 ILE A O 1
ATOM 1505 N N . ILE A 1 175 ? 12.051 3.899 -12.432 1.00 95.75 175 ILE A N 1
ATOM 1506 C CA . ILE A 1 175 ? 13.032 3.082 -11.722 1.00 95.75 175 ILE A CA 1
ATOM 1507 C C . ILE A 1 175 ? 12.654 3.093 -10.252 1.00 95.75 175 ILE A C 1
ATOM 1509 O O . ILE A 1 175 ? 12.447 4.168 -9.688 1.00 95.75 175 ILE A O 1
ATOM 1513 N N . GLY A 1 176 ? 12.595 1.928 -9.619 1.00 93.69 176 GLY A N 1
ATOM 1514 C CA . GLY A 1 176 ? 12.312 1.873 -8.195 1.00 93.69 176 GLY A CA 1
ATOM 1515 C C . GLY A 1 176 ? 12.673 0.557 -7.531 1.00 93.69 176 GLY A C 1
ATOM 1516 O O . GLY A 1 176 ? 12.952 -0.455 -8.178 1.00 93.69 176 GLY A O 1
ATOM 1517 N N . SER A 1 177 ? 12.686 0.642 -6.207 1.00 90.56 177 SER A N 1
ATOM 1518 C CA . SER A 1 177 ? 12.924 -0.443 -5.269 1.00 90.56 177 SER A CA 1
ATOM 1519 C C . SER A 1 177 ? 11.943 -0.257 -4.119 1.00 90.56 177 SER A C 1
ATOM 1521 O O . SER A 1 177 ? 12.168 0.594 -3.259 1.00 90.56 177 SER A O 1
ATOM 1523 N N . SER A 1 178 ? 10.817 -0.970 -4.165 1.00 86.69 178 SER A N 1
ATOM 1524 C CA . SER A 1 178 ? 9.776 -0.880 -3.140 1.00 86.69 178 SER A CA 1
ATOM 1525 C C . SER A 1 178 ? 9.927 -2.019 -2.127 1.00 86.69 178 SER A C 1
ATOM 1527 O O . SER A 1 178 ? 9.961 -3.188 -2.536 1.00 86.69 178 SER A O 1
ATOM 1529 N N . PRO A 1 179 ? 10.005 -1.709 -0.820 1.00 77.06 179 PRO A N 1
ATOM 1530 C CA . PRO A 1 179 ? 10.021 -2.716 0.238 1.00 77.06 179 PRO A CA 1
ATOM 1531 C C . PRO A 1 179 ? 8.636 -3.335 0.477 1.00 77.06 179 PRO A C 1
ATOM 1533 O O . PRO A 1 179 ? 8.548 -4.474 0.927 1.00 77.06 179 PRO A O 1
ATOM 1536 N N . GLU A 1 180 ? 7.564 -2.616 0.137 1.00 76.00 180 GLU A N 1
ATOM 1537 C CA . GLU A 1 180 ? 6.192 -2.950 0.520 1.00 76.00 180 GLU A CA 1
ATOM 1538 C C . GLU A 1 180 ? 5.306 -3.218 -0.706 1.00 76.00 180 GLU A C 1
ATOM 1540 O O . GLU A 1 180 ? 5.466 -2.605 -1.770 1.00 76.00 180 GLU A O 1
ATOM 1545 N N . SER A 1 181 ? 4.379 -4.168 -0.547 1.00 84.44 181 SER A N 1
ATOM 1546 C CA . SER A 1 181 ? 3.336 -4.475 -1.528 1.00 84.44 181 SER A CA 1
ATOM 1547 C C . SER A 1 181 ? 2.108 -3.618 -1.260 1.00 84.44 181 SER A C 1
ATOM 1549 O O . SER A 1 181 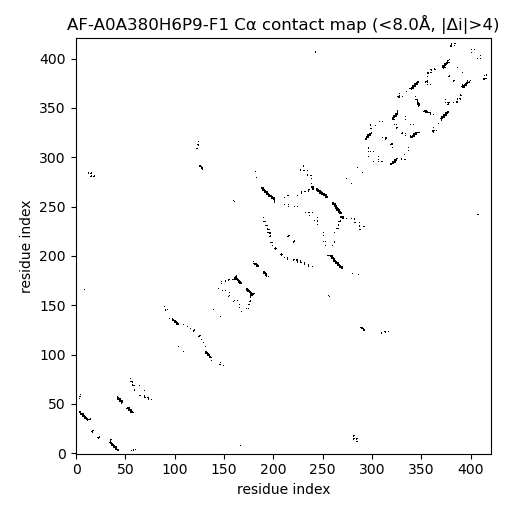? 1.658 -3.552 -0.123 1.00 84.44 181 SER A O 1
ATOM 1551 N N . PHE A 1 182 ? 1.524 -3.020 -2.297 1.00 86.75 182 PHE A N 1
ATOM 1552 C CA . PHE A 1 182 ? 0.276 -2.272 -2.141 1.00 86.75 182 PHE A CA 1
ATOM 1553 C C . PHE A 1 182 ? -0.931 -3.204 -1.954 1.00 86.75 182 PHE A C 1
ATOM 1555 O O . PHE A 1 182 ? -1.589 -3.206 -0.918 1.00 86.75 182 PHE A O 1
ATOM 1562 N N . VAL A 1 183 ? -1.227 -4.006 -2.977 1.00 90.31 183 VAL A N 1
ATOM 1563 C CA . VAL A 1 183 ? -2.316 -4.981 -2.973 1.00 90.31 183 VAL A CA 1
ATOM 1564 C C . VAL A 1 183 ? -1.977 -6.111 -3.930 1.00 90.31 183 VAL A C 1
ATOM 1566 O O . VAL A 1 183 ? -1.407 -5.897 -5.003 1.00 90.31 183 VAL A O 1
ATOM 1569 N N . LYS A 1 184 ? -2.380 -7.325 -3.571 1.00 92.56 184 LYS A N 1
ATOM 1570 C CA . LYS A 1 184 ? -2.314 -8.493 -4.447 1.00 92.56 184 LYS A CA 1
ATOM 1571 C C . LYS A 1 184 ? -3.701 -9.095 -4.584 1.00 92.56 184 LYS A C 1
ATOM 1573 O O . LYS A 1 184 ? -4.389 -9.286 -3.592 1.00 92.56 184 LYS A O 1
ATOM 1578 N N . VAL A 1 185 ? -4.095 -9.438 -5.807 1.00 93.12 185 VAL A N 1
ATOM 1579 C CA . VAL A 1 185 ? -5.328 -10.190 -6.069 1.00 93.12 185 VAL A CA 1
ATOM 1580 C C . VAL A 1 185 ? -4.966 -11.508 -6.736 1.00 93.12 185 VAL A C 1
ATOM 1582 O O . VAL A 1 185 ? -4.263 -11.519 -7.745 1.00 93.12 185 VAL A O 1
ATOM 1585 N N . LYS A 1 186 ? -5.419 -12.625 -6.167 1.00 92.94 186 LYS A N 1
ATOM 1586 C CA . LYS A 1 186 ? -5.185 -13.969 -6.701 1.00 92.94 186 LYS A CA 1
ATOM 1587 C C . LYS A 1 186 ? -6.379 -14.865 -6.392 1.00 92.94 186 LYS A C 1
ATOM 1589 O O . LYS A 1 186 ? -6.823 -14.895 -5.254 1.00 92.94 186 LYS A O 1
ATOM 1594 N N . ASP A 1 187 ? -6.877 -15.594 -7.390 1.00 91.94 187 ASP A N 1
ATOM 1595 C CA . ASP A 1 187 ? -7.977 -16.559 -7.234 1.00 91.94 187 ASP A CA 1
ATOM 1596 C C . ASP A 1 187 ? -9.218 -15.959 -6.531 1.00 91.94 187 ASP A C 1
ATOM 1598 O O . ASP A 1 187 ? -9.838 -16.596 -5.688 1.00 91.94 187 ASP A O 1
ATOM 1602 N N . ASN A 1 188 ? -9.568 -14.707 -6.866 1.00 92.38 188 ASN A N 1
ATOM 1603 C CA . ASN A 1 188 ? -10.609 -13.884 -6.222 1.00 92.38 188 ASN A CA 1
ATOM 1604 C C . ASN A 1 188 ? -10.364 -13.504 -4.751 1.00 92.38 188 ASN A C 1
ATOM 1606 O O . ASN A 1 188 ? -11.249 -12.930 -4.122 1.00 92.38 188 ASN A O 1
ATOM 1610 N N . PHE A 1 189 ? -9.176 -13.747 -4.207 1.00 94.81 189 PHE A N 1
ATOM 1611 C CA . PHE A 1 189 ? -8.766 -13.246 -2.899 1.00 94.81 189 PHE A CA 1
ATOM 1612 C C . PHE A 1 189 ? -7.904 -11.998 -3.045 1.00 94.81 189 PHE A C 1
ATOM 1614 O O . PHE A 1 189 ? -6.992 -11.956 -3.873 1.00 94.81 189 PHE A O 1
ATOM 1621 N N . VAL A 1 190 ? -8.197 -10.985 -2.235 1.00 94.19 190 VAL A N 1
ATOM 1622 C CA . VAL A 1 190 ? -7.402 -9.762 -2.112 1.00 94.19 190 VAL A CA 1
ATOM 1623 C C . VAL A 1 190 ? -6.557 -9.864 -0.857 1.00 94.19 190 VAL A C 1
ATOM 1625 O O . VAL A 1 190 ? -7.071 -10.248 0.189 1.00 94.19 190 VAL A O 1
ATOM 1628 N N . TYR A 1 191 ? -5.287 -9.502 -0.969 1.00 93.06 191 TYR A N 1
ATOM 1629 C CA . TYR A 1 191 ? -4.302 -9.528 0.099 1.00 93.06 191 TYR A CA 1
ATOM 1630 C C . TYR A 1 191 ? -3.721 -8.129 0.277 1.00 93.06 191 TYR A C 1
ATOM 1632 O O . TYR A 1 191 ? -3.388 -7.463 -0.710 1.00 93.06 191 TYR A O 1
ATOM 1640 N N . THR A 1 192 ? -3.565 -7.723 1.530 1.00 89.31 192 THR A N 1
ATOM 1641 C CA . THR A 1 192 ? -2.747 -6.582 1.943 1.00 89.31 192 THR A CA 1
ATOM 1642 C C . THR A 1 192 ? -1.771 -7.041 3.020 1.00 89.31 192 THR A C 1
ATOM 1644 O O . THR A 1 192 ? -2.093 -7.919 3.828 1.00 89.31 192 THR A O 1
ATOM 1647 N N . ASN A 1 193 ? -0.571 -6.469 3.017 1.00 87.75 193 ASN A N 1
ATOM 1648 C CA . ASN A 1 193 ? 0.512 -6.846 3.913 1.00 87.75 193 ASN A CA 1
ATOM 1649 C C . ASN A 1 193 ? 0.964 -5.612 4.700 1.00 87.75 193 ASN A C 1
ATOM 1651 O O . ASN A 1 193 ? 1.941 -4.994 4.293 1.00 87.75 193 ASN A O 1
ATOM 1655 N N . PRO A 1 194 ? 0.263 -5.225 5.783 1.00 84.56 194 PRO A N 1
ATOM 1656 C CA . PRO A 1 194 ? 0.703 -4.126 6.632 1.00 84.56 194 PRO A CA 1
ATOM 1657 C C . PRO A 1 194 ? 2.118 -4.383 7.157 1.00 84.56 194 PRO A C 1
ATOM 1659 O O . PRO A 1 194 ? 2.384 -5.447 7.729 1.00 84.56 194 PRO A O 1
ATOM 1662 N N . ILE A 1 195 ? 3.007 -3.405 6.976 1.00 82.50 195 ILE A N 1
ATOM 1663 C CA . ILE A 1 195 ? 4.382 -3.423 7.484 1.00 82.50 195 ILE A CA 1
ATOM 1664 C C . ILE A 1 195 ? 4.578 -2.212 8.395 1.00 82.50 195 ILE A C 1
ATOM 1666 O O . ILE A 1 195 ? 4.321 -1.079 7.998 1.00 82.50 195 ILE A O 1
ATOM 1670 N N . ALA A 1 196 ? 5.025 -2.453 9.627 1.00 79.12 196 ALA A N 1
ATOM 1671 C CA . ALA A 1 196 ? 5.352 -1.399 10.588 1.00 79.12 196 ALA A CA 1
ATOM 1672 C C . ALA A 1 196 ? 6.398 -1.910 11.578 1.00 79.12 196 ALA A C 1
ATOM 1674 O O . ALA A 1 196 ? 6.568 -3.120 11.715 1.00 79.12 196 ALA A O 1
ATOM 1675 N N . GLY A 1 197 ? 7.100 -1.013 12.260 1.00 80.88 197 GLY A N 1
ATOM 1676 C CA . GLY A 1 197 ? 8.231 -1.391 13.097 1.00 80.88 197 GLY A CA 1
ATOM 1677 C C . GLY A 1 197 ? 9.455 -1.770 12.282 1.00 80.88 197 GLY A C 1
ATOM 1678 O O . GLY A 1 197 ? 9.406 -2.584 11.361 1.00 80.88 197 GLY A O 1
ATOM 1679 N N . THR A 1 198 ? 10.579 -1.133 12.587 1.00 84.56 198 THR A N 1
ATOM 1680 C CA . THR A 1 198 ? 11.834 -1.339 11.862 1.00 84.56 198 THR A CA 1
ATOM 1681 C C . THR A 1 198 ? 12.984 -1.415 12.841 1.00 84.56 198 THR A C 1
ATOM 1683 O O . THR A 1 198 ? 13.201 -0.493 13.619 1.00 84.56 198 THR A O 1
ATOM 1686 N N . VAL A 1 199 ? 13.775 -2.481 12.753 1.00 90.62 199 VAL A N 1
ATOM 1687 C CA . VAL A 1 199 ? 15.059 -2.565 13.454 1.00 90.62 199 VAL A CA 1
ATOM 1688 C C . VAL A 1 199 ? 16.133 -3.103 12.516 1.00 90.62 199 VAL A C 1
ATOM 1690 O O . VAL A 1 199 ? 15.858 -3.906 11.621 1.00 90.62 199 VAL A O 1
ATOM 1693 N N . GLU A 1 200 ? 17.368 -2.644 12.695 1.00 91.19 200 GLU A N 1
ATOM 1694 C CA . GLU A 1 200 ? 18.517 -3.132 11.932 1.00 91.19 200 GLU A CA 1
ATOM 1695 C C . GLU A 1 200 ? 18.774 -4.624 12.196 1.00 91.19 200 GLU A C 1
ATOM 1697 O O . GLU A 1 200 ? 18.554 -5.144 13.300 1.00 91.19 200 GLU A O 1
ATOM 1702 N N . ARG A 1 201 ? 19.281 -5.324 11.176 1.00 91.81 201 ARG A N 1
ATOM 1703 C CA . ARG A 1 201 ? 19.767 -6.703 11.322 1.00 91.81 201 ARG A CA 1
ATOM 1704 C C . ARG A 1 201 ? 20.956 -6.753 12.282 1.00 91.81 201 ARG A C 1
ATOM 1706 O O . ARG A 1 201 ? 21.782 -5.846 12.332 1.00 91.81 201 ARG A O 1
ATOM 1713 N N . GLY A 1 202 ? 21.058 -7.834 13.048 1.00 90.19 202 GLY A N 1
ATOM 1714 C CA . GLY A 1 202 ? 22.184 -8.049 13.951 1.00 90.19 202 GLY A CA 1
ATOM 1715 C C . GLY A 1 202 ? 23.462 -8.440 13.205 1.00 90.19 202 GLY A C 1
ATOM 1716 O O . GLY A 1 202 ? 23.422 -9.184 12.229 1.00 90.19 202 GLY A O 1
ATOM 1717 N N . ASN A 1 203 ? 24.620 -8.029 13.731 1.00 91.50 203 ASN A N 1
ATOM 1718 C CA . ASN A 1 203 ? 25.939 -8.439 13.217 1.00 91.50 203 ASN A CA 1
ATOM 1719 C C . ASN A 1 203 ? 26.205 -9.955 13.340 1.00 91.50 203 ASN A C 1
ATOM 1721 O O . ASN A 1 203 ? 27.172 -10.471 12.786 1.00 91.50 203 ASN A O 1
ATOM 1725 N N . ASN A 1 204 ? 25.389 -10.666 14.119 1.00 94.50 204 ASN A N 1
ATOM 1726 C CA . ASN A 1 204 ? 25.423 -12.111 14.304 1.00 94.50 204 ASN A CA 1
ATOM 1727 C C . ASN A 1 204 ? 24.022 -12.618 14.688 1.00 94.50 204 ASN A C 1
ATOM 1729 O O . ASN A 1 204 ? 23.147 -11.823 15.031 1.00 94.50 204 ASN A O 1
ATOM 1733 N N . VAL A 1 205 ? 23.821 -13.940 14.661 1.00 94.94 205 VAL A N 1
ATOM 1734 C CA . VAL A 1 205 ? 22.517 -14.583 14.917 1.00 94.94 205 VAL A CA 1
ATOM 1735 C C . VAL A 1 205 ? 21.937 -14.202 16.284 1.00 94.94 205 VAL A C 1
ATOM 1737 O O . VAL A 1 205 ? 20.774 -13.826 16.359 1.00 94.94 205 VAL A O 1
ATOM 1740 N N . ALA A 1 206 ? 22.751 -14.214 17.343 1.00 96.19 206 ALA A N 1
ATOM 1741 C CA . ALA A 1 206 ? 22.290 -13.895 18.695 1.00 96.19 206 ALA A CA 1
ATOM 1742 C C . ALA A 1 206 ? 21.813 -12.437 18.821 1.00 96.19 206 ALA A C 1
ATOM 1744 O O . ALA A 1 206 ? 20.782 -12.159 19.432 1.00 96.19 206 ALA A O 1
ATOM 1745 N N . GLN A 1 207 ? 22.540 -11.494 18.215 1.00 94.75 207 GLN A N 1
ATOM 1746 C CA . GLN A 1 207 ? 22.132 -10.093 18.177 1.00 94.75 207 GLN A CA 1
ATOM 1747 C C . GLN A 1 207 ? 20.880 -9.897 17.311 1.00 94.75 207 GLN A C 1
ATOM 1749 O O . GLN A 1 207 ? 20.024 -9.091 17.657 1.00 94.75 207 GLN A O 1
ATOM 1754 N N . ASP A 1 208 ? 20.758 -10.638 16.209 1.00 94.69 208 ASP A N 1
ATOM 1755 C CA . ASP A 1 208 ? 19.612 -10.573 15.298 1.00 94.69 208 ASP A CA 1
ATOM 1756 C C . ASP A 1 208 ? 18.321 -11.056 15.980 1.00 94.69 208 ASP A C 1
ATOM 1758 O O . ASP A 1 208 ? 17.276 -10.421 15.869 1.00 94.69 208 ASP A O 1
ATOM 1762 N N . GLU A 1 209 ? 18.401 -12.145 16.746 1.00 95.38 209 GLU A N 1
ATOM 1763 C CA . GLU A 1 209 ? 17.296 -12.658 17.565 1.00 95.38 209 GLU A CA 1
ATOM 1764 C C . GLU A 1 209 ? 16.940 -11.711 18.712 1.00 95.38 209 GLU A C 1
ATOM 1766 O O . GLU A 1 209 ? 15.759 -11.486 18.990 1.00 95.38 209 GLU A O 1
ATOM 1771 N N . LYS A 1 210 ? 17.946 -11.096 19.346 1.00 95.75 210 LYS A N 1
ATOM 1772 C CA . LYS A 1 210 ? 17.722 -10.072 20.369 1.00 95.75 210 LYS A CA 1
ATOM 1773 C C . LYS A 1 210 ? 16.997 -8.856 19.790 1.00 95.75 210 LYS A C 1
ATOM 1775 O O . LYS A 1 210 ? 16.030 -8.405 20.394 1.00 95.75 210 LYS A O 1
ATOM 1780 N N . ASN A 1 211 ? 17.422 -8.354 18.630 1.00 94.12 211 ASN A N 1
ATOM 1781 C CA . ASN A 1 211 ? 16.770 -7.229 17.953 1.00 94.12 211 ASN A CA 1
ATOM 1782 C C . ASN A 1 211 ? 15.318 -7.567 17.587 1.00 94.12 211 ASN A C 1
ATOM 1784 O O . ASN A 1 211 ? 14.425 -6.776 17.874 1.00 94.12 211 ASN A O 1
ATOM 1788 N N . ALA A 1 212 ? 15.070 -8.761 17.037 1.00 93.81 212 ALA A N 1
ATOM 1789 C CA . ALA A 1 212 ? 13.720 -9.236 16.728 1.00 93.81 212 ALA A CA 1
ATOM 1790 C C . ALA A 1 212 ? 12.827 -9.304 17.977 1.00 93.81 212 ALA A C 1
ATOM 1792 O O . ALA A 1 212 ? 11.672 -8.885 17.946 1.00 93.81 212 ALA A O 1
ATOM 1793 N N . THR A 1 213 ? 13.381 -9.803 19.086 1.00 93.44 213 THR A N 1
ATOM 1794 C CA . THR A 1 213 ? 12.673 -9.909 20.368 1.00 93.44 213 THR A CA 1
ATOM 1795 C C . THR A 1 213 ? 12.376 -8.535 20.961 1.00 93.44 213 THR A C 1
ATOM 1797 O O . THR A 1 213 ? 11.303 -8.337 21.517 1.00 93.44 213 THR A O 1
ATOM 1800 N N . LEU A 1 214 ? 13.298 -7.577 20.849 1.00 92.38 214 LEU A N 1
ATOM 1801 C CA . LEU A 1 214 ? 13.055 -6.203 21.290 1.00 92.38 214 LEU A CA 1
ATOM 1802 C C . LEU A 1 214 ? 11.949 -5.549 20.461 1.00 92.38 214 LEU A C 1
ATOM 1804 O O . LEU A 1 214 ? 11.036 -4.979 21.040 1.00 92.38 214 LEU A O 1
ATOM 1808 N N . LEU A 1 215 ? 11.993 -5.698 19.135 1.00 91.75 215 LEU A N 1
ATOM 1809 C CA . LEU A 1 215 ? 11.011 -5.094 18.238 1.00 91.75 215 LEU A CA 1
ATOM 1810 C C . LEU A 1 215 ? 9.589 -5.615 18.494 1.00 91.75 215 LEU A C 1
ATOM 1812 O O . LEU A 1 215 ? 8.662 -4.824 18.601 1.00 91.75 215 LEU A O 1
ATOM 1816 N N . ILE A 1 216 ? 9.405 -6.933 18.631 1.00 91.44 216 ILE A N 1
ATOM 1817 C CA . ILE A 1 216 ? 8.064 -7.512 18.835 1.00 91.44 216 ILE A CA 1
ATOM 1818 C C . ILE A 1 216 ? 7.484 -7.248 20.235 1.00 91.44 216 ILE A C 1
ATOM 1820 O O . ILE A 1 216 ? 6.293 -7.448 20.445 1.00 91.44 216 ILE A O 1
ATOM 1824 N N . ASN A 1 217 ? 8.317 -6.827 21.192 1.00 89.88 217 ASN A N 1
ATOM 1825 C CA . ASN A 1 217 ? 7.894 -6.478 22.550 1.00 89.88 217 ASN A CA 1
ATOM 1826 C C . ASN A 1 217 ? 7.889 -4.960 22.802 1.00 89.88 217 ASN A C 1
ATOM 1828 O O . ASN A 1 217 ? 7.598 -4.542 23.921 1.00 89.88 217 ASN A O 1
ATOM 1832 N N . ASP A 1 218 ? 8.222 -4.135 21.805 1.00 89.88 218 ASP A N 1
ATOM 1833 C CA . ASP A 1 218 ? 8.100 -2.684 21.919 1.00 89.88 218 ASP A CA 1
ATOM 1834 C C . ASP A 1 218 ? 6.621 -2.299 21.810 1.00 89.88 218 ASP A C 1
ATOM 1836 O O . ASP A 1 218 ? 6.002 -2.422 20.753 1.00 89.88 218 ASP A O 1
ATOM 1840 N N . GLU A 1 219 ? 6.040 -1.851 22.924 1.00 84.00 219 GLU A N 1
ATOM 1841 C CA . GLU A 1 219 ? 4.619 -1.503 23.006 1.00 84.00 219 GLU A CA 1
ATOM 1842 C C . GLU A 1 219 ? 4.216 -0.420 21.997 1.00 84.00 219 GLU A C 1
ATOM 1844 O O . GLU A 1 219 ? 3.106 -0.476 21.464 1.00 84.00 219 GLU A O 1
ATOM 1849 N N . ASN A 1 220 ? 5.105 0.531 21.689 1.00 77.69 220 ASN A N 1
ATOM 1850 C CA . ASN A 1 220 ? 4.802 1.585 20.725 1.00 77.69 220 ASN A CA 1
ATOM 1851 C C . ASN A 1 220 ? 4.722 1.001 19.313 1.00 77.69 220 ASN A C 1
ATOM 1853 O O . ASN A 1 220 ? 3.711 1.190 18.637 1.00 77.69 220 ASN A O 1
ATOM 1857 N N . GLU A 1 221 ? 5.729 0.229 18.903 1.00 81.44 221 GLU A N 1
ATOM 1858 C CA . GLU A 1 221 ? 5.788 -0.376 17.564 1.00 81.44 221 GLU A CA 1
ATOM 1859 C C . GLU A 1 221 ? 4.655 -1.388 17.350 1.00 81.44 221 GLU A C 1
ATOM 1861 O O . GLU A 1 221 ? 4.013 -1.417 16.298 1.00 81.44 221 GLU A O 1
ATOM 1866 N N . VAL A 1 222 ? 4.343 -2.188 18.374 1.00 82.88 222 VAL A N 1
ATOM 1867 C CA . VAL A 1 222 ? 3.214 -3.127 18.353 1.00 82.88 222 VAL A CA 1
ATOM 1868 C C . VAL A 1 222 ? 1.882 -2.383 18.251 1.00 82.88 222 VAL A C 1
ATOM 1870 O O . VAL A 1 222 ? 0.995 -2.823 17.511 1.00 82.88 222 VAL A O 1
ATOM 1873 N N . SER A 1 223 ? 1.720 -1.260 18.957 1.00 74.25 223 SER A N 1
ATOM 1874 C CA . SER A 1 223 ? 0.495 -0.456 18.886 1.00 74.25 223 SER A CA 1
ATOM 1875 C C . SER A 1 223 ? 0.302 0.184 17.506 1.00 74.25 223 SER A C 1
ATOM 1877 O O . SER A 1 223 ? -0.787 0.083 16.934 1.00 74.25 223 SER A O 1
ATOM 1879 N N . GLU A 1 224 ? 1.364 0.746 16.922 1.00 76.50 224 GLU A N 1
ATOM 1880 C CA . GLU A 1 224 ? 1.346 1.329 15.579 1.00 76.50 224 GLU A CA 1
ATOM 1881 C C . GLU A 1 224 ? 1.050 0.256 14.525 1.00 76.50 224 GLU A C 1
ATOM 1883 O O . GLU A 1 224 ? 0.174 0.428 13.671 1.00 76.50 224 GLU A O 1
ATOM 1888 N N . HIS A 1 225 ? 1.703 -0.904 14.632 1.00 85.00 225 HIS A N 1
ATOM 1889 C CA . HIS A 1 225 ? 1.444 -2.024 13.737 1.00 85.00 225 HIS A CA 1
ATOM 1890 C C . HIS A 1 225 ? -0.003 -2.521 13.842 1.00 85.00 225 HIS A C 1
ATOM 1892 O O . HIS A 1 225 ? -0.648 -2.754 12.822 1.00 85.00 225 HIS A O 1
ATOM 1898 N N . SER A 1 226 ? -0.543 -2.651 15.059 1.00 83.00 226 SER A N 1
ATOM 1899 C CA . SER A 1 226 ? -1.934 -3.076 15.284 1.00 83.00 226 SER A CA 1
ATOM 1900 C C . SER A 1 226 ? -2.930 -2.145 14.596 1.00 83.00 226 SER A C 1
ATOM 1902 O O . SER A 1 226 ? -3.841 -2.609 13.910 1.00 83.00 226 SER A O 1
ATOM 1904 N N . MET A 1 227 ? -2.717 -0.831 14.715 1.00 81.12 227 MET A N 1
ATOM 1905 C CA . MET A 1 227 ? -3.530 0.177 14.035 1.00 81.12 227 MET A CA 1
ATOM 1906 C C . MET A 1 227 ? -3.505 -0.014 12.511 1.00 81.12 227 MET A C 1
ATOM 1908 O O . MET A 1 227 ? -4.554 0.038 11.865 1.00 81.12 227 MET A O 1
ATOM 1912 N N . LEU A 1 228 ? -2.332 -0.275 11.924 1.00 80.88 228 LEU A N 1
ATOM 1913 C CA . LEU A 1 228 ? -2.197 -0.513 10.482 1.00 80.88 228 LEU A CA 1
ATOM 1914 C C . LEU A 1 228 ? -2.843 -1.828 10.034 1.00 80.88 228 LEU A C 1
ATOM 1916 O O . LEU A 1 228 ? -3.414 -1.887 8.944 1.00 80.88 228 LEU A O 1
ATOM 1920 N N . VAL A 1 229 ? -2.821 -2.864 10.877 1.00 85.44 229 VAL A N 1
ATOM 1921 C CA . VAL A 1 229 ? -3.565 -4.108 10.632 1.00 85.44 229 VAL A CA 1
ATOM 1922 C C . VAL A 1 229 ? -5.064 -3.847 10.591 1.00 85.44 229 VAL A C 1
ATOM 1924 O O . VAL A 1 229 ? -5.733 -4.299 9.660 1.00 85.44 229 VAL A O 1
ATOM 1927 N N . ASP A 1 230 ? -5.602 -3.097 11.550 1.00 82.56 230 ASP A N 1
ATOM 1928 C CA . ASP A 1 230 ? -7.025 -2.759 11.561 1.00 82.56 230 ASP A CA 1
ATOM 1929 C C . ASP A 1 230 ? -7.425 -1.883 10.373 1.00 82.56 230 ASP A C 1
ATOM 1931 O O . ASP A 1 230 ? -8.488 -2.084 9.778 1.00 82.56 230 ASP A O 1
ATOM 1935 N N . LEU A 1 231 ? -6.547 -0.978 9.949 1.00 79.00 231 LEU A N 1
ATOM 1936 C CA . LEU A 1 231 ? -6.768 -0.180 8.753 1.00 79.00 231 LEU A CA 1
ATOM 1937 C C . LEU A 1 231 ? -6.778 -1.048 7.489 1.00 79.00 231 LEU A C 1
ATOM 1939 O O . LEU A 1 231 ? -7.724 -0.972 6.706 1.00 79.00 231 LEU A O 1
ATOM 1943 N N . GLY A 1 232 ? -5.821 -1.973 7.362 1.00 82.69 232 GLY A N 1
ATOM 1944 C CA . GLY A 1 232 ? -5.806 -2.982 6.302 1.00 82.69 232 GLY A CA 1
ATOM 1945 C C . GLY A 1 232 ? -7.061 -3.867 6.299 1.00 82.69 232 GLY A C 1
ATOM 1946 O O . GLY A 1 232 ? -7.593 -4.197 5.238 1.00 82.69 232 GLY A O 1
ATOM 1947 N N . ARG A 1 233 ? -7.610 -4.210 7.473 1.00 85.44 233 ARG A N 1
ATOM 1948 C CA . ARG A 1 233 ? -8.893 -4.930 7.584 1.00 85.44 233 ARG A CA 1
ATOM 1949 C C . ARG A 1 233 ? -10.067 -4.101 7.088 1.00 85.44 233 ARG A C 1
ATOM 1951 O O . ARG A 1 233 ? -10.906 -4.639 6.364 1.00 85.44 233 ARG A O 1
ATOM 1958 N N . ASN A 1 234 ? -10.138 -2.826 7.461 1.00 79.62 234 ASN A N 1
ATOM 1959 C CA . ASN A 1 234 ? -11.188 -1.914 7.001 1.00 79.62 234 ASN A CA 1
ATOM 1960 C C . ASN A 1 234 ? -11.155 -1.753 5.479 1.00 79.62 234 ASN A C 1
ATOM 1962 O O . ASN A 1 234 ? -12.188 -1.841 4.809 1.00 79.62 234 ASN A O 1
ATOM 1966 N N . ASP A 1 235 ? -9.952 -1.623 4.935 1.00 83.06 235 ASP A N 1
ATOM 1967 C CA . ASP A 1 235 ? -9.681 -1.565 3.508 1.00 83.06 235 ASP A CA 1
ATOM 1968 C C . ASP A 1 235 ? -10.174 -2.820 2.770 1.00 83.06 235 ASP A C 1
ATOM 1970 O O . ASP A 1 235 ? -10.941 -2.717 1.804 1.00 83.06 235 ASP A O 1
ATOM 1974 N N . ILE A 1 236 ? -9.829 -4.010 3.275 1.00 87.12 236 ILE A N 1
ATOM 1975 C CA . ILE A 1 236 ? -10.309 -5.295 2.751 1.00 87.12 236 ILE A CA 1
ATOM 1976 C C . ILE A 1 236 ? -11.839 -5.398 2.855 1.00 87.12 236 ILE A C 1
ATOM 1978 O O . ILE A 1 236 ? -12.488 -5.814 1.893 1.00 87.12 236 ILE A O 1
ATOM 1982 N N . HIS A 1 237 ? -12.453 -4.980 3.968 1.00 84.69 237 HIS A N 1
ATOM 1983 C CA . HIS A 1 237 ? -13.910 -5.037 4.160 1.00 84.69 237 HIS A CA 1
ATOM 1984 C C . HIS A 1 237 ? -14.701 -4.218 3.135 1.00 84.69 237 HIS A C 1
ATOM 1986 O O . HIS A 1 237 ? -15.804 -4.619 2.748 1.00 84.69 237 HIS A O 1
ATOM 1992 N N . ARG A 1 238 ? -14.158 -3.092 2.658 1.00 82.25 238 ARG A N 1
ATOM 1993 C CA . ARG A 1 238 ? -14.840 -2.256 1.660 1.00 82.25 238 ARG A CA 1
ATOM 1994 C C . ARG A 1 238 ? -15.070 -3.014 0.348 1.00 82.25 238 ARG A C 1
ATOM 1996 O O . ARG A 1 238 ? -16.146 -2.904 -0.247 1.00 82.25 238 ARG A O 1
ATOM 2003 N N . ILE A 1 239 ? -14.110 -3.840 -0.064 1.00 86.75 239 ILE A N 1
ATOM 2004 C CA . ILE A 1 239 ? -14.094 -4.520 -1.371 1.00 86.75 239 ILE A CA 1
ATOM 2005 C C . ILE A 1 239 ? -14.377 -6.031 -1.301 1.00 86.75 239 ILE A C 1
ATOM 2007 O O . ILE A 1 239 ? -14.676 -6.646 -2.324 1.00 86.75 239 ILE A O 1
ATOM 2011 N N . CYS A 1 240 ? -14.350 -6.637 -0.113 1.00 89.56 240 CYS A N 1
ATOM 2012 C CA . CYS A 1 240 ? -14.551 -8.077 0.072 1.00 89.56 240 CYS A CA 1
ATOM 2013 C C . CYS A 1 240 ? -15.940 -8.435 0.614 1.00 89.56 240 CYS A C 1
ATOM 2015 O O . CYS A 1 240 ? -16.645 -7.620 1.213 1.00 89.56 240 CYS A O 1
ATOM 2017 N N . LYS A 1 241 ? -16.363 -9.681 0.394 1.00 87.62 241 LYS A N 1
ATOM 2018 C CA . LYS A 1 241 ? -17.607 -10.236 0.934 1.00 87.62 241 LYS A CA 1
ATOM 2019 C C . LYS A 1 241 ? -17.575 -10.193 2.462 1.00 87.62 241 LYS A C 1
ATOM 2021 O O . LYS A 1 241 ? -16.581 -10.570 3.090 1.00 87.62 241 LYS A O 1
ATOM 2026 N N . THR A 1 242 ? -18.682 -9.773 3.067 1.00 82.44 242 THR A N 1
ATOM 2027 C CA . THR A 1 242 ? -18.825 -9.708 4.525 1.00 82.44 242 THR A CA 1
ATOM 2028 C C . THR A 1 242 ? -18.516 -11.063 5.165 1.00 82.44 242 THR A C 1
ATOM 2030 O O . THR A 1 242 ? -19.021 -12.090 4.722 1.00 82.44 242 THR A O 1
ATOM 2033 N N . GLY A 1 243 ? -17.684 -11.063 6.210 1.00 82.44 243 GLY A N 1
ATOM 2034 C CA . GLY A 1 243 ? -17.309 -12.274 6.949 1.00 82.44 243 GLY A CA 1
ATOM 2035 C C . GLY A 1 243 ? -16.214 -13.135 6.305 1.00 82.44 243 GLY A C 1
ATOM 2036 O O . GLY A 1 243 ? -15.884 -14.179 6.858 1.00 82.44 243 GLY A O 1
ATOM 2037 N N . THR A 1 244 ? -15.637 -12.720 5.170 1.00 88.00 244 THR A N 1
ATOM 2038 C CA . THR A 1 244 ? -14.532 -13.457 4.516 1.00 88.00 244 THR A CA 1
ATOM 2039 C C . THR A 1 244 ? -13.141 -12.945 4.882 1.00 88.00 244 THR A C 1
ATOM 2041 O O . THR A 1 244 ? -12.165 -13.652 4.644 1.00 88.00 244 THR A O 1
ATOM 2044 N N . SER A 1 245 ? -13.054 -11.748 5.473 1.00 88.62 245 SER A N 1
ATOM 2045 C CA . SER A 1 245 ? -11.796 -11.152 5.926 1.00 88.62 245 SER A CA 1
ATOM 2046 C C . SER A 1 245 ? -11.159 -11.980 7.041 1.00 88.62 245 SER A C 1
ATOM 2048 O O . SER A 1 245 ? -11.837 -12.354 8.002 1.00 88.62 245 SER A O 1
ATOM 2050 N N . LYS A 1 246 ? -9.865 -12.271 6.911 1.00 91.19 246 LYS A N 1
ATOM 2051 C CA . LYS A 1 246 ? -9.064 -13.047 7.861 1.00 91.19 246 LYS A CA 1
ATOM 2052 C C . LYS A 1 246 ? -7.655 -12.475 7.940 1.00 91.19 246 LYS A C 1
ATOM 2054 O O . LYS A 1 246 ? -7.103 -12.053 6.929 1.00 91.19 246 LYS A O 1
ATOM 2059 N N . ILE A 1 247 ? -7.066 -12.515 9.130 1.00 91.69 247 ILE A N 1
ATOM 2060 C CA . ILE A 1 247 ? -5.632 -12.286 9.308 1.00 91.69 247 ILE A CA 1
ATOM 2061 C C . ILE A 1 247 ? -4.950 -13.653 9.207 1.00 91.69 247 ILE A C 1
ATOM 2063 O O . ILE A 1 247 ? -5.194 -14.524 10.039 1.00 91.69 247 ILE A O 1
ATOM 2067 N N . THR A 1 248 ? -4.151 -13.871 8.169 1.00 91.38 248 THR A N 1
ATOM 2068 C CA . THR A 1 248 ? -3.418 -15.132 7.939 1.00 91.38 248 THR A CA 1
ATOM 2069 C C . THR A 1 248 ? -2.035 -15.122 8.576 1.00 91.38 248 THR A C 1
ATOM 2071 O O . THR A 1 248 ? -1.476 -16.182 8.852 1.00 91.38 248 THR A O 1
ATOM 2074 N N . LYS A 1 249 ? -1.499 -13.929 8.837 1.00 91.19 249 LYS A N 1
ATOM 2075 C CA . LYS A 1 249 ? -0.218 -13.696 9.499 1.00 91.19 249 LYS A CA 1
ATOM 2076 C C . LYS A 1 249 ? -0.370 -12.487 10.415 1.00 91.19 249 LYS A C 1
ATOM 2078 O O . LYS A 1 249 ? -0.848 -11.458 9.946 1.00 91.19 249 LYS A O 1
ATOM 2083 N N . LEU A 1 250 ? -0.005 -12.597 11.690 1.00 91.69 250 LEU A N 1
ATOM 2084 C CA . LEU A 1 250 ? -0.165 -11.511 12.660 1.00 91.69 250 LEU A CA 1
ATOM 2085 C C . LEU A 1 250 ? 1.156 -11.260 13.378 1.00 91.69 250 LEU A C 1
ATOM 2087 O O . LEU A 1 250 ? 1.656 -12.142 14.071 1.00 91.69 250 LEU A O 1
ATOM 2091 N N . MET A 1 251 ? 1.674 -10.041 13.236 1.00 88.31 251 MET A N 1
ATOM 2092 C CA . MET A 1 251 ? 2.859 -9.547 13.942 1.00 88.31 251 MET A CA 1
ATOM 2093 C C . MET A 1 251 ? 4.099 -10.440 13.798 1.00 88.31 251 MET A C 1
ATOM 2095 O O . MET A 1 251 ? 4.880 -10.625 14.728 1.00 88.31 251 MET A O 1
ATOM 2099 N N . ASN A 1 252 ? 4.304 -11.017 12.619 1.00 91.38 252 ASN A N 1
ATOM 2100 C CA . ASN A 1 252 ? 5.465 -11.856 12.369 1.00 91.38 252 ASN A CA 1
ATOM 2101 C C . ASN A 1 252 ? 6.669 -11.002 11.973 1.00 91.38 252 ASN A C 1
ATOM 2103 O O . ASN A 1 252 ? 6.563 -10.166 11.080 1.00 91.38 252 ASN A O 1
ATOM 2107 N N . ILE A 1 253 ? 7.838 -11.297 12.539 1.00 91.62 253 ILE A N 1
ATOM 2108 C CA . ILE A 1 253 ? 9.090 -10.675 12.100 1.00 91.62 253 ILE A CA 1
ATOM 2109 C C . ILE A 1 253 ? 9.494 -11.217 10.723 1.00 91.62 253 ILE A C 1
ATOM 2111 O O . ILE A 1 253 ? 9.723 -12.419 10.563 1.00 91.62 253 ILE A O 1
ATOM 2115 N N . GLU A 1 254 ? 9.615 -10.330 9.735 1.00 89.56 254 GLU A N 1
ATOM 2116 C CA . GLU A 1 254 ? 10.255 -10.621 8.449 1.00 89.56 254 GLU A CA 1
ATOM 2117 C C . GLU A 1 254 ? 11.630 -9.974 8.369 1.00 89.56 254 GLU A C 1
ATOM 2119 O O . GLU A 1 254 ? 11.803 -8.798 8.683 1.00 89.56 254 GLU A O 1
ATOM 2124 N N . LYS A 1 255 ? 12.619 -10.760 7.942 1.00 87.62 255 LYS A N 1
ATOM 2125 C CA . LYS A 1 255 ? 14.013 -10.334 7.834 1.00 87.62 255 LYS A CA 1
ATOM 2126 C C . LYS A 1 255 ? 14.333 -9.994 6.383 1.00 87.62 255 LYS A C 1
ATOM 2128 O O . LYS A 1 255 ? 14.252 -10.859 5.514 1.00 87.62 255 LYS A O 1
ATOM 2133 N N . TYR A 1 256 ? 14.760 -8.761 6.156 1.00 82.19 256 TYR A N 1
ATOM 2134 C CA . TYR A 1 256 ? 15.323 -8.278 4.900 1.00 82.19 256 TYR A CA 1
ATOM 2135 C C . TYR A 1 256 ? 16.852 -8.213 5.019 1.00 82.19 256 TYR A C 1
ATOM 2137 O O . TYR A 1 256 ? 17.431 -8.595 6.044 1.00 82.19 256 TYR A O 1
ATOM 2145 N N . GLU A 1 257 ? 17.531 -7.766 3.962 1.00 79.75 257 GLU A N 1
ATOM 2146 C CA . GLU A 1 257 ? 18.998 -7.777 3.924 1.00 79.75 257 GLU A CA 1
ATOM 2147 C C . GLU A 1 257 ? 19.626 -6.911 5.027 1.00 79.75 257 GLU A C 1
ATOM 2149 O O . GLU A 1 257 ? 20.565 -7.350 5.687 1.00 79.75 257 GLU A O 1
ATOM 2154 N N . HIS A 1 258 ? 19.076 -5.719 5.275 1.00 82.12 258 HIS A N 1
ATOM 2155 C CA . HIS A 1 258 ? 19.639 -4.754 6.232 1.00 82.12 258 HIS A CA 1
ATOM 2156 C C . HIS A 1 258 ? 18.738 -4.454 7.432 1.00 82.12 258 HIS A C 1
ATOM 2158 O O . HIS A 1 258 ? 19.226 -4.037 8.480 1.00 82.12 258 HIS A O 1
ATOM 2164 N N . VAL A 1 259 ? 17.436 -4.718 7.319 1.00 86.50 259 VAL A N 1
ATOM 2165 C CA . VAL A 1 259 ? 16.444 -4.453 8.371 1.00 86.50 259 VAL A CA 1
ATOM 2166 C C . VAL A 1 259 ? 15.515 -5.646 8.572 1.00 86.50 259 VAL A C 1
ATOM 2168 O O . VAL A 1 259 ? 15.488 -6.572 7.761 1.00 86.50 259 VAL A O 1
ATOM 2171 N N . MET A 1 260 ? 14.748 -5.638 9.653 1.00 89.75 260 MET A N 1
ATOM 2172 C CA . MET A 1 260 ? 13.601 -6.518 9.851 1.00 89.75 260 MET A CA 1
ATOM 2173 C C . MET A 1 260 ? 12.377 -5.700 10.267 1.00 89.75 260 MET A C 1
ATOM 2175 O O . MET A 1 260 ? 12.527 -4.648 10.895 1.00 89.75 260 MET A O 1
ATOM 2179 N N . HIS A 1 261 ? 11.191 -6.198 9.921 1.00 89.44 261 HIS A N 1
ATOM 2180 C CA . HIS A 1 261 ? 9.921 -5.522 10.176 1.00 89.44 261 HIS A CA 1
ATOM 2181 C C . HIS A 1 261 ? 8.902 -6.430 10.854 1.00 89.44 261 HIS A C 1
ATOM 2183 O O . HIS A 1 261 ? 8.948 -7.650 10.674 1.00 89.44 261 HIS A O 1
ATOM 2189 N N . ILE A 1 262 ? 7.951 -5.833 11.578 1.00 90.31 262 ILE A N 1
ATOM 2190 C CA . ILE A 1 262 ? 6.721 -6.521 11.970 1.00 90.31 262 ILE A CA 1
ATOM 2191 C C . ILE A 1 262 ? 5.810 -6.524 10.737 1.00 90.31 262 ILE A C 1
ATOM 2193 O O . ILE A 1 262 ? 5.525 -5.479 10.150 1.00 90.31 262 ILE A O 1
ATOM 2197 N N . VAL A 1 263 ? 5.380 -7.712 10.316 1.00 89.81 263 VAL A N 1
ATOM 2198 C CA . VAL A 1 263 ? 4.548 -7.909 9.125 1.00 89.81 263 VAL A CA 1
ATOM 2199 C C . VAL A 1 263 ? 3.321 -8.727 9.486 1.00 89.81 263 VAL A C 1
ATOM 2201 O O . VAL A 1 263 ? 3.415 -9.798 10.095 1.00 89.81 263 VAL A O 1
ATOM 2204 N N . SER A 1 264 ? 2.172 -8.251 9.025 1.00 90.81 264 SER A N 1
ATOM 2205 C CA . SER A 1 264 ? 0.916 -8.991 9.055 1.00 90.81 264 SER A CA 1
ATOM 2206 C C . SER A 1 264 ? 0.385 -9.197 7.638 1.00 90.81 264 SER A C 1
ATOM 2208 O O . SER A 1 264 ? 0.835 -8.566 6.686 1.00 90.81 264 SER A O 1
ATOM 2210 N N . GLU A 1 265 ? -0.570 -10.105 7.480 1.00 92.38 265 GLU A N 1
ATOM 2211 C CA . GLU A 1 265 ? -1.265 -10.348 6.219 1.00 92.38 265 GLU A CA 1
ATOM 2212 C C . GLU A 1 265 ? -2.764 -10.426 6.481 1.00 92.38 265 GLU A C 1
ATOM 2214 O O . GLU A 1 265 ? -3.225 -11.226 7.299 1.00 92.38 265 GLU A O 1
ATOM 2219 N N . VAL A 1 266 ? -3.515 -9.591 5.767 1.00 91.69 266 VAL A N 1
ATOM 2220 C CA . VAL A 1 266 ? -4.975 -9.585 5.788 1.00 91.69 266 VAL A CA 1
ATOM 2221 C C . VAL A 1 266 ? -5.473 -9.998 4.412 1.00 91.69 266 VAL A C 1
ATOM 2223 O O . VAL A 1 266 ? -5.074 -9.427 3.397 1.00 91.69 266 VAL A O 1
ATOM 2226 N N . VAL A 1 267 ? -6.366 -10.982 4.384 1.00 94.81 267 VAL A N 1
ATOM 2227 C CA . VAL A 1 267 ? -6.961 -11.528 3.165 1.00 94.81 267 VAL A CA 1
ATOM 2228 C C . VAL A 1 267 ? -8.480 -11.453 3.229 1.00 94.81 267 VAL A C 1
ATOM 2230 O O . VAL A 1 267 ? -9.063 -11.650 4.290 1.00 94.81 267 VAL A O 1
ATOM 2233 N N . GLY A 1 268 ? -9.140 -11.221 2.098 1.00 94.31 268 GLY A N 1
ATOM 2234 C CA . GLY A 1 268 ? -10.593 -11.343 1.969 1.00 94.31 268 GLY A CA 1
ATOM 2235 C C . GLY A 1 268 ? -11.007 -11.826 0.583 1.00 94.31 268 GLY A C 1
ATOM 2236 O O . GLY A 1 268 ? -10.258 -11.688 -0.382 1.00 94.31 268 GLY A O 1
ATOM 2237 N N . GLU A 1 269 ? -12.197 -12.412 0.475 1.00 94.94 269 GLU A N 1
ATOM 2238 C CA . GLU A 1 269 ? -12.748 -12.833 -0.816 1.00 94.94 269 GLU A CA 1
ATOM 2239 C C . GLU A 1 269 ? -13.436 -11.642 -1.490 1.00 94.94 269 GLU A C 1
ATOM 2241 O O . GLU A 1 269 ? -14.357 -11.050 -0.923 1.00 94.94 269 GLU A O 1
ATOM 2246 N N . LEU A 1 270 ? -13.021 -11.290 -2.704 1.00 93.88 270 LEU A N 1
ATOM 2247 C CA . LEU A 1 270 ? -13.533 -10.139 -3.441 1.00 93.88 270 LEU A CA 1
ATOM 2248 C C . LEU A 1 270 ? -15.051 -10.256 -3.683 1.00 93.88 270 LEU A C 1
ATOM 2250 O O . LEU A 1 270 ? -15.584 -11.332 -3.981 1.00 93.88 270 LEU A O 1
ATOM 2254 N N . LYS A 1 271 ? -15.776 -9.134 -3.574 1.00 90.00 271 LYS A N 1
ATOM 2255 C CA . LYS A 1 271 ? -17.190 -9.073 -3.982 1.00 90.00 271 LYS A CA 1
ATOM 2256 C C . LYS A 1 271 ? -17.320 -9.391 -5.482 1.00 90.00 271 LYS A C 1
ATOM 2258 O O . LYS A 1 271 ? -16.447 -9.016 -6.267 1.00 90.00 271 LYS A O 1
ATOM 2263 N N . PRO A 1 272 ? -18.416 -10.044 -5.910 1.00 88.50 272 PRO A N 1
ATOM 2264 C CA . PRO A 1 272 ? -18.657 -10.249 -7.333 1.00 88.50 272 PRO A CA 1
ATOM 2265 C C . PRO A 1 272 ? -18.753 -8.897 -8.055 1.00 88.50 272 PRO A C 1
ATOM 2267 O O . PRO A 1 272 ? -19.243 -7.922 -7.487 1.00 88.50 272 PRO A O 1
ATOM 2270 N N . ASN A 1 273 ? -18.322 -8.862 -9.316 1.00 86.38 273 ASN A N 1
ATOM 2271 C CA . ASN A 1 273 ? -18.394 -7.694 -10.205 1.00 86.38 273 ASN A CA 1
ATOM 2272 C C . ASN A 1 273 ? -17.551 -6.473 -9.789 1.00 86.38 273 ASN A C 1
ATOM 2274 O O . ASN A 1 273 ? -17.751 -5.392 -10.338 1.00 86.38 273 ASN A O 1
ATOM 2278 N N . ILE A 1 274 ? -16.593 -6.617 -8.867 1.00 85.94 274 ILE A N 1
ATOM 2279 C CA . ILE A 1 274 ? -15.590 -5.571 -8.628 1.00 85.94 274 ILE A CA 1
ATOM 2280 C C . ILE A 1 274 ? -14.448 -5.711 -9.637 1.00 85.94 274 ILE A C 1
ATOM 2282 O O . ILE A 1 274 ? -13.850 -6.777 -9.777 1.00 85.94 274 ILE A O 1
ATOM 2286 N N . SER A 1 275 ? -14.137 -4.616 -10.334 1.00 89.06 275 SER A N 1
ATOM 2287 C CA . SER A 1 275 ? -12.983 -4.552 -11.233 1.00 89.06 275 SER A CA 1
ATOM 2288 C C . SER A 1 275 ? -11.676 -4.397 -10.447 1.00 89.06 275 SER A C 1
ATOM 2290 O O . SER A 1 275 ? -11.656 -3.791 -9.376 1.00 89.06 275 SER A O 1
ATOM 2292 N N . LEU A 1 276 ? -10.554 -4.872 -10.997 1.00 89.31 276 LEU A N 1
ATOM 2293 C CA . LEU A 1 276 ? -9.235 -4.674 -10.377 1.00 89.31 276 LEU A CA 1
ATOM 2294 C C . LEU A 1 276 ? -8.867 -3.188 -10.241 1.00 89.31 276 LEU A C 1
ATOM 2296 O O . LEU A 1 276 ? -8.208 -2.806 -9.279 1.00 89.31 276 LEU A O 1
ATOM 2300 N N . MET A 1 277 ? -9.338 -2.336 -11.156 1.00 87.88 277 MET A N 1
ATOM 2301 C CA . MET A 1 277 ? -9.147 -0.887 -11.044 1.00 87.88 277 MET A CA 1
ATOM 2302 C C . MET A 1 277 ? -9.908 -0.301 -9.861 1.00 87.88 277 MET A C 1
ATOM 2304 O O . MET A 1 277 ? -9.365 0.534 -9.148 1.00 87.88 277 MET A O 1
ATOM 2308 N N . SER A 1 278 ? -11.127 -0.780 -9.609 1.00 85.94 278 SER A N 1
ATOM 2309 C CA . SER A 1 278 ? -11.894 -0.402 -8.421 1.00 85.94 278 SER A CA 1
ATOM 2310 C C . SER A 1 278 ? -11.202 -0.865 -7.140 1.00 85.94 278 SER A C 1
ATOM 2312 O O . SER A 1 278 ? -11.222 -0.134 -6.162 1.00 85.94 278 SER A O 1
ATOM 2314 N N . VAL A 1 279 ? -10.547 -2.036 -7.142 1.00 89.94 279 VAL A N 1
ATOM 2315 C CA . VAL A 1 279 ? -9.720 -2.481 -6.003 1.00 89.94 279 VAL A CA 1
ATOM 2316 C C . VAL A 1 279 ? -8.590 -1.490 -5.737 1.00 89.94 279 VAL A C 1
ATOM 2318 O O . VAL A 1 279 ? -8.460 -1.020 -4.612 1.00 89.94 279 VAL A O 1
ATOM 2321 N N . ILE A 1 280 ? -7.807 -1.146 -6.765 1.00 89.31 280 ILE A N 1
ATOM 2322 C CA . ILE A 1 280 ? -6.691 -0.196 -6.645 1.00 89.31 280 ILE A CA 1
ATOM 2323 C C . ILE A 1 280 ? -7.194 1.154 -6.135 1.00 89.31 280 ILE A C 1
ATOM 2325 O O . ILE A 1 280 ? -6.677 1.656 -5.146 1.00 89.31 280 ILE A O 1
ATOM 2329 N N . ALA A 1 281 ? -8.206 1.726 -6.790 1.00 84.69 281 ALA A N 1
ATOM 2330 C CA . ALA A 1 281 ? -8.711 3.049 -6.457 1.00 84.69 281 ALA A CA 1
ATOM 2331 C C . ALA A 1 281 ? -9.315 3.082 -5.047 1.00 84.69 281 ALA A C 1
ATOM 2333 O O . ALA A 1 281 ? -9.016 3.997 -4.287 1.00 84.69 281 ALA A O 1
ATOM 2334 N N . SER A 1 282 ? -10.093 2.055 -4.673 1.00 81.94 282 SER A N 1
ATOM 2335 C CA . SER A 1 282 ? -10.670 1.923 -3.331 1.00 81.94 282 SER A CA 1
ATOM 2336 C C . SER A 1 282 ? -9.588 1.933 -2.262 1.00 81.94 282 SER A C 1
ATOM 2338 O O . SER A 1 282 ? -9.711 2.666 -1.296 1.00 81.94 282 SER A O 1
ATOM 2340 N N . LEU A 1 283 ? -8.534 1.135 -2.430 1.00 82.69 283 LEU A N 1
ATOM 2341 C CA . LEU A 1 283 ? -7.468 0.982 -1.437 1.00 82.69 283 LEU A CA 1
ATOM 2342 C C . LEU A 1 283 ? -6.484 2.159 -1.389 1.00 82.69 283 LEU A C 1
ATOM 2344 O O . LEU A 1 283 ? -5.550 2.130 -0.593 1.00 82.69 283 LEU A O 1
ATOM 2348 N N . LEU A 1 284 ? -6.657 3.174 -2.240 1.00 78.44 284 LEU A N 1
ATOM 2349 C CA . LEU A 1 284 ? -5.917 4.423 -2.132 1.00 78.44 284 LEU A CA 1
ATOM 2350 C C . LEU A 1 284 ? -6.672 5.414 -1.222 1.00 78.44 284 LEU A C 1
ATOM 2352 O O . LEU A 1 284 ? -7.890 5.530 -1.334 1.00 78.44 284 LEU A O 1
ATOM 2356 N N . PRO A 1 285 ? -5.967 6.186 -0.377 1.00 65.19 285 PRO A N 1
ATOM 2357 C CA . PRO A 1 285 ? -4.565 5.995 -0.008 1.00 65.19 285 PRO A CA 1
ATOM 2358 C C . PRO A 1 285 ? -4.430 4.736 0.857 1.00 65.19 285 PRO A C 1
ATOM 2360 O O . PRO A 1 285 ? -5.373 4.369 1.553 1.00 65.19 285 PRO A O 1
ATOM 2363 N N . THR A 1 286 ? -3.256 4.103 0.858 1.00 59.47 286 THR A N 1
ATOM 2364 C CA . THR A 1 286 ? -2.989 3.051 1.844 1.00 59.47 286 THR A CA 1
ATOM 2365 C C . THR A 1 286 ? -3.158 3.603 3.248 1.00 59.47 286 THR A C 1
ATOM 2367 O O . THR A 1 286 ? -2.868 4.771 3.504 1.00 59.47 286 THR A O 1
ATOM 2370 N N . GLY A 1 287 ? -3.548 2.749 4.188 1.00 52.88 287 GLY A N 1
ATOM 2371 C CA . GLY A 1 287 ? -3.657 3.134 5.586 1.00 52.88 287 GLY A CA 1
ATOM 2372 C C . GLY A 1 287 ? -2.404 3.766 6.200 1.00 52.88 287 GLY A C 1
ATOM 2373 O O . GLY A 1 287 ? -2.498 4.697 7.000 1.00 52.88 287 GLY A O 1
ATOM 2374 N N . THR A 1 288 ? -1.229 3.334 5.733 1.00 43.28 288 THR A N 1
ATOM 2375 C CA . THR A 1 288 ? 0.078 3.941 6.029 1.00 43.28 288 THR A CA 1
ATOM 2376 C C . THR A 1 288 ? 0.170 5.419 5.619 1.00 43.28 288 THR A C 1
ATOM 2378 O O . THR A 1 288 ? 1.083 6.118 6.046 1.00 43.28 288 THR A O 1
ATOM 2381 N N . VAL A 1 289 ? -0.791 5.920 4.836 1.00 39.12 289 VAL A N 1
ATOM 2382 C CA . VAL A 1 289 ? -0.831 7.247 4.214 1.00 39.12 289 VAL A CA 1
ATOM 2383 C C . VAL A 1 289 ? -2.112 8.050 4.559 1.00 39.12 289 VAL A C 1
ATOM 2385 O O . VAL A 1 289 ? -2.070 9.272 4.409 1.00 39.12 289 VAL A O 1
ATOM 2388 N N . SER A 1 290 ? -3.217 7.457 5.065 1.00 44.44 290 SER A N 1
ATOM 2389 C CA . SER A 1 290 ? -4.527 8.161 5.204 1.00 44.44 290 SER A CA 1
ATOM 2390 C C . SER A 1 290 ? -5.255 8.228 6.560 1.00 44.44 290 SER A C 1
ATOM 2392 O O . SER A 1 290 ? -6.169 9.044 6.664 1.00 44.44 290 SER A O 1
ATOM 2394 N N . GLY A 1 291 ? -4.907 7.458 7.598 1.00 49.22 291 GLY A N 1
ATOM 2395 C CA . GLY A 1 291 ? -5.553 7.570 8.929 1.00 49.22 291 GLY A CA 1
ATOM 2396 C C . GLY A 1 291 ? -7.017 7.067 9.037 1.00 49.22 291 GLY A C 1
ATOM 2397 O O . GLY A 1 291 ? -7.542 6.452 8.110 1.00 49.22 291 GLY A O 1
ATOM 2398 N N . ALA A 1 292 ? -7.661 7.275 10.203 1.00 49.47 292 ALA A N 1
ATOM 2399 C CA . ALA A 1 292 ? -8.960 6.691 10.607 1.00 49.47 292 ALA A CA 1
ATOM 2400 C C . ALA A 1 292 ? -10.150 7.686 10.592 1.00 49.47 292 ALA A C 1
ATOM 2402 O O . ALA A 1 292 ? -9.950 8.893 10.673 1.00 49.47 292 ALA A O 1
ATOM 2403 N N . SER A 1 293 ? -11.388 7.169 10.511 1.00 59.66 293 SER A N 1
ATOM 2404 C CA . SER A 1 293 ? -12.641 7.914 10.231 1.00 59.66 293 SER A CA 1
ATOM 2405 C C . SER A 1 293 ? -13.671 7.973 11.378 1.00 59.66 293 SER A C 1
ATOM 2407 O O . SER A 1 293 ? -14.745 8.548 11.208 1.00 59.66 293 SER A O 1
ATOM 2409 N N . ILE A 1 294 ? -13.353 7.406 12.545 1.00 74.62 294 ILE A N 1
ATOM 2410 C CA . ILE A 1 294 ? -14.148 7.499 13.781 1.00 74.62 294 ILE A CA 1
ATOM 2411 C C . ILE A 1 294 ? -13.213 7.857 14.937 1.00 74.62 294 ILE A C 1
ATOM 2413 O O . ILE A 1 294 ? -12.078 7.375 14.979 1.00 74.62 294 ILE A O 1
ATOM 2417 N N . ILE A 1 295 ? -13.675 8.691 15.867 1.00 78.88 295 ILE A N 1
ATOM 2418 C CA . ILE A 1 295 ? -12.926 9.039 17.079 1.00 78.88 295 ILE A CA 1
ATOM 2419 C C . ILE A 1 295 ? -13.690 8.602 18.330 1.00 78.88 295 ILE A C 1
ATOM 2421 O O . ILE A 1 295 ? -14.914 8.712 18.409 1.00 78.88 295 ILE A O 1
ATOM 2425 N N . LEU A 1 296 ? -12.948 8.079 19.304 1.00 84.56 296 LEU A N 1
ATOM 2426 C CA . LEU A 1 296 ? -13.455 7.664 20.607 1.00 84.56 296 LEU A CA 1
ATOM 2427 C C . LEU A 1 296 ? -13.184 8.769 21.629 1.00 84.56 296 LEU A C 1
ATOM 2429 O O . LEU A 1 296 ? -12.033 9.161 21.821 1.00 84.56 296 LEU A O 1
ATOM 2433 N N . LEU A 1 297 ? -14.223 9.238 22.317 1.00 86.38 297 LEU A N 1
ATOM 2434 C CA . LEU A 1 297 ? -14.091 10.144 23.456 1.00 86.38 297 LEU A CA 1
ATOM 2435 C C . LEU A 1 297 ? -14.479 9.410 24.735 1.00 86.38 297 LEU A C 1
ATOM 2437 O O . LEU A 1 297 ? -15.644 9.079 24.936 1.00 86.38 297 LEU A O 1
ATOM 2441 N N . ILE A 1 298 ? -13.504 9.180 25.611 1.00 86.81 298 ILE A N 1
ATOM 2442 C CA . ILE A 1 298 ? -13.715 8.482 26.881 1.00 86.81 298 ILE A CA 1
ATOM 2443 C C . ILE A 1 298 ? -14.055 9.513 27.958 1.00 86.81 298 ILE A C 1
ATOM 2445 O O . ILE A 1 298 ? -13.207 10.304 28.373 1.00 86.81 298 ILE A O 1
ATOM 2449 N N . VAL A 1 299 ? -15.296 9.505 28.445 1.00 87.69 299 VAL A N 1
ATOM 2450 C CA . VAL A 1 299 ? -15.793 10.533 29.377 1.00 87.69 299 VAL A CA 1
ATOM 2451 C C . VAL A 1 299 ? -15.032 10.536 30.705 1.00 87.69 299 VAL A C 1
ATOM 2453 O O . VAL A 1 299 ? -14.845 11.592 31.310 1.00 87.69 299 VAL A O 1
ATOM 2456 N N . ASN A 1 300 ? -14.557 9.373 31.157 1.00 83.88 300 ASN A N 1
ATOM 2457 C CA . ASN A 1 300 ? -13.838 9.225 32.424 1.00 83.88 300 ASN A CA 1
ATOM 2458 C C . ASN A 1 300 ? -12.558 10.077 32.506 1.00 83.88 300 ASN A C 1
ATOM 2460 O O . ASN A 1 300 ? -12.231 10.585 33.577 1.00 83.88 300 ASN A O 1
ATOM 2464 N N . ILE A 1 301 ? -11.852 10.245 31.384 1.00 72.75 301 ILE A N 1
ATOM 2465 C CA . ILE A 1 301 ? -10.522 10.877 31.342 1.00 72.75 301 ILE A CA 1
ATOM 2466 C C . ILE A 1 301 ? -10.553 12.330 30.853 1.00 72.75 301 ILE A C 1
ATOM 2468 O O . ILE A 1 301 ? -9.514 12.984 30.815 1.00 72.75 301 ILE A O 1
ATOM 2472 N N . LEU A 1 302 ? -11.729 12.831 30.470 1.00 75.00 302 LEU A N 1
ATOM 2473 C CA . LEU A 1 302 ? -11.926 14.178 29.937 1.00 75.00 302 LEU A CA 1
ATOM 2474 C C . LEU A 1 302 ? -12.735 15.022 30.923 1.00 75.00 302 LEU A C 1
ATOM 2476 O O . LEU A 1 302 ? -13.690 14.534 31.530 1.00 75.00 302 LEU A O 1
ATOM 2480 N N . THR A 1 303 ? -12.398 16.305 31.062 1.00 86.06 303 THR A N 1
ATOM 2481 C CA . THR A 1 303 ? -13.278 17.277 31.735 1.00 86.06 303 THR A CA 1
ATOM 2482 C C . THR A 1 303 ? -14.494 17.605 30.861 1.00 86.06 303 THR A C 1
ATOM 2484 O O . THR A 1 303 ? -14.495 17.318 29.667 1.00 86.06 303 THR A O 1
ATOM 2487 N N . ASP A 1 304 ? -15.545 18.207 31.429 1.00 88.94 304 ASP A N 1
ATOM 2488 C CA . ASP A 1 304 ? -16.741 18.595 30.652 1.00 88.94 304 ASP A CA 1
ATOM 2489 C C . ASP A 1 304 ? -16.420 19.596 29.537 1.00 88.94 304 ASP A C 1
ATOM 2491 O O . ASP A 1 304 ? -16.970 19.505 28.441 1.00 88.94 304 ASP A O 1
ATOM 2495 N N . GLU A 1 305 ? -15.493 20.518 29.801 1.00 83.06 305 GLU A N 1
ATOM 2496 C CA . GLU A 1 305 ? -15.004 21.484 28.817 1.00 83.06 305 GLU A CA 1
ATOM 2497 C C . GLU A 1 305 ? -14.250 20.778 27.683 1.00 83.06 305 GLU A C 1
ATOM 2499 O O . GLU A 1 305 ? -14.626 20.915 26.523 1.00 83.06 305 GLU A O 1
ATOM 2504 N N . GLN A 1 306 ? -13.278 19.917 28.015 1.00 75.38 306 GLN A N 1
ATOM 2505 C CA . GLN A 1 306 ? -12.524 19.145 27.019 1.00 75.38 306 GLN A CA 1
ATOM 2506 C C . GLN A 1 306 ? -13.429 18.244 26.179 1.00 75.38 306 GLN A C 1
ATOM 2508 O O . GLN A 1 306 ? -13.270 18.159 24.966 1.00 75.38 306 GLN A O 1
ATOM 2513 N N . LEU A 1 307 ? -14.380 17.565 26.819 1.00 83.75 307 LEU A N 1
ATOM 2514 C CA . LEU A 1 307 ? -15.312 16.667 26.153 1.00 83.75 307 LEU A CA 1
ATOM 2515 C C . LEU A 1 307 ? -16.195 17.430 25.154 1.00 83.75 307 LEU A C 1
ATOM 2517 O O . LEU A 1 307 ? -16.393 16.964 24.033 1.00 83.75 307 LEU A O 1
ATOM 2521 N N . LYS A 1 308 ? -16.689 18.613 25.538 1.00 92.06 308 LYS A N 1
ATOM 2522 C CA . LYS A 1 308 ? -17.489 19.480 24.668 1.00 92.06 308 LYS A CA 1
ATOM 2523 C C . LYS A 1 308 ? -16.682 20.020 23.495 1.00 92.06 308 LYS A C 1
ATOM 2525 O O . LYS A 1 308 ? -17.167 19.965 22.365 1.00 92.06 308 LYS A O 1
ATOM 2530 N N . ASP A 1 309 ? -15.472 20.500 23.756 1.00 85.81 309 ASP A N 1
ATOM 2531 C CA . ASP A 1 309 ? -14.604 21.072 22.730 1.00 85.81 309 ASP A CA 1
ATOM 2532 C C . ASP A 1 309 ? -14.179 20.010 21.713 1.00 85.81 309 ASP A C 1
ATOM 2534 O O . ASP A 1 309 ? -14.329 20.220 20.512 1.00 85.81 309 ASP A O 1
ATOM 2538 N N . LEU A 1 310 ? -13.743 18.834 22.176 1.00 78.06 310 LEU A N 1
ATOM 2539 C CA . LEU A 1 310 ? -13.338 17.729 21.303 1.00 78.06 310 LEU A CA 1
ATOM 2540 C C . LEU A 1 310 ? -14.513 17.163 20.500 1.00 78.06 310 LEU A C 1
ATOM 2542 O O . LEU A 1 310 ? -14.356 16.873 19.316 1.00 78.06 310 LEU A O 1
ATOM 2546 N N . TYR A 1 311 ? -15.700 17.037 21.104 1.00 90.50 311 TYR A N 1
ATOM 2547 C CA . TYR A 1 311 ? -16.895 16.580 20.391 1.00 90.50 311 TYR A CA 1
ATOM 2548 C C . TYR A 1 311 ? -17.319 17.577 19.301 1.00 90.50 311 TYR A C 1
ATOM 2550 O O . TYR A 1 311 ? -17.577 17.186 18.160 1.00 90.50 311 TYR A O 1
ATOM 2558 N N . ALA A 1 312 ? -17.362 18.875 19.625 1.00 88.38 312 ALA A N 1
ATOM 2559 C CA . ALA A 1 312 ? -17.684 19.926 18.660 1.00 88.38 312 ALA A CA 1
ATOM 2560 C C . ALA A 1 312 ? -16.652 19.984 17.524 1.00 88.38 312 ALA A C 1
ATOM 2562 O O . ALA A 1 312 ? -17.013 20.133 16.359 1.00 88.38 312 ALA A O 1
ATOM 2563 N N . TYR A 1 313 ? -15.376 19.812 17.862 1.00 83.81 313 TYR A N 1
ATOM 2564 C CA . TYR A 1 313 ? -14.294 19.793 16.894 1.00 83.81 313 TYR A CA 1
ATOM 2565 C C . TYR A 1 313 ? -14.396 18.603 15.938 1.00 83.81 313 TYR A C 1
ATOM 2567 O O . TYR A 1 313 ? -14.437 18.788 14.725 1.00 83.81 313 TYR A O 1
ATOM 2575 N N . ALA A 1 314 ? -14.533 17.387 16.469 1.00 79.88 314 ALA A N 1
ATOM 2576 C CA . ALA A 1 314 ? -14.652 16.177 15.662 1.00 79.88 314 ALA A CA 1
ATOM 2577 C C . ALA A 1 314 ? -15.879 16.212 14.732 1.00 79.88 314 ALA A C 1
ATOM 2579 O O . ALA A 1 314 ? -15.771 15.901 13.547 1.00 79.88 314 ALA A O 1
ATOM 2580 N N . THR A 1 315 ? -17.028 16.671 15.233 1.00 82.56 315 THR A N 1
ATOM 2581 C CA . THR A 1 315 ? -18.247 16.805 14.416 1.00 82.56 315 THR A CA 1
ATOM 2582 C C . THR A 1 315 ? -18.134 17.889 13.341 1.00 82.56 315 THR A C 1
ATOM 2584 O O . THR A 1 315 ? -18.663 17.711 12.246 1.00 82.56 315 THR A O 1
ATOM 2587 N N . GLN A 1 316 ? -17.395 18.979 13.586 1.00 83.06 316 GLN A N 1
ATOM 2588 C CA . GLN A 1 316 ? -17.095 19.988 12.560 1.00 83.06 316 GLN A CA 1
ATOM 2589 C C . GLN A 1 316 ? -16.279 19.410 11.387 1.00 83.06 316 GLN A C 1
ATOM 2591 O O . GLN A 1 316 ? -16.337 19.932 10.272 1.00 83.06 316 GLN A O 1
ATOM 2596 N N . LEU A 1 317 ? -15.534 18.333 11.627 1.00 73.31 317 LEU A N 1
ATOM 2597 C CA . LEU A 1 317 ? -14.691 17.660 10.641 1.00 73.31 317 LEU A CA 1
ATOM 2598 C C . LEU A 1 317 ? -15.394 16.494 9.936 1.00 73.31 317 LEU A C 1
ATOM 2600 O O . LEU A 1 317 ? -14.722 15.738 9.235 1.00 73.31 317 LEU A O 1
ATOM 2604 N N . ASP A 1 318 ? -16.714 16.342 10.101 1.00 73.25 318 ASP A N 1
ATOM 2605 C CA . ASP A 1 318 ? -17.479 15.199 9.573 1.00 73.25 318 ASP A CA 1
ATOM 2606 C C . ASP A 1 318 ? -17.019 13.835 10.157 1.00 73.25 318 ASP A C 1
ATOM 2608 O O . ASP A 1 318 ? -17.280 12.788 9.563 1.00 73.25 318 ASP A O 1
ATOM 2612 N N . LEU A 1 319 ? -16.334 13.809 11.313 1.00 73.38 319 LEU A N 1
ATOM 2613 C CA . LEU A 1 319 ? -15.986 12.555 11.993 1.00 73.38 319 LEU A CA 1
ATOM 2614 C C . LEU A 1 319 ? -17.179 12.034 12.798 1.00 73.38 319 LEU A C 1
ATOM 2616 O O . LEU A 1 319 ? -17.827 12.783 13.532 1.00 73.38 319 LEU A O 1
ATOM 2620 N N . GLU A 1 320 ? -17.423 10.726 12.721 1.00 85.12 320 GLU A N 1
ATOM 2621 C CA . GLU A 1 320 ? -18.331 10.062 13.655 1.00 85.12 320 GLU A CA 1
ATOM 2622 C C . GLU A 1 320 ? -17.648 9.978 15.029 1.00 85.12 320 GLU A C 1
ATOM 2624 O O . GLU A 1 320 ? -16.450 9.681 15.127 1.00 85.12 320 GLU A O 1
ATOM 2629 N N . VAL A 1 321 ? -18.398 10.246 16.098 1.00 89.19 321 VAL A N 1
ATOM 2630 C CA . VAL A 1 321 ? -17.857 10.291 17.461 1.00 89.19 321 VAL A CA 1
ATOM 2631 C C . VAL A 1 321 ? -18.563 9.264 18.330 1.00 89.19 321 VAL A C 1
ATOM 2633 O O . VAL A 1 321 ? -19.761 9.373 18.595 1.00 89.19 321 VAL A O 1
ATOM 2636 N N . LEU A 1 322 ? -17.802 8.287 18.814 1.00 92.75 322 LEU A N 1
ATOM 2637 C CA . LEU A 1 322 ? -18.252 7.340 19.827 1.00 92.75 322 LEU A CA 1
ATOM 2638 C C . LEU A 1 322 ? -17.904 7.903 21.208 1.00 92.75 322 LEU A C 1
ATOM 2640 O O . LEU A 1 322 ? -16.730 8.052 21.540 1.00 92.75 322 LEU A O 1
ATOM 2644 N N . VAL A 1 323 ? -18.916 8.239 22.010 1.00 94.62 323 VAL A N 1
ATOM 2645 C CA . VAL A 1 323 ? -18.711 8.753 23.375 1.00 94.62 323 VAL A CA 1
ATOM 2646 C C . VAL A 1 323 ? -18.835 7.602 24.372 1.00 94.62 323 VAL A C 1
ATOM 2648 O O . VAL A 1 323 ? -19.935 7.102 24.599 1.00 94.62 323 VAL A O 1
ATOM 2651 N N . GLU A 1 324 ? -17.717 7.169 24.952 1.00 94.00 324 GLU A N 1
ATOM 2652 C CA . GLU A 1 324 ? -17.640 6.014 25.853 1.00 94.00 324 GLU A CA 1
ATOM 2653 C C . GLU A 1 324 ? -17.862 6.408 27.319 1.00 94.00 324 GLU A C 1
ATOM 2655 O O . GLU A 1 324 ? -17.249 7.349 27.835 1.00 94.00 324 GLU A O 1
ATOM 2660 N N . VAL A 1 325 ? -18.724 5.651 28.002 1.00 92.88 325 VAL A N 1
ATOM 2661 C CA . VAL A 1 325 ? -19.089 5.829 29.411 1.00 92.88 325 VAL A CA 1
ATOM 2662 C C . VAL A 1 325 ? -19.026 4.514 30.191 1.00 92.88 325 VAL A C 1
ATOM 2664 O O . VAL A 1 325 ? -19.292 3.436 29.658 1.00 92.88 325 VAL A O 1
ATOM 2667 N N . HIS A 1 326 ? -18.753 4.612 31.492 1.00 89.94 326 HIS A N 1
ATOM 2668 C CA . HIS A 1 326 ? -18.594 3.462 32.393 1.00 89.94 326 HIS A CA 1
ATOM 2669 C C . HIS A 1 326 ? -19.616 3.426 33.533 1.00 89.94 326 HIS A C 1
ATOM 2671 O O . HIS A 1 326 ? -19.815 2.390 34.182 1.00 89.94 326 HIS A O 1
ATOM 2677 N N . ASP A 1 327 ? -20.245 4.558 33.839 1.00 89.12 327 ASP A N 1
ATOM 2678 C CA . ASP A 1 327 ? -21.242 4.675 34.895 1.00 89.12 327 ASP A CA 1
ATOM 2679 C C . ASP A 1 327 ? -22.347 5.689 34.545 1.00 89.12 327 ASP A C 1
ATOM 2681 O O . ASP A 1 327 ? -22.355 6.310 33.481 1.00 89.12 327 ASP A O 1
ATOM 2685 N N . ARG A 1 328 ? -23.337 5.827 35.436 1.00 92.50 328 ARG A N 1
ATOM 2686 C CA . ARG A 1 328 ? -24.469 6.743 35.224 1.00 92.50 328 ARG A CA 1
ATOM 2687 C C . ARG A 1 328 ? -24.062 8.211 35.237 1.00 92.50 328 ARG A C 1
ATOM 2689 O O . ARG A 1 328 ? -24.726 9.016 34.598 1.00 92.50 328 ARG A O 1
ATOM 2696 N N . TYR A 1 329 ? -23.033 8.561 36.001 1.00 91.50 329 TYR A N 1
ATOM 2697 C CA . TYR A 1 329 ? -22.583 9.940 36.095 1.00 91.50 329 TYR A CA 1
ATOM 2698 C C . TYR A 1 329 ? -21.916 10.357 34.783 1.00 91.50 329 TYR A C 1
ATOM 2700 O O . TYR A 1 329 ? -22.254 11.396 34.222 1.00 91.50 329 TYR A O 1
ATOM 2708 N N . GLU A 1 330 ? -21.064 9.494 34.230 1.00 92.75 330 GLU A N 1
ATOM 2709 C CA . GLU A 1 330 ? -20.491 9.673 32.896 1.00 92.75 330 GLU A CA 1
ATOM 2710 C C . GLU A 1 330 ? -21.565 9.710 31.800 1.00 92.75 330 GLU A C 1
ATOM 2712 O O . GLU A 1 330 ? -21.484 10.541 30.899 1.00 92.75 330 GLU A O 1
ATOM 2717 N N . LEU A 1 331 ? -22.613 8.883 31.900 1.00 94.75 331 LEU A N 1
ATOM 2718 C CA . LEU A 1 331 ? -23.734 8.917 30.956 1.00 94.75 331 LEU A CA 1
ATOM 2719 C C . LEU A 1 331 ? -24.459 10.273 30.945 1.00 94.75 331 LEU A C 1
ATOM 2721 O O . LEU A 1 331 ? -24.760 10.795 29.872 1.00 94.75 331 LEU A O 1
ATOM 2725 N N . GLU A 1 332 ? -24.724 10.861 32.114 1.00 94.81 332 GLU A N 1
ATOM 2726 C CA . GLU A 1 332 ? -25.357 12.185 32.180 1.00 94.81 332 GLU A CA 1
ATOM 2727 C C . GLU A 1 332 ? -24.455 13.276 31.595 1.00 94.81 332 GLU A C 1
ATOM 2729 O O . GLU A 1 332 ? -24.954 14.163 30.901 1.00 94.81 332 GLU A O 1
ATOM 2734 N N . ARG A 1 333 ? -23.135 13.187 31.810 1.00 94.44 333 ARG A N 1
ATOM 2735 C CA . ARG A 1 333 ? -22.150 14.082 31.179 1.00 94.44 333 ARG A CA 1
ATOM 2736 C C . ARG A 1 333 ? -22.169 13.935 29.656 1.00 94.44 333 ARG A C 1
ATOM 2738 O O . ARG A 1 333 ? -22.299 14.933 28.953 1.00 94.44 333 ARG A O 1
ATOM 2745 N N . ALA A 1 334 ? -22.145 12.703 29.143 1.00 94.31 334 ALA A N 1
ATOM 2746 C CA . ALA A 1 334 ? -22.227 12.424 27.708 1.00 94.31 334 ALA A CA 1
ATOM 2747 C C . ALA A 1 334 ? -23.504 12.998 27.075 1.00 94.31 334 ALA A C 1
ATOM 2749 O O . ALA A 1 334 ? -23.455 13.582 25.995 1.00 94.31 334 ALA A O 1
ATOM 2750 N N . HIS A 1 335 ? -24.656 12.899 27.751 1.00 95.75 335 HIS A N 1
ATOM 2751 C CA . HIS A 1 335 ? -25.918 13.448 27.238 1.00 95.75 335 HIS A CA 1
ATOM 2752 C C . HIS A 1 335 ? -25.907 14.967 27.057 1.00 95.75 335 HIS A C 1
ATOM 2754 O O . HIS A 1 335 ? -26.680 15.463 26.239 1.00 95.75 335 HIS A O 1
ATOM 2760 N N . GLN A 1 336 ? -25.049 15.711 27.762 1.00 94.12 336 GLN A N 1
ATOM 2761 C CA . GLN A 1 336 ? -24.942 17.163 27.571 1.00 94.12 336 GLN A CA 1
ATOM 2762 C C . GLN A 1 336 ? -24.445 17.532 26.164 1.00 94.12 336 GLN A C 1
ATOM 2764 O O . GLN A 1 336 ? -24.766 18.611 25.672 1.00 94.12 336 GLN A O 1
ATOM 2769 N N . LEU A 1 337 ? -23.724 16.625 25.495 1.00 91.44 337 LEU A N 1
ATOM 2770 C CA . LEU A 1 337 ? -23.239 16.799 24.121 1.00 91.44 337 LEU A CA 1
ATOM 2771 C C . LEU A 1 337 ? -24.308 16.482 23.067 1.00 91.44 337 LEU A C 1
ATOM 2773 O O . LEU A 1 337 ? -24.176 16.879 21.916 1.00 91.44 337 LEU A O 1
ATOM 2777 N N . SER A 1 338 ? -25.355 15.745 23.453 1.00 92.69 338 SER A N 1
ATOM 2778 C CA . SER A 1 338 ? -26.325 15.124 22.542 1.00 92.69 338 SER A CA 1
ATOM 2779 C C . SER A 1 338 ? -25.684 14.285 21.412 1.00 92.69 338 SER A C 1
ATOM 2781 O O . SER A 1 338 ? -25.978 14.528 20.240 1.00 92.69 338 SER A O 1
ATOM 2783 N N . PRO A 1 339 ? -24.824 13.294 21.728 1.00 92.81 339 PRO A N 1
ATOM 2784 C CA . PRO A 1 339 ? -24.041 12.583 20.725 1.00 92.81 339 PRO A CA 1
ATOM 2785 C C . PRO A 1 339 ? -24.875 11.595 19.910 1.00 92.81 339 PRO A C 1
ATOM 2787 O O . PRO A 1 339 ? -25.852 11.053 20.414 1.00 92.81 339 PRO A O 1
ATOM 2790 N N . HIS A 1 340 ? -24.495 11.301 18.669 1.00 92.19 340 HIS A N 1
ATOM 2791 C CA . HIS A 1 340 ? -25.222 10.301 17.876 1.00 92.19 340 HIS A CA 1
ATOM 2792 C C . HIS A 1 340 ? -25.046 8.880 18.437 1.00 92.19 340 HIS A C 1
ATOM 2794 O O . HIS A 1 340 ? -26.017 8.119 18.497 1.00 92.19 340 HIS A O 1
ATOM 2800 N N . ILE A 1 341 ? -23.836 8.544 18.898 1.00 94.38 341 ILE A N 1
ATOM 2801 C CA . ILE A 1 341 ? -23.477 7.213 19.396 1.00 94.38 341 ILE A CA 1
ATOM 2802 C C . ILE A 1 341 ? -22.878 7.316 20.805 1.00 94.38 341 ILE A C 1
ATOM 2804 O O . ILE A 1 341 ? -21.980 8.119 21.061 1.00 94.38 341 ILE A O 1
ATOM 2808 N N . ILE A 1 342 ? -23.372 6.481 21.721 1.00 96.31 342 ILE A N 1
ATOM 2809 C CA . ILE A 1 342 ? -22.846 6.334 23.082 1.00 96.31 342 ILE A CA 1
ATOM 2810 C C . ILE A 1 342 ? -22.429 4.883 23.299 1.00 96.31 342 ILE A C 1
ATOM 2812 O O . ILE A 1 342 ? -23.248 3.967 23.193 1.00 96.31 342 ILE A O 1
ATOM 2816 N N . GLY A 1 343 ? -21.162 4.702 23.648 1.00 94.88 343 GLY A N 1
ATOM 2817 C CA . GLY A 1 343 ? -20.568 3.436 24.045 1.00 94.88 343 GLY A CA 1
ATOM 2818 C C . GLY A 1 343 ? -20.693 3.211 25.543 1.00 94.88 343 GLY A C 1
ATOM 2819 O O . GLY A 1 343 ? -20.368 4.096 26.327 1.00 94.88 343 GLY A O 1
ATOM 2820 N N . VAL A 1 344 ? -21.172 2.046 25.973 1.00 93.31 344 VAL A N 1
ATOM 2821 C CA . VAL A 1 344 ? -21.214 1.659 27.387 1.00 93.31 344 VAL A CA 1
ATOM 2822 C C . VAL A 1 344 ? -20.235 0.524 27.610 1.00 93.31 344 VAL A C 1
ATOM 2824 O O . VAL A 1 344 ? -20.540 -0.632 27.300 1.00 93.31 344 VAL A O 1
ATOM 2827 N N . ASN A 1 345 ? -19.083 0.854 28.185 1.00 88.25 345 ASN A N 1
ATOM 2828 C CA . ASN A 1 345 ? -18.033 -0.114 28.439 1.00 88.25 345 ASN A CA 1
ATOM 2829 C C . ASN A 1 345 ? -18.316 -0.896 29.729 1.00 88.25 345 ASN A C 1
ATOM 2831 O O . ASN A 1 345 ? -18.421 -0.348 30.831 1.00 88.25 345 ASN A O 1
ATOM 2835 N N . SER A 1 346 ? -18.466 -2.212 29.585 1.00 84.25 346 SER A N 1
ATOM 2836 C CA . SER A 1 346 ? -18.772 -3.136 30.678 1.00 84.25 346 SER A CA 1
ATOM 2837 C C . SER A 1 346 ? -17.567 -3.438 31.584 1.00 84.25 346 SER A C 1
ATOM 2839 O O . SER A 1 346 ? -17.713 -4.137 32.592 1.00 84.25 346 SER A O 1
ATOM 2841 N N . ARG A 1 347 ? -16.370 -2.929 31.263 1.00 76.25 347 ARG A N 1
ATOM 2842 C CA . ARG A 1 347 ? -15.159 -3.089 32.076 1.00 76.25 347 ARG A CA 1
ATOM 2843 C C . ARG A 1 347 ? -15.065 -2.005 33.149 1.00 76.25 347 ARG A C 1
ATOM 2845 O O . ARG A 1 347 ? -15.060 -0.815 32.868 1.00 76.25 347 ARG A O 1
ATOM 2852 N N . ASP A 1 348 ? -14.928 -2.409 34.407 1.00 66.06 348 ASP A N 1
ATOM 2853 C CA . ASP A 1 348 ? -14.587 -1.490 35.491 1.00 66.06 348 ASP A CA 1
ATOM 2854 C C . ASP A 1 348 ? -13.100 -1.124 35.418 1.00 66.06 348 ASP A C 1
ATOM 2856 O O . ASP A 1 348 ? -12.251 -1.940 35.766 1.00 66.06 348 ASP A O 1
ATOM 2860 N N . LEU A 1 349 ? -12.765 0.101 35.015 1.00 59.25 349 LEU A N 1
ATOM 2861 C CA . LEU A 1 349 ? -11.368 0.546 34.934 1.00 59.25 349 LEU A CA 1
ATOM 2862 C C . LEU A 1 349 ? -10.689 0.749 36.303 1.00 59.25 349 LEU A C 1
ATOM 2864 O O . LEU A 1 349 ? -9.469 0.849 36.366 1.00 59.25 349 LEU A O 1
ATOM 2868 N N . LYS A 1 350 ? -11.443 0.787 37.412 1.00 59.94 350 LYS A N 1
ATOM 2869 C CA . LYS A 1 350 ? -10.886 0.902 38.774 1.00 59.94 350 LYS A CA 1
ATOM 2870 C C . LYS A 1 350 ? -10.606 -0.461 39.400 1.00 59.94 350 LYS A C 1
ATOM 2872 O O . LYS A 1 350 ? -9.703 -0.585 40.220 1.00 59.94 350 LYS A O 1
ATOM 2877 N N . ARG A 1 351 ? -11.416 -1.470 39.062 1.00 61.62 351 ARG A N 1
ATOM 2878 C CA . ARG A 1 351 ? -11.336 -2.829 39.635 1.00 61.62 351 ARG A CA 1
ATOM 2879 C C . ARG A 1 351 ? -10.832 -3.885 38.654 1.0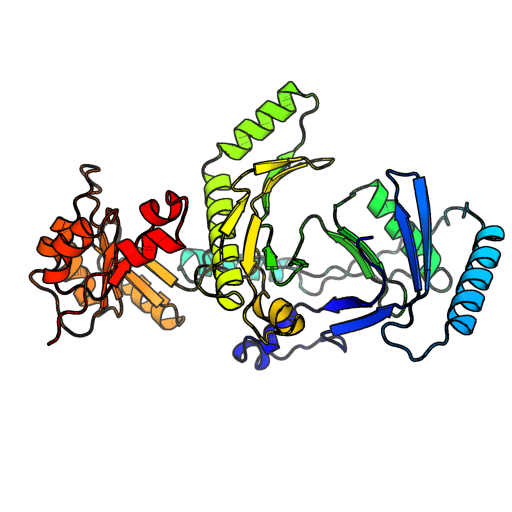0 61.62 351 ARG A C 1
ATOM 2881 O O . ARG A 1 351 ? -10.586 -5.008 39.073 1.00 61.62 351 ARG A O 1
ATOM 2888 N N . PHE A 1 352 ? -10.710 -3.537 37.375 1.00 61.47 352 PHE A N 1
ATOM 2889 C CA . PHE A 1 352 ? -10.357 -4.430 36.268 1.00 61.47 352 PHE A CA 1
ATOM 2890 C C . PHE A 1 352 ? -11.263 -5.669 36.151 1.00 61.47 352 PHE A C 1
ATOM 2892 O O . PHE A 1 352 ? -10.851 -6.714 35.654 1.00 61.47 352 PHE A O 1
ATOM 2899 N N . VAL A 1 353 ? -12.523 -5.549 36.581 1.00 71.25 353 VAL A N 1
ATOM 2900 C CA . VAL A 1 353 ? -13.549 -6.594 36.454 1.00 71.25 353 VAL A CA 1
ATOM 2901 C C . VAL A 1 353 ? -14.465 -6.242 35.289 1.00 71.25 353 VAL A C 1
ATOM 2903 O O . VAL A 1 353 ? -14.932 -5.110 35.197 1.00 71.25 353 VAL A O 1
ATOM 2906 N N . THR A 1 354 ? -14.736 -7.203 34.408 1.00 77.06 354 THR A N 1
ATOM 2907 C CA . THR A 1 354 ? -15.687 -7.024 33.303 1.00 77.06 354 THR A CA 1
ATOM 2908 C C . THR A 1 354 ? -17.014 -7.677 33.667 1.00 77.06 354 THR A C 1
ATOM 2910 O O . THR A 1 354 ? -17.045 -8.868 33.968 1.00 77.06 354 THR A O 1
ATOM 2913 N N . ASP A 1 355 ? -18.094 -6.897 33.646 1.00 84.50 355 ASP A N 1
ATOM 2914 C CA . ASP A 1 355 ? -19.455 -7.367 33.912 1.00 84.50 355 ASP A CA 1
ATOM 2915 C C . ASP A 1 355 ? -20.437 -6.715 32.934 1.00 84.50 355 ASP A C 1
ATOM 2917 O O . ASP A 1 355 ? -20.715 -5.515 33.003 1.00 84.50 355 ASP A O 1
ATOM 2921 N N . VAL A 1 356 ? -20.980 -7.525 32.027 1.00 86.06 356 VAL A N 1
ATOM 2922 C CA . VAL A 1 356 ? -21.917 -7.081 30.987 1.00 86.06 356 VAL A CA 1
ATOM 2923 C C . VAL A 1 356 ? -23.199 -6.487 31.574 1.00 86.06 356 VAL A C 1
ATOM 2925 O O . VAL A 1 356 ? -23.737 -5.521 31.036 1.00 86.06 356 VAL A O 1
ATOM 2928 N N . GLU A 1 357 ? -23.668 -6.962 32.732 1.00 88.94 357 GLU A N 1
ATOM 2929 C CA . GLU A 1 357 ? -24.902 -6.457 33.351 1.00 88.94 357 GLU A CA 1
ATOM 2930 C C . GLU A 1 357 ? -24.771 -5.014 33.847 1.00 88.94 357 GLU A C 1
ATOM 2932 O O . GLU A 1 357 ? -25.774 -4.323 34.069 1.00 88.94 357 GLU A O 1
ATOM 2937 N N . ARG A 1 358 ? -23.542 -4.498 33.939 1.00 85.56 358 ARG A N 1
ATOM 2938 C CA . ARG A 1 358 ? -23.284 -3.082 34.191 1.00 85.56 358 ARG A CA 1
ATOM 2939 C C . ARG A 1 358 ? -23.983 -2.188 33.169 1.00 85.56 358 ARG A C 1
ATOM 2941 O O . ARG A 1 358 ? -24.511 -1.147 33.557 1.00 85.56 358 ARG A O 1
ATOM 2948 N N . THR A 1 359 ? -24.103 -2.620 31.915 1.00 90.62 359 THR A N 1
ATOM 2949 C CA . THR A 1 359 ? -24.836 -1.889 30.873 1.00 90.62 359 THR A CA 1
ATOM 2950 C C . THR A 1 359 ? -26.299 -1.654 31.251 1.00 90.62 359 THR A C 1
ATOM 2952 O O . THR A 1 359 ? -26.789 -0.532 31.116 1.00 90.62 359 THR A O 1
ATOM 2955 N N . ASN A 1 360 ? -26.981 -2.649 31.835 1.00 92.19 360 ASN A N 1
ATOM 2956 C CA . ASN A 1 360 ? -28.350 -2.484 32.346 1.00 92.19 360 ASN A CA 1
ATOM 2957 C C . ASN A 1 360 ? -28.427 -1.397 33.415 1.00 92.19 360 ASN A C 1
ATOM 2959 O O . ASN A 1 360 ? -29.394 -0.639 33.494 1.00 92.19 360 ASN A O 1
ATOM 2963 N N . ASN A 1 361 ? -27.403 -1.329 34.263 1.00 89.69 361 ASN A N 1
ATOM 2964 C CA . ASN A 1 361 ? -27.349 -0.342 35.320 1.00 89.69 361 ASN A CA 1
ATOM 2965 C C . ASN A 1 361 ? -27.071 1.056 34.783 1.00 89.69 361 ASN A C 1
ATOM 2967 O O . ASN A 1 361 ? -27.735 1.980 35.247 1.00 89.69 361 ASN A O 1
ATOM 2971 N N . VAL A 1 362 ? -26.148 1.225 33.839 1.00 91.56 362 VAL A N 1
ATOM 2972 C CA . VAL A 1 362 ? -25.831 2.528 33.234 1.00 91.56 362 VAL A CA 1
ATOM 2973 C C . VAL A 1 362 ? -27.037 3.073 32.469 1.00 91.56 362 VAL A C 1
ATOM 2975 O O . VAL A 1 362 ? -27.437 4.212 32.689 1.00 91.56 362 VAL A O 1
ATOM 2978 N N . LEU A 1 363 ? -27.703 2.234 31.674 1.00 93.69 363 LEU A N 1
ATOM 2979 C CA . LEU A 1 363 ? -28.772 2.654 30.763 1.00 93.69 363 LEU A CA 1
ATOM 2980 C C . LEU A 1 363 ? -30.166 2.806 31.392 1.00 93.69 363 LEU A C 1
ATOM 2982 O O . LEU A 1 363 ? -31.125 3.069 30.667 1.00 93.69 363 LEU A O 1
ATOM 2986 N N . LYS A 1 364 ? -30.315 2.722 32.724 1.00 90.06 364 LYS A N 1
ATOM 2987 C CA . LYS A 1 364 ? -31.627 2.940 33.379 1.00 90.06 364 LYS A CA 1
ATOM 2988 C C . LYS A 1 364 ? -32.260 4.293 33.028 1.00 90.06 364 LYS A C 1
ATOM 2990 O O . LYS A 1 364 ? -33.479 4.372 32.931 1.00 90.06 364 LYS A O 1
ATOM 2995 N N . ASN A 1 365 ? -31.436 5.320 32.807 1.00 85.12 365 ASN A N 1
ATOM 2996 C CA . ASN A 1 365 ? -31.863 6.679 32.461 1.00 85.12 365 ASN A CA 1
ATOM 2997 C C . ASN A 1 365 ? -31.528 7.041 31.004 1.00 85.12 365 ASN A C 1
ATOM 2999 O O . ASN A 1 365 ? -31.202 8.190 30.702 1.00 85.12 365 ASN A O 1
ATOM 3003 N N . LYS A 1 366 ? -31.543 6.067 30.087 1.00 90.12 366 LYS A N 1
ATOM 3004 C CA . LYS A 1 366 ? -31.253 6.351 28.679 1.00 90.12 366 LYS A CA 1
ATOM 3005 C C . LYS A 1 366 ? -32.229 7.385 28.099 1.00 90.12 366 LYS A C 1
ATOM 3007 O O . LYS A 1 366 ? -33.409 7.412 28.449 1.00 90.12 366 LYS A O 1
ATOM 3012 N N . LYS A 1 367 ? -31.741 8.213 27.178 1.00 91.44 367 LYS A N 1
ATOM 3013 C CA . LYS A 1 367 ? -32.526 9.236 26.474 1.00 91.44 367 LYS A CA 1
ATOM 3014 C C . LYS A 1 367 ? -32.786 8.783 25.036 1.00 91.44 367 LYS A C 1
ATOM 3016 O O . LYS A 1 367 ? -32.037 7.992 24.474 1.00 91.44 367 LYS A O 1
ATOM 3021 N N . ALA A 1 368 ? -33.883 9.239 24.439 1.00 86.19 368 ALA A N 1
ATOM 3022 C CA . ALA A 1 368 ? -34.144 8.990 23.020 1.00 86.19 368 ALA A CA 1
ATOM 3023 C C . ALA A 1 368 ? -33.164 9.796 22.141 1.00 86.19 368 ALA A C 1
ATOM 3025 O O . ALA A 1 368 ? -32.635 10.800 22.606 1.00 86.19 368 ALA A O 1
ATOM 3026 N N . LYS A 1 369 ? -33.014 9.413 20.862 1.00 87.75 369 LYS A N 1
ATOM 3027 C CA . LYS A 1 369 ? -32.141 10.049 19.840 1.00 87.75 369 LYS A CA 1
ATOM 3028 C C . LYS A 1 369 ? -30.644 9.711 19.905 1.00 87.75 369 LYS A C 1
ATOM 3030 O O . LYS A 1 369 ? -29.866 10.334 19.194 1.00 87.75 369 LYS A O 1
ATOM 3035 N N . HIS A 1 370 ? -30.260 8.717 20.696 1.00 93.38 370 HIS A N 1
ATOM 3036 C CA . HIS A 1 370 ? -28.895 8.196 20.742 1.00 93.38 370 HIS A CA 1
ATOM 3037 C C . HIS A 1 370 ? -28.915 6.714 20.383 1.00 93.38 370 HIS A C 1
ATOM 3039 O O . HIS A 1 370 ? -29.857 6.017 20.768 1.00 93.38 370 HIS A O 1
ATOM 3045 N N . TYR A 1 371 ? -27.879 6.245 19.694 1.00 95.56 371 TYR A N 1
ATOM 3046 C CA . TYR A 1 371 ? -27.603 4.821 19.564 1.00 95.56 371 TYR A CA 1
ATOM 3047 C C . TYR A 1 371 ? -26.723 4.372 20.727 1.00 95.56 371 TYR A C 1
ATOM 3049 O O . TYR A 1 371 ? -25.622 4.890 20.910 1.00 95.56 371 TYR A O 1
ATOM 3057 N N . TYR A 1 372 ? -27.204 3.414 21.514 1.00 95.38 372 TYR A N 1
ATOM 3058 C CA . TYR A 1 372 ? -26.464 2.854 22.642 1.00 95.38 372 TYR A CA 1
ATOM 3059 C C . TYR A 1 372 ? -25.801 1.541 22.256 1.00 95.38 372 TYR A C 1
ATOM 3061 O O . TYR A 1 372 ? -26.476 0.560 21.934 1.00 95.38 372 TYR A O 1
ATOM 3069 N N . ILE A 1 373 ? -24.477 1.510 22.330 1.00 94.19 373 ILE A N 1
ATOM 3070 C CA . ILE A 1 373 ? -23.665 0.342 22.011 1.00 94.19 373 ILE A CA 1
ATOM 3071 C C . ILE A 1 373 ? -23.102 -0.219 23.315 1.00 94.19 373 ILE A C 1
ATOM 3073 O O . ILE A 1 373 ? -22.492 0.511 24.086 1.00 94.19 373 ILE A O 1
ATOM 3077 N N . SER A 1 374 ? -23.322 -1.503 23.599 1.00 92.81 374 SER A N 1
ATOM 3078 C CA . SER A 1 374 ? -22.641 -2.169 24.720 1.00 92.81 374 SER A CA 1
ATOM 3079 C C . SER A 1 374 ? -21.293 -2.702 24.266 1.00 92.81 374 SER A C 1
ATOM 3081 O O . SER A 1 374 ? -21.203 -3.332 23.210 1.00 92.81 374 SER A O 1
ATOM 3083 N N . GLU A 1 375 ? -20.260 -2.466 25.065 1.00 89.50 375 GLU A N 1
ATOM 3084 C CA . GLU A 1 375 ? -18.876 -2.735 24.693 1.00 89.50 375 GLU A CA 1
ATOM 3085 C C . GLU A 1 375 ? -18.189 -3.623 25.729 1.00 89.50 375 GLU A C 1
ATOM 3087 O O . GLU A 1 375 ? -18.369 -3.447 26.935 1.00 89.50 375 GLU A O 1
ATOM 3092 N N . SER A 1 376 ? -17.328 -4.524 25.245 1.00 82.06 376 SER A N 1
ATOM 3093 C CA . SER A 1 376 ? -16.548 -5.478 26.050 1.00 82.06 376 SER A CA 1
ATOM 3094 C C . SER A 1 376 ? -17.376 -6.556 26.776 1.00 82.06 376 SER A C 1
ATOM 3096 O O . SER A 1 376 ? -18.549 -6.396 27.086 1.00 82.06 376 SER A O 1
ATOM 3098 N N . GLY A 1 377 ? -16.757 -7.713 27.044 1.00 80.50 377 GLY A N 1
ATOM 3099 C CA . GLY A 1 377 ? -17.353 -8.785 27.861 1.00 80.50 377 GLY A CA 1
ATOM 3100 C C . GLY A 1 377 ? -18.406 -9.671 27.181 1.00 80.50 377 GLY A C 1
ATOM 3101 O O . GLY A 1 377 ? -18.927 -10.582 27.819 1.00 80.50 377 GLY A O 1
ATOM 3102 N N . ILE A 1 378 ? -18.717 -9.449 25.900 1.00 87.81 378 ILE A N 1
ATOM 3103 C CA . ILE A 1 378 ? -19.650 -10.296 25.144 1.00 87.81 378 ILE A CA 1
ATOM 3104 C C . ILE A 1 378 ? -18.906 -11.496 24.561 1.00 87.81 378 ILE A C 1
ATOM 3106 O O . ILE A 1 378 ? -18.165 -11.357 23.587 1.00 87.81 378 ILE A O 1
ATOM 3110 N N . HIS A 1 379 ? -19.133 -12.682 25.124 1.00 86.94 379 HIS A N 1
ATOM 3111 C CA . HIS A 1 379 ? -18.512 -13.925 24.655 1.00 86.94 379 HIS A CA 1
ATOM 3112 C C . HIS A 1 379 ? -19.538 -14.956 24.179 1.00 86.94 379 HIS A C 1
ATOM 3114 O O . HIS A 1 379 ? -19.194 -15.873 23.436 1.00 86.94 379 HIS A O 1
ATOM 3120 N N . SER A 1 380 ? -20.797 -14.812 24.588 1.00 89.25 380 SER A N 1
ATOM 3121 C CA . SER A 1 380 ? -21.851 -15.789 24.344 1.00 89.25 380 SER A CA 1
ATOM 3122 C C . SER A 1 380 ? -23.212 -15.137 24.098 1.00 89.25 380 SER A C 1
ATOM 3124 O O . SER A 1 380 ? -23.446 -13.972 24.420 1.00 89.25 380 SER A O 1
ATOM 3126 N N . GLN A 1 381 ? -24.155 -15.925 23.575 1.00 88.94 381 GLN A N 1
ATOM 3127 C CA . GLN A 1 381 ? -25.556 -15.516 23.431 1.00 88.94 381 GLN A CA 1
ATOM 3128 C C . GLN A 1 381 ? -26.191 -15.125 24.775 1.00 88.94 381 GLN A C 1
ATOM 3130 O O . GLN A 1 381 ? -27.010 -14.210 24.833 1.00 88.94 381 GLN A O 1
ATOM 3135 N N . ASN A 1 382 ? -25.799 -15.802 25.858 1.00 89.56 382 ASN A N 1
ATOM 3136 C CA . ASN A 1 382 ? -26.298 -15.525 27.201 1.00 89.56 382 ASN A CA 1
ATOM 3137 C C . ASN A 1 382 ? -25.890 -14.121 27.672 1.00 89.56 382 ASN A C 1
ATOM 3139 O O . ASN A 1 382 ? -26.699 -13.422 28.276 1.00 89.56 382 ASN A O 1
ATOM 3143 N N . ASP A 1 383 ? -24.676 -13.677 27.338 1.00 90.50 383 ASP A N 1
ATOM 3144 C CA . ASP A 1 383 ? -24.214 -12.321 27.660 1.00 90.50 383 ASP A CA 1
ATOM 3145 C C . ASP A 1 383 ? -25.067 -11.270 26.948 1.00 90.50 383 ASP A C 1
ATOM 3147 O O . ASP A 1 383 ? -25.501 -10.304 27.569 1.00 90.50 383 ASP A O 1
ATOM 3151 N N . VAL A 1 384 ? -25.407 -11.511 25.676 1.00 89.44 384 VAL A N 1
ATOM 3152 C CA . VAL A 1 384 ? -26.331 -10.655 24.915 1.00 89.44 384 VAL A CA 1
ATOM 3153 C C . VAL A 1 384 ? -27.720 -10.632 25.558 1.00 89.44 384 VAL A C 1
ATOM 3155 O O . VAL A 1 384 ? -28.344 -9.576 25.678 1.00 89.44 384 VAL A O 1
ATOM 3158 N N . GLN A 1 385 ? -28.217 -11.789 25.998 1.00 89.69 385 GLN A N 1
ATOM 3159 C CA . GLN A 1 385 ? -29.551 -11.914 26.579 1.00 89.69 385 GLN A CA 1
ATOM 3160 C C . GLN A 1 385 ? -29.683 -11.184 27.919 1.00 89.69 385 GLN A C 1
ATOM 3162 O O . GLN A 1 385 ? -30.740 -10.619 28.197 1.00 89.69 385 GLN A O 1
ATOM 3167 N N . LYS A 1 386 ? -28.604 -11.126 28.707 1.00 89.81 386 LYS A N 1
ATOM 3168 C CA . LYS A 1 386 ? -28.551 -10.358 29.957 1.00 89.81 386 LYS A CA 1
ATOM 3169 C C . LYS A 1 386 ? -28.712 -8.858 29.748 1.00 89.81 386 LYS A C 1
ATOM 3171 O O . LYS A 1 386 ? -29.235 -8.191 30.634 1.00 89.81 386 LYS A O 1
ATOM 3176 N N . ILE A 1 387 ? -28.265 -8.320 28.613 1.00 91.62 387 ILE A N 1
ATOM 3177 C CA . ILE A 1 387 ? -28.196 -6.867 28.396 1.00 91.62 387 ILE A CA 1
ATOM 3178 C C . ILE A 1 387 ? -29.218 -6.334 27.404 1.00 91.62 387 ILE A C 1
ATOM 3180 O O . ILE A 1 387 ? -29.462 -5.132 27.388 1.00 91.62 387 ILE A O 1
ATOM 3184 N N . ILE A 1 388 ? -29.865 -7.172 26.592 1.00 88.00 388 ILE A N 1
ATOM 3185 C CA . ILE A 1 388 ? -30.792 -6.677 25.564 1.00 88.00 388 ILE A CA 1
ATOM 3186 C C . ILE A 1 388 ? -31.972 -5.888 26.152 1.00 88.00 388 ILE A C 1
ATOM 3188 O O . ILE A 1 388 ? -32.471 -4.944 25.538 1.00 88.00 388 ILE A O 1
ATOM 3192 N N . THR A 1 389 ? -32.384 -6.216 27.379 1.00 86.81 389 THR A N 1
ATOM 3193 C CA . THR A 1 389 ? -33.457 -5.514 28.095 1.00 86.81 389 THR A CA 1
ATOM 3194 C C . THR A 1 389 ? -33.086 -4.092 28.510 1.00 86.81 389 THR A C 1
ATOM 3196 O O . THR A 1 389 ? -33.983 -3.307 28.801 1.00 86.81 389 THR A O 1
ATOM 3199 N N . SER A 1 390 ? -31.798 -3.724 28.497 1.00 87.81 390 SER A N 1
ATOM 3200 C CA . SER A 1 390 ? -31.369 -2.326 28.675 1.00 87.81 390 SER A CA 1
ATOM 3201 C C . SER A 1 390 ? -31.798 -1.414 27.522 1.00 87.81 390 SER A C 1
ATOM 3203 O O . SER A 1 390 ? -31.773 -0.191 27.652 1.00 87.81 390 SER A O 1
ATOM 3205 N N . GLY A 1 391 ? -32.217 -1.997 26.393 1.00 86.75 391 GLY A N 1
ATOM 3206 C CA . GLY A 1 391 ? -32.605 -1.255 25.203 1.00 86.75 391 GLY A CA 1
ATOM 3207 C C . GLY A 1 391 ? -31.413 -0.682 24.440 1.00 86.75 391 GLY A C 1
ATOM 3208 O O . GLY A 1 391 ? -31.548 0.409 23.892 1.00 86.75 391 GLY A O 1
ATOM 3209 N N . ILE A 1 392 ? -30.282 -1.388 24.447 1.00 91.38 392 ILE A N 1
ATOM 3210 C CA . ILE A 1 392 ? -29.157 -1.170 23.529 1.00 91.38 392 ILE A CA 1
ATOM 3211 C C . ILE A 1 392 ? -29.585 -1.326 22.067 1.00 91.38 392 ILE A C 1
ATOM 3213 O O . ILE A 1 392 ? -30.448 -2.142 21.739 1.00 91.38 392 ILE A O 1
ATOM 3217 N N . ASP A 1 393 ? -28.933 -0.568 21.195 1.00 92.62 393 ASP A N 1
ATOM 3218 C CA . ASP A 1 393 ? -29.135 -0.585 19.746 1.00 92.62 393 ASP A CA 1
ATOM 3219 C C . ASP A 1 393 ? -28.083 -1.449 19.034 1.00 92.62 393 ASP A C 1
ATOM 3221 O O . ASP A 1 393 ? -28.305 -1.913 17.914 1.00 92.62 393 ASP A O 1
ATOM 3225 N N . GLY A 1 394 ? -26.951 -1.714 19.694 1.00 90.12 394 GLY A N 1
ATOM 3226 C CA . GLY A 1 394 ? -25.880 -2.539 19.149 1.00 90.12 394 GLY A CA 1
ATOM 3227 C C . GLY A 1 394 ? -24.912 -3.088 20.194 1.00 90.12 394 GLY A C 1
ATOM 3228 O O . GLY A 1 394 ? -25.004 -2.808 21.390 1.00 90.12 394 GLY A O 1
ATOM 3229 N N . LEU A 1 395 ? -23.975 -3.899 19.706 1.00 88.69 395 LEU A N 1
ATOM 3230 C CA . LEU A 1 395 ? -22.918 -4.541 20.482 1.00 88.69 395 LEU A CA 1
ATOM 3231 C C . LEU A 1 395 ? -21.582 -4.319 19.776 1.00 88.69 395 LEU A C 1
ATOM 3233 O O . LEU A 1 395 ? -21.487 -4.550 18.569 1.00 88.69 395 LEU A O 1
ATOM 3237 N N . LEU A 1 396 ? -20.552 -3.952 20.531 1.00 83.88 396 LEU A N 1
ATOM 3238 C CA . LEU A 1 396 ? -19.172 -3.902 20.068 1.00 83.88 396 LEU A CA 1
ATOM 3239 C C . LEU A 1 396 ? -18.400 -5.069 20.687 1.00 83.88 396 LEU A C 1
ATOM 3241 O O . LEU A 1 396 ? -18.127 -5.112 21.887 1.00 83.88 396 LEU A O 1
ATOM 3245 N N . ILE A 1 397 ? -18.081 -6.053 19.848 1.00 82.31 397 ILE A N 1
ATOM 3246 C CA . ILE A 1 397 ? -17.492 -7.329 20.261 1.00 82.31 397 ILE A CA 1
ATOM 3247 C C . ILE A 1 397 ? -16.085 -7.409 19.678 1.00 82.31 397 ILE A C 1
ATOM 3249 O O . ILE A 1 397 ? -15.925 -7.708 18.503 1.00 82.31 397 ILE A O 1
ATOM 3253 N N . GLY A 1 398 ? -15.062 -7.122 20.481 1.00 71.25 398 GLY A N 1
ATOM 3254 C CA . GLY A 1 398 ? -13.663 -7.203 20.046 1.00 71.25 398 GLY A CA 1
ATOM 3255 C C . GLY A 1 398 ? -13.044 -8.563 20.361 1.00 71.25 398 GLY A C 1
ATOM 3256 O O . GLY A 1 398 ? -12.898 -9.425 19.497 1.00 71.25 398 GLY A O 1
ATOM 3257 N N . GLU A 1 399 ? -12.721 -8.769 21.638 1.00 67.94 399 GLU A N 1
ATOM 3258 C CA . GLU A 1 399 ? -11.928 -9.901 22.132 1.00 67.94 399 GLU A CA 1
ATOM 3259 C C . GLU A 1 399 ? -12.464 -11.277 21.705 1.00 67.94 399 GLU A C 1
ATOM 3261 O O . GLU A 1 399 ? -11.700 -12.130 21.257 1.00 67.94 399 GLU A O 1
ATOM 3266 N N . ALA A 1 400 ? -13.778 -11.499 21.804 1.00 75.38 400 ALA A N 1
ATOM 3267 C CA . ALA A 1 400 ? -14.373 -12.779 21.432 1.00 75.38 400 ALA A CA 1
ATOM 3268 C C . ALA A 1 400 ? -14.307 -13.045 19.918 1.00 75.38 400 ALA A C 1
ATOM 3270 O O . ALA A 1 400 ? -14.131 -14.193 19.520 1.00 75.38 400 ALA A O 1
ATOM 3271 N N . LEU A 1 401 ? -14.383 -11.999 19.078 1.00 72.44 401 LEU A N 1
ATOM 3272 C CA . LEU A 1 401 ? -14.157 -12.143 17.635 1.00 72.44 401 LEU A CA 1
ATOM 3273 C C . LEU A 1 401 ? -12.694 -12.475 17.347 1.00 72.44 401 LEU A C 1
ATOM 3275 O O . LEU A 1 401 ? -12.429 -13.362 16.544 1.00 72.44 401 LEU A O 1
ATOM 3279 N N . MET A 1 402 ? -11.753 -11.808 18.021 1.00 61.12 402 MET A N 1
ATOM 3280 C CA . MET A 1 402 ? -10.318 -12.046 17.823 1.00 61.12 402 MET A CA 1
ATOM 3281 C C . MET A 1 402 ? -9.885 -13.455 18.240 1.00 61.12 402 MET A C 1
ATOM 3283 O O . MET A 1 402 ? -9.021 -14.043 17.601 1.00 61.12 402 MET A O 1
ATOM 3287 N N . LYS A 1 403 ? -10.489 -14.005 19.299 1.00 68.19 403 LYS A N 1
ATOM 3288 C CA . LYS A 1 403 ? -10.200 -15.359 19.798 1.00 68.19 403 LYS A CA 1
ATOM 3289 C C . LYS A 1 403 ? -10.968 -16.461 19.062 1.00 68.19 403 LYS A C 1
ATOM 3291 O O . LYS A 1 403 ? -10.724 -17.638 19.311 1.00 68.19 403 LYS A O 1
ATOM 3296 N N . SER A 1 404 ? -11.921 -16.110 18.200 1.00 73.06 404 SER A N 1
ATOM 3297 C CA . SER A 1 404 ? -12.748 -17.094 17.507 1.00 73.06 404 SER A CA 1
ATOM 3298 C C . SER A 1 404 ? -11.999 -17.709 16.327 1.00 73.06 404 SER A C 1
ATOM 3300 O O . SER A 1 404 ? -11.692 -17.031 15.351 1.00 73.06 404 SER A O 1
ATOM 3302 N N . GLU A 1 405 ? -11.796 -19.025 16.363 1.00 74.19 405 GLU A N 1
ATOM 3303 C CA . GLU A 1 405 ? -11.231 -19.771 15.229 1.00 74.19 405 GLU A CA 1
ATOM 3304 C C . GLU A 1 405 ? -12.180 -19.811 14.015 1.00 74.19 405 GLU A C 1
ATOM 3306 O O . GLU A 1 405 ? -11.749 -20.016 12.879 1.00 74.19 405 GLU A O 1
ATOM 3311 N N . ASN A 1 406 ? -13.488 -19.604 14.231 1.00 77.81 406 ASN A N 1
ATOM 3312 C CA . ASN A 1 406 ? -14.502 -19.677 13.182 1.00 77.81 406 ASN A CA 1
ATOM 3313 C C . ASN A 1 406 ? -15.621 -18.633 13.350 1.00 77.81 406 ASN A C 1
ATOM 3315 O O . ASN A 1 406 ? -16.720 -18.913 13.840 1.00 77.81 406 ASN A O 1
ATOM 3319 N N . LEU A 1 407 ? -15.367 -17.434 12.822 1.00 76.69 407 LEU A N 1
ATOM 3320 C CA . LEU A 1 407 ? -16.321 -16.319 12.807 1.00 76.69 407 LEU A CA 1
ATOM 3321 C C . LEU A 1 407 ? -17.660 -16.658 12.133 1.00 76.69 407 LEU A C 1
ATOM 3323 O O . LEU A 1 407 ? -18.701 -16.143 12.544 1.00 76.69 407 LEU A O 1
ATOM 3327 N N . SER A 1 408 ? -17.652 -17.538 11.123 1.00 75.19 408 SER A N 1
ATOM 3328 C CA . SER A 1 408 ? -18.861 -17.912 10.377 1.00 75.19 408 SER A CA 1
ATOM 3329 C C . SER A 1 408 ? -19.858 -18.720 11.210 1.00 75.19 408 SER A C 1
ATOM 3331 O O . SER A 1 408 ? -21.048 -18.696 10.914 1.00 75.19 408 SER A O 1
ATOM 3333 N N . GLN A 1 409 ? -19.395 -19.379 12.276 1.00 81.25 409 GLN A N 1
ATOM 3334 C CA . GLN A 1 409 ? -20.242 -20.056 13.262 1.00 81.25 409 GLN A CA 1
ATOM 3335 C C . GLN A 1 409 ? -20.507 -19.176 14.486 1.00 81.25 409 GLN A C 1
ATOM 3337 O O . GLN A 1 409 ? -21.632 -19.126 14.988 1.00 81.25 409 GLN A O 1
ATOM 3342 N N . PHE A 1 410 ? -19.491 -18.435 14.932 1.00 80.81 410 PHE A N 1
ATOM 3343 C CA . PHE A 1 410 ? -19.579 -17.601 16.124 1.00 80.81 410 PHE A CA 1
ATOM 3344 C C . PHE A 1 410 ? -20.585 -16.453 15.971 1.00 80.81 410 PHE A C 1
ATOM 3346 O O . PHE A 1 410 ? -21.464 -16.296 16.817 1.00 80.81 410 PHE A O 1
ATOM 3353 N N . LEU A 1 411 ? -20.547 -15.699 14.866 1.00 79.69 411 LEU A N 1
ATOM 3354 C CA . LEU A 1 411 ? -21.474 -14.580 14.649 1.00 79.69 411 LEU A CA 1
ATOM 3355 C C . LEU A 1 411 ? -22.951 -15.029 14.639 1.00 79.69 411 LEU A C 1
ATOM 3357 O O . LEU A 1 411 ? -23.766 -14.391 15.308 1.00 79.69 411 LEU A O 1
ATOM 3361 N N . PRO A 1 412 ? -23.341 -16.126 13.951 1.00 83.44 412 PRO A N 1
ATOM 3362 C CA . PRO A 1 412 ? -24.682 -16.685 14.096 1.00 83.44 412 PRO A CA 1
ATOM 3363 C C . PRO A 1 412 ? -25.041 -17.123 15.516 1.00 83.44 412 PRO A C 1
ATOM 3365 O O . PRO A 1 412 ? -26.193 -16.938 15.896 1.00 83.44 412 PRO A O 1
ATOM 3368 N N . SER A 1 413 ? -24.101 -17.663 16.302 1.00 84.12 413 SER A N 1
ATOM 3369 C CA . SER A 1 413 ? -24.402 -18.117 17.671 1.00 84.12 413 SER A CA 1
ATOM 3370 C C . SER A 1 413 ? -24.791 -16.984 18.623 1.00 84.12 413 SER A C 1
ATOM 3372 O O . SER A 1 413 ? -25.516 -17.216 19.584 1.00 84.12 413 SER A O 1
ATOM 3374 N N . LEU A 1 414 ? -24.374 -15.748 18.335 1.00 82.50 414 LEU A N 1
ATOM 3375 C CA . LEU A 1 414 ? -24.735 -14.574 19.130 1.00 82.50 414 LEU A CA 1
ATOM 3376 C C . LEU A 1 414 ? -26.125 -14.020 18.786 1.00 82.50 414 LEU A C 1
ATOM 3378 O O . LEU A 1 414 ? -26.645 -13.166 19.504 1.00 82.50 414 LEU A O 1
ATOM 3382 N N . LYS A 1 415 ? -26.746 -14.476 17.688 1.00 81.06 415 LYS A N 1
ATOM 3383 C CA . LYS A 1 415 ? -28.066 -13.987 17.281 1.00 81.06 415 LYS A CA 1
ATOM 3384 C C . LYS A 1 415 ? -29.124 -14.469 18.259 1.00 81.06 415 LYS A C 1
ATOM 3386 O O . LYS A 1 415 ? -29.274 -15.665 18.499 1.00 81.06 415 LYS A O 1
ATOM 3391 N N . LEU A 1 416 ? -29.929 -13.541 18.757 1.00 75.94 416 LEU A N 1
ATOM 3392 C CA . LEU A 1 416 ? -31.152 -13.890 19.464 1.00 75.94 416 LEU A CA 1
ATOM 3393 C C . LEU A 1 416 ? -32.266 -14.213 18.454 1.00 75.94 416 LEU A C 1
ATOM 3395 O O . LEU A 1 416 ? -32.328 -13.594 17.383 1.00 75.94 416 LEU A O 1
ATOM 3399 N N . PRO A 1 417 ? -33.148 -15.180 18.757 1.00 73.00 417 PRO A N 1
ATOM 3400 C CA . PRO A 1 417 ? -34.315 -15.441 17.926 1.00 73.00 417 PRO A CA 1
ATOM 3401 C C . PRO A 1 417 ? -35.148 -14.161 17.799 1.00 73.00 417 PRO A C 1
ATOM 3403 O O . PRO A 1 417 ? -35.398 -13.471 18.788 1.00 73.00 417 PRO A O 1
ATOM 3406 N N . LYS A 1 418 ? -35.578 -13.826 16.574 1.00 60.47 418 LYS A N 1
ATOM 3407 C CA . LYS A 1 418 ? -36.478 -12.687 16.349 1.00 60.47 418 LYS A CA 1
ATOM 3408 C C . LYS A 1 418 ? -37.746 -12.907 17.172 1.00 60.47 418 LYS A C 1
ATOM 3410 O O . LYS A 1 418 ? -38.533 -13.800 16.859 1.00 60.47 418 LYS A O 1
ATOM 3415 N N . VAL A 1 419 ? -37.954 -12.080 18.191 1.00 54.28 419 VAL A N 1
ATOM 3416 C CA . VAL A 1 419 ? -39.236 -12.010 18.890 1.00 54.28 419 VAL A CA 1
ATOM 3417 C C . VAL A 1 419 ? -40.251 -11.509 17.864 1.00 54.28 419 VAL A C 1
ATOM 3419 O O . VAL A 1 419 ? -40.113 -10.396 17.355 1.00 54.28 419 VAL A O 1
ATOM 3422 N N . LYS A 1 420 ? -41.225 -12.350 17.490 1.00 40.53 420 LYS A N 1
ATOM 3423 C CA . LYS A 1 420 ? -42.398 -11.892 16.736 1.00 40.53 420 LYS A CA 1
ATOM 3424 C C . LYS A 1 420 ? -43.093 -10.858 17.625 1.00 40.53 420 LYS A C 1
ATOM 3426 O O . LYS A 1 420 ? -43.615 -11.237 18.669 1.00 40.53 420 LYS A O 1
ATOM 3431 N N . ARG A 1 421 ? -42.972 -9.578 17.269 1.00 38.94 421 ARG A N 1
ATOM 3432 C CA . ARG A 1 421 ? -43.753 -8.503 17.886 1.00 38.94 421 ARG A CA 1
ATOM 3433 C C . ARG A 1 421 ? -45.215 -8.640 17.509 1.00 38.94 421 ARG A C 1
ATOM 3435 O O . ARG A 1 421 ? -45.466 -9.029 16.345 1.00 38.94 421 ARG A O 1
#

Radius of gyration: 27.54 Å; Cα contacts (8 Å, |Δi|>4): 590; chains: 1; bounding box: 75×50×76 Å

Sequence (421 aa):
MPFISGFIGTCSFDLVRHEFPKLRDIHLSNHREHDVQFYLVENVYVFDHYKEELYIIASNLFSNRTKENLKEDINKRLEELKTIDFWRDDIKFDSSQRRILTNISENQFIQNIRALKKKIKEGDMFQVVPSRIYSYIHHFDCYLHQLTFQLYQKLKRRNPSPYMYYINKDIPIIIGSSPESFVKVKDNFVYTNPIAGTVERGNNVAQDEKNATLLINDENEVSEHSMLVDLGRNDIHRICKTGTSKITKLMNIEKYEHVMHIVSEVVGELKPNISLMSVIASLLPTGTVSGASIILLIVNILTDEQLKDLYAYATQLDLEVLVEVHDRYELERAHQLSPHIIGVNSRDLKRFVTDVERTNNVLKNKKAKHYYISESGIHSQNDVQKIITSGIDGLLIGEALMKSENLSQFLPSLKLPKVKR

InterPro domains:
  IPR005801 ADC synthase [G3DSA:3.60.120.10] (1-291)
  IPR005801 ADC synthase [SSF56322] (2-292)
  IPR006805 Anthranilate synthase component I, N-terminal [PF04715] (1-56)
  IPR011060 Ribulose-phosphate binding barrel [SSF51366] (289-415)
  IPR013785 Aldolase-type TIM barrel [G3DSA:3.20.20.70] (292-420)
  IPR015890 Chorismate-utilising enzym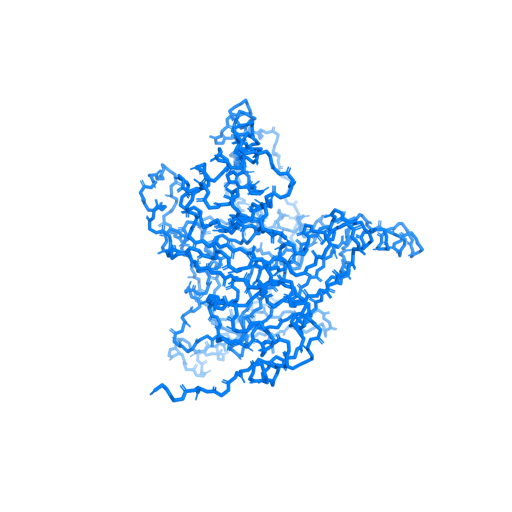e, C-terminal [PF00425] (106-292)
  IPR019999 Anthranilate synthase component I-like [PTHR11236] (2-292)

Foldseek 3Di:
DPDAWDKDDDAALCLLCVVPVVCVPDDDPDDDDDRDDIDTGQWDWDQDPVVRDIDTHGHCPPHPDDPVNRVVVSVVVVVVVVPDDPDDDDDDDDQVPWDKDKPDDPVVVVVVVVVVVVCCVLVVFVDADDDIDIDTDRPCVVNVVVVLVVVLVVCCVPPAAPDFDWADPDPPTDGDHDNADLWDADPQKIKHKQWWFKDWADPDPVRRVVRLVCRLPPPVRLVVSVQLVVQVQVLCVVFADPPFKDWPAFQDWDDDPTMIIRITMIMGRGDPPDDVSNSVNSCPPPCVHDGDQAEEAELVVDDLVRSLSSLVVCVVSVGQYEYEDAAQVSVVSVVVNVHQEYEHEQADPVVRDGDLLSLLHNLPPPDPNHAYEYEDDDQFLVSVVSRVVSVHPYYDDDPNCVPDPRPPVRVVRNDDPPDPD